Protein AF-0000000074057284 (afdb_homodimer)

Sequence (386 aa):
MKKILLLAGDFVEDYEVMVPFQMLQMVGYEVHAVCPGKKPGDTVKTAIHDFEGDQTYTEKRGHNFVINYDFDKVNTADYAGLVVPGGRAPEYLRLNPRLLEIVREFNAAEKPIAAVCHGPQILVSAGILKNCTCTAYPAVKPDVVDAGATWADTNETFTNAVVDGNLVTAPAWPAHPAWIAAFIKLLGGKISVMKKILLLAGDFVEDYEVMVPFQMLQMVGYEVHAVCPGKKPGDTVKTAIHDFEGDQTYTEKRGHNFVINYDFDKVNTADYAGLVVPGGRAPEYLRLNPRLLEIVREFNAAEKPIAAVCHGPQILVSAGILKNCTCTAYPAVKPDVVDAGATWADTNETFTNAVVDGNLVTAPAWPAHPAWIAAFIKLLGGKISV

Organism: NCBI:txid44742

Foldseek 3Di:
DAEEEEEDAAAFAPLQRVVLCVVCVVQPYHYAYEYPPDAFQDWHWYWHWDDDPDPGTDTDTDDTDTGHHYPVPDDLVRHQEYEFTDGPGLVVRLVDPVSLVSVVVCVVVQGAYFYEAHRCSSVLSSLRQADWEAEEAPVCVVSSVVSHHHYDDADPVQQDWDDTRRYIYGHDSNNVVVRSVVNCVSSVDDDDD/DAEEEEEDAAAFAPLQRVVLCVVCVVQPYHYAYEYPPDAFQDWHWYWHWDDDPDPGTDTDTDDTDTGHHYPVPDDLVRHQEYEFTDGPGLVVRLVDPVSLVSVVVCVVVLGAYFYEAHRCSSVLSSLRQADWEAEEAPVCVVSSVVSHHHYDDADPQQQDWDDTRRYIYGHDSNNVVVRSVVNCVSSVDDDDD

InterPro domains:
  IPR002818 DJ-1/PfpI [PF01965] (2-185)
  IPR006286 Deglycase PfpI-like [PS51276] (2-188)
  IPR006286 Deglycase PfpI-like [PTHR42733] (2-191)
  IPR006286 Deglycase PfpI-like [TIGR01382] (3-188)
  IPR029062 Class I glutamine amidotransferase-like [G3DSA:3.40.50.880] (1-193)
  IPR029062 Class I glutamine amidotransferase-like [SSF52317] (1-190)

Solvent-accessible surface area (backbone atoms only — not comparable to full-atom values): 19337 Å² total; per-residue (Å²): 124,57,28,33,39,30,57,48,40,60,28,19,22,40,62,46,48,50,34,57,54,37,44,43,40,36,56,56,36,46,71,40,32,24,26,89,96,42,45,58,74,37,66,31,47,17,20,32,71,38,79,82,81,58,100,54,63,49,79,41,74,43,46,75,43,72,25,69,29,47,39,92,69,69,55,74,87,69,38,61,31,39,38,32,33,14,46,58,15,24,75,59,52,49,71,37,66,67,58,34,48,52,54,43,51,39,54,75,69,58,31,39,35,36,28,25,18,40,12,47,53,31,41,42,69,42,64,71,35,55,80,34,52,38,40,35,24,73,89,44,43,67,57,44,44,72,46,46,22,44,82,46,83,75,54,97,74,30,41,50,50,34,77,40,92,43,36,33,17,14,28,37,66,70,4,45,27,48,34,50,40,52,46,38,45,74,73,68,34,49,73,47,107,125,57,28,33,40,32,57,50,40,59,28,20,22,40,63,46,48,51,35,57,54,38,45,43,39,37,55,56,37,47,69,39,34,25,25,87,98,42,44,59,76,38,66,31,48,17,19,32,71,39,78,82,82,59,98,53,64,50,78,42,73,42,44,73,45,72,25,67,28,47,40,91,70,70,54,75,87,70,39,60,32,40,38,32,33,14,45,58,16,22,76,59,51,50,71,37,68,66,58,34,48,52,54,42,51,38,54,74,69,58,31,40,34,37,27,26,19,40,13,46,54,30,42,43,68,42,63,72,37,55,80,35,53,37,40,34,24,72,90,46,43,65,58,44,44,72,48,45,22,43,80,47,82,76,54,97,75,31,40,49,51,34,75,40,92,42,37,32,16,14,29,38,67,70,4,45,26,48,34,51,41,52,46,40,47,74,70,67,34,49,72,48,104

Secondary structure (DSSP, 8-state):
--EEEEE--TTEEHHHHHHHHHHHHHHT-EEEEE-TT--TT-EEEEEEEE-SSSSS-EEEEEEEEE--S-GGG--GGG-SEEEE--BSHHHHHTT-HHHHHHHHHHHHTT--EEEETTTHHHHHHHT--TT-EE---GGGHHHHHHTTPEEPPP-TTS---EEETTEEEESSGGGHHHHHHHHHHHTT-EEE-/--EEEEE--TTEEHHHHHHHHHHHHHHT-EEEEE-TT--TT-EEEEEEEE-SSSSS-EEEEEEEEEP-S-GGG--GGG-SEEEE--BSHHHHHTT-HHHHHHHHHHHHTT--EEEETTTHHHHHHHT--TT-EE---GGGHHHHHHTTPEEPPP-TTS---EEETTEEEESSGGGHHHHHHHHHHHTT-EEE-

Radius of gyration: 20.41 Å; Cα contacts (8 Å, |Δi|>4): 986; chains: 2; bounding box: 40×58×42 Å

Structure (mmCIF, N/CA/C/O backbone):
data_AF-0000000074057284-model_v1
#
loop_
_entity.id
_entity.type
_entity.pdbx_description
1 polymer 'Glutamine amidotransferase'
#
loop_
_atom_site.group_PDB
_atom_site.id
_atom_site.type_symbol
_atom_site.label_atom_id
_atom_site.label_alt_id
_atom_site.label_comp_id
_atom_site.label_asym_id
_atom_site.label_entity_id
_atom_site.label_seq_id
_atom_site.pdbx_PDB_ins_code
_atom_site.Cartn_x
_atom_site.Cartn_y
_atom_site.Cartn_z
_atom_site.occupancy
_atom_site.B_iso_or_equiv
_atom_site.auth_seq_id
_atom_site.auth_comp_id
_atom_site.auth_asym_id
_atom_site.auth_atom_id
_atom_site.pdbx_PDB_model_num
ATOM 1 N N . MET A 1 1 ? 16.625 13.188 -8.484 1 82.38 1 MET A N 1
ATOM 2 C CA . MET A 1 1 ? 15.398 12.547 -8.008 1 82.38 1 MET A CA 1
ATOM 3 C C . MET A 1 1 ? 14.688 13.43 -6.988 1 82.38 1 MET A C 1
ATOM 5 O O . MET A 1 1 ? 15.312 13.969 -6.078 1 82.38 1 MET A O 1
ATOM 9 N N . LYS A 1 2 ? 13.43 13.641 -7.125 1 96.5 2 LYS A N 1
ATOM 10 C CA . LYS A 1 2 ? 12.672 14.477 -6.199 1 96.5 2 LYS A CA 1
ATOM 11 C C . LYS A 1 2 ? 12.383 13.734 -4.895 1 96.5 2 LYS A C 1
ATOM 13 O O . LYS A 1 2 ? 12.188 12.523 -4.898 1 96.5 2 LYS A O 1
ATOM 18 N N . LYS A 1 3 ? 12.453 14.531 -3.816 1 98.81 3 LYS A N 1
ATOM 19 C CA . LYS A 1 3 ? 12.258 13.953 -2.492 1 98.81 3 LYS A CA 1
ATOM 20 C C . LYS A 1 3 ? 10.898 14.336 -1.914 1 98.81 3 LYS A C 1
ATOM 22 O O . LYS A 1 3 ? 10.453 15.477 -2.066 1 98.81 3 LYS A O 1
ATOM 27 N N . ILE A 1 4 ? 10.289 13.367 -1.287 1 98.94 4 ILE A N 1
ATOM 28 C CA . ILE A 1 4 ? 9.031 13.57 -0.573 1 98.94 4 ILE A CA 1
ATOM 29 C C . ILE A 1 4 ? 9.242 13.336 0.921 1 98.94 4 ILE A C 1
ATOM 31 O O . ILE A 1 4 ? 9.922 12.383 1.313 1 98.94 4 ILE A O 1
ATOM 35 N N . LEU A 1 5 ? 8.758 14.18 1.725 1 99 5 LEU A N 1
ATOM 36 C CA . LEU A 1 5 ? 8.758 13.984 3.17 1 99 5 LEU A CA 1
ATOM 37 C C . LEU A 1 5 ? 7.449 13.352 3.635 1 99 5 LEU A C 1
ATOM 39 O O . LEU A 1 5 ? 6.371 13.742 3.186 1 99 5 LEU A O 1
ATOM 43 N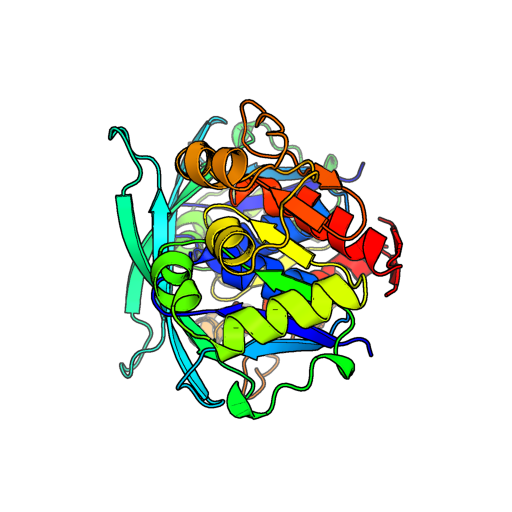 N . LEU A 1 6 ? 7.523 12.375 4.441 1 99 6 LEU A N 1
ATOM 44 C CA . LEU A 1 6 ? 6.371 11.703 5.031 1 99 6 LEU A CA 1
ATOM 45 C C . LEU A 1 6 ? 6.449 11.719 6.551 1 99 6 LEU A C 1
ATOM 47 O O . LEU A 1 6 ? 7.453 11.297 7.133 1 99 6 LEU A O 1
ATOM 51 N N . LEU A 1 7 ? 5.402 12.227 7.203 1 98.94 7 LEU A N 1
ATOM 52 C CA . LEU A 1 7 ? 5.348 12.281 8.656 1 98.94 7 LEU A CA 1
ATOM 53 C C . LEU A 1 7 ? 4.711 11.016 9.227 1 98.94 7 LEU A C 1
ATOM 55 O O . LEU A 1 7 ? 3.627 10.617 8.797 1 98.94 7 LEU A O 1
ATOM 59 N N . ALA A 1 8 ? 5.359 10.43 10.133 1 98.75 8 ALA A N 1
ATOM 60 C CA . ALA A 1 8 ? 4.852 9.227 10.789 1 98.75 8 ALA A CA 1
ATOM 61 C C . ALA A 1 8 ? 5.008 9.32 12.305 1 98.75 8 ALA A C 1
ATOM 63 O O . ALA A 1 8 ? 5.793 10.125 12.805 1 98.75 8 ALA A O 1
ATOM 64 N N . GLY A 1 9 ? 4.305 8.602 13 1 98.75 9 GLY A N 1
ATOM 65 C CA . GLY A 1 9 ? 4.359 8.43 14.445 1 98.75 9 GLY A CA 1
ATOM 66 C C . GLY A 1 9 ? 3.682 7.156 14.914 1 98.75 9 GLY A C 1
ATOM 67 O O . GLY A 1 9 ? 3.066 6.445 14.125 1 98.75 9 GLY A O 1
ATOM 68 N N . ASP A 1 10 ? 3.842 6.859 16.219 1 98.56 10 ASP A N 1
ATOM 69 C CA . ASP A 1 10 ? 3.234 5.648 16.766 1 98.56 10 ASP A CA 1
ATOM 70 C C . ASP A 1 10 ? 1.722 5.648 16.547 1 98.56 10 ASP A C 1
ATOM 72 O O . ASP A 1 10 ? 1.049 6.645 16.828 1 98.56 10 ASP A O 1
ATOM 76 N N . PHE A 1 11 ? 1.282 4.5 15.93 1 98.56 11 PHE A N 1
ATOM 77 C CA . PHE A 1 11 ? -0.111 4.184 15.633 1 98.56 11 PHE A CA 1
ATOM 78 C C . PHE A 1 11 ? -0.631 5.039 14.484 1 98.56 11 PHE A C 1
ATOM 80 O O . PHE A 1 11 ? -1.812 5.391 14.453 1 98.56 11 PHE A O 1
ATOM 87 N N . VAL A 1 12 ? 0.333 5.48 13.656 1 98.94 12 VAL A N 1
ATOM 88 C CA . VAL A 1 12 ? -0.093 5.824 12.305 1 98.94 12 VAL A CA 1
ATOM 89 C C . VAL A 1 12 ? -0.838 4.645 11.688 1 98.94 12 VAL A C 1
ATOM 91 O O . VAL A 1 12 ? -0.536 3.484 11.984 1 98.94 12 VAL A O 1
ATOM 94 N N . GLU A 1 13 ? -1.875 4.969 10.922 1 98.88 13 GLU A N 1
ATOM 95 C CA . GLU A 1 13 ? -2.643 3.879 10.32 1 98.88 13 GLU A CA 1
ATOM 96 C C . GLU A 1 13 ? -1.79 3.074 9.344 1 98.88 13 GLU A C 1
ATOM 98 O O . GLU A 1 13 ? -1.07 3.645 8.523 1 98.88 13 GLU A O 1
ATOM 103 N N . ASP A 1 14 ? -1.804 1.767 9.398 1 98.88 14 ASP A N 1
ATOM 104 C CA . ASP A 1 14 ? -0.915 0.809 8.75 1 98.88 14 ASP A CA 1
ATOM 105 C C . ASP A 1 14 ? -0.924 0.992 7.23 1 98.88 14 ASP A C 1
ATOM 107 O O . ASP A 1 14 ? 0.127 1.19 6.617 1 98.88 14 ASP A O 1
ATOM 111 N N . TYR A 1 15 ? -2.096 1.028 6.551 1 98.88 15 TYR A N 1
ATOM 112 C CA . TYR A 1 15 ? -2.215 1.244 5.113 1 98.88 15 TYR A CA 1
ATOM 113 C C . TYR A 1 15 ? -1.831 2.672 4.742 1 98.88 15 TYR A C 1
ATOM 115 O O . TYR A 1 15 ? -1.188 2.9 3.717 1 98.88 15 TYR A O 1
ATOM 123 N N . GLU A 1 16 ? -2.148 3.594 5.594 1 98.94 16 GLU A N 1
ATOM 124 C CA . GLU A 1 16 ? -2.051 5.004 5.227 1 98.94 16 GLU A CA 1
ATOM 125 C C . GLU A 1 16 ? -0.602 5.484 5.258 1 98.94 16 GLU A C 1
ATOM 127 O O . GLU A 1 16 ? -0.281 6.543 4.711 1 98.94 16 GLU A O 1
ATOM 132 N N . VAL A 1 17 ? 0.235 4.715 5.902 1 98.94 17 VAL A N 1
ATOM 133 C CA . VAL A 1 17 ? 1.647 5.082 5.863 1 98.94 17 VAL A CA 1
ATOM 134 C C . VAL A 1 17 ? 2.367 4.258 4.801 1 98.94 17 VAL A C 1
ATOM 136 O O . VAL A 1 17 ? 3.094 4.809 3.969 1 98.94 17 VAL A O 1
ATOM 139 N N . MET A 1 18 ? 2.125 2.988 4.688 1 98.94 18 MET A N 1
ATOM 140 C CA . MET A 1 18 ? 2.932 2.117 3.838 1 98.94 18 MET A CA 1
ATOM 141 C C . MET A 1 18 ? 2.521 2.248 2.375 1 98.94 18 MET A C 1
ATOM 143 O O . MET A 1 18 ? 3.375 2.285 1.486 1 98.94 18 MET A O 1
ATOM 147 N N . VAL A 1 19 ? 1.211 2.314 2.092 1 98.94 19 VAL A N 1
ATOM 148 C CA . VAL A 1 19 ? 0.743 2.324 0.71 1 98.94 19 VAL A CA 1
ATOM 149 C C . VAL A 1 19 ? 1.277 3.561 -0.008 1 98.94 19 VAL A C 1
ATOM 151 O O . VAL A 1 19 ? 1.971 3.445 -1.021 1 98.94 19 VAL A O 1
ATOM 154 N N . PRO A 1 20 ? 1.066 4.746 0.545 1 98.94 20 PRO A N 1
ATOM 155 C CA . PRO A 1 20 ? 1.623 5.91 -0.148 1 98.94 20 PRO A CA 1
ATOM 156 C C . PRO A 1 20 ? 3.15 5.918 -0.155 1 98.94 20 PRO A C 1
ATOM 158 O O . PRO A 1 20 ? 3.764 6.371 -1.125 1 98.94 20 PRO A O 1
ATOM 161 N N . PHE A 1 21 ? 3.781 5.469 0.937 1 98.94 21 PHE A N 1
ATOM 162 C CA . PHE A 1 21 ? 5.234 5.375 1.006 1 98.94 21 PHE A CA 1
ATOM 163 C C . PHE A 1 21 ? 5.781 4.574 -0.17 1 98.94 21 PHE A C 1
ATOM 165 O O . PHE A 1 21 ? 6.676 5.039 -0.882 1 98.94 21 PHE A O 1
ATOM 172 N N . GLN A 1 22 ? 5.156 3.475 -0.493 1 98.94 22 GLN A N 1
ATOM 173 C CA . GLN A 1 22 ? 5.699 2.592 -1.521 1 98.94 22 GLN A CA 1
ATOM 174 C C . GLN A 1 22 ? 5.16 2.957 -2.9 1 98.94 22 GLN A C 1
ATOM 176 O O . GLN A 1 22 ? 5.84 2.764 -3.91 1 98.94 22 GLN A O 1
ATOM 181 N N . MET A 1 23 ? 3.949 3.541 -2.979 1 98.88 23 MET A N 1
ATOM 182 C CA . MET A 1 23 ? 3.471 4.09 -4.242 1 98.88 23 MET A CA 1
ATOM 183 C C . MET A 1 23 ? 4.461 5.105 -4.805 1 98.88 23 MET A C 1
ATOM 185 O O . MET A 1 23 ? 4.816 5.047 -5.984 1 98.88 23 MET A O 1
ATOM 189 N N . LEU A 1 24 ? 4.844 5.988 -3.912 1 98.88 24 LEU A N 1
ATOM 190 C CA . LEU A 1 24 ? 5.715 7.082 -4.336 1 98.88 24 LEU A CA 1
ATOM 191 C C . LEU A 1 24 ? 7.098 6.559 -4.703 1 98.88 24 LEU A C 1
ATOM 193 O O . LEU A 1 24 ? 7.707 7.027 -5.668 1 98.88 24 LEU A O 1
ATOM 197 N N . GLN A 1 25 ? 7.609 5.566 -3.98 1 98.75 25 GLN A N 1
ATOM 198 C CA . GLN A 1 25 ? 8.883 4.941 -4.332 1 98.75 25 GLN A CA 1
ATOM 199 C C . GLN A 1 25 ? 8.789 4.227 -5.676 1 98.75 25 GLN A C 1
ATOM 201 O O . GLN A 1 25 ? 9.719 4.281 -6.48 1 98.75 25 GLN A O 1
ATOM 206 N N . MET A 1 26 ? 7.691 3.574 -5.895 1 98.56 26 MET A N 1
ATOM 207 C CA . MET A 1 26 ? 7.496 2.811 -7.125 1 98.56 26 MET A CA 1
ATOM 208 C C . MET A 1 26 ? 7.625 3.707 -8.352 1 98.56 26 MET A C 1
ATOM 210 O O . MET A 1 26 ? 8.188 3.299 -9.367 1 98.56 26 MET A O 1
ATOM 214 N N . VAL A 1 27 ? 7.105 4.965 -8.227 1 97.88 27 VAL A N 1
ATOM 215 C CA . VAL A 1 27 ? 7.09 5.832 -9.406 1 97.88 27 VAL A CA 1
ATOM 216 C C . VAL A 1 27 ? 8.406 6.598 -9.5 1 97.88 27 VAL A C 1
ATOM 218 O O . VAL A 1 27 ? 8.641 7.324 -10.469 1 97.88 27 VAL A O 1
ATOM 221 N N . GLY A 1 28 ? 9.242 6.57 -8.445 1 97.56 28 GLY A N 1
ATOM 222 C CA . GLY A 1 28 ? 10.594 7.078 -8.648 1 97.56 28 GLY A CA 1
ATOM 223 C C . GLY A 1 28 ? 10.984 8.156 -7.652 1 97.56 28 GLY A C 1
ATOM 224 O O . GLY A 1 28 ? 12.047 8.758 -7.77 1 97.56 28 GLY A O 1
ATOM 225 N N . TYR A 1 29 ? 10.18 8.453 -6.652 1 98.69 29 TYR A N 1
ATOM 226 C CA . TYR A 1 29 ? 10.531 9.43 -5.633 1 98.69 29 TYR A CA 1
ATOM 227 C C . TYR A 1 29 ? 11.359 8.797 -4.527 1 98.69 29 TYR A C 1
ATOM 229 O O . TYR A 1 29 ? 11.203 7.613 -4.223 1 98.69 29 TYR A O 1
ATOM 237 N N . GLU A 1 30 ? 12.312 9.562 -4.059 1 98.62 30 GLU A N 1
ATOM 238 C CA . GLU A 1 30 ? 12.875 9.234 -2.754 1 98.62 30 GLU A CA 1
ATOM 239 C C . GLU A 1 30 ? 11.969 9.711 -1.623 1 98.62 30 GLU A C 1
ATOM 241 O O . GLU A 1 30 ? 11.547 10.867 -1.606 1 98.62 30 GLU A O 1
ATOM 246 N N . VAL A 1 31 ? 11.625 8.812 -0.709 1 98.94 31 VAL A N 1
ATOM 247 C CA . VAL A 1 31 ? 10.695 9.18 0.355 1 98.94 31 VAL A CA 1
ATOM 248 C C . VAL A 1 31 ? 11.398 9.078 1.709 1 98.94 31 VAL A C 1
ATOM 250 O O . VAL A 1 31 ? 11.852 8 2.1 1 98.94 31 VAL A O 1
ATOM 253 N N . HIS A 1 32 ? 11.523 10.195 2.379 1 98.94 32 HIS A N 1
ATOM 254 C CA . HIS A 1 32 ? 12 10.234 3.756 1 98.94 32 HIS A CA 1
ATOM 255 C C . HIS A 1 32 ? 10.844 10.195 4.746 1 98.94 32 HIS A C 1
ATOM 257 O O . HIS A 1 32 ? 10.047 11.133 4.812 1 98.94 32 HIS A O 1
ATOM 263 N N . ALA A 1 33 ? 10.781 9.086 5.48 1 98.94 33 ALA A N 1
ATOM 264 C CA . ALA A 1 33 ? 9.828 8.969 6.578 1 98.94 33 ALA A CA 1
ATOM 265 C C . ALA A 1 33 ? 10.469 9.359 7.906 1 98.94 33 ALA A C 1
ATOM 267 O O . ALA A 1 33 ? 11.477 8.781 8.312 1 98.94 33 ALA A O 1
ATOM 268 N N . VAL A 1 34 ? 9.828 10.281 8.57 1 98.94 34 VAL A N 1
ATOM 269 C CA . VAL A 1 34 ? 10.422 10.797 9.789 1 98.94 34 VAL A CA 1
ATOM 270 C C . VAL A 1 34 ? 9.406 10.766 10.922 1 98.94 34 VAL A C 1
ATOM 272 O O . VAL A 1 34 ? 8.195 10.742 10.68 1 98.94 34 VAL A O 1
ATOM 275 N N . CYS A 1 35 ? 9.852 10.734 12.117 1 98.88 35 CYS A N 1
ATOM 276 C CA . CYS A 1 35 ? 9.102 10.773 13.367 1 98.88 35 CYS A CA 1
ATOM 277 C C . CYS A 1 35 ? 9.883 11.516 14.445 1 98.88 35 CYS A C 1
ATOM 279 O O . CYS A 1 35 ? 11.047 11.203 14.703 1 98.88 35 CYS A O 1
ATOM 281 N N . PRO A 1 36 ? 9.211 12.57 15.055 1 98.69 36 PRO A N 1
ATOM 282 C CA . PRO A 1 36 ? 9.93 13.227 16.156 1 98.69 36 PRO A CA 1
ATOM 283 C C . PRO A 1 36 ? 10.461 12.242 17.188 1 98.69 36 PRO A C 1
ATOM 285 O O . PRO A 1 36 ? 9.727 11.352 17.625 1 98.69 36 PRO A O 1
ATOM 288 N N . GLY A 1 37 ? 11.727 12.359 17.578 1 97.75 37 GLY A N 1
ATOM 289 C CA . GLY A 1 37 ? 12.32 11.555 18.641 1 97.75 37 GLY A CA 1
ATOM 290 C C . GLY A 1 37 ? 12.828 10.211 18.156 1 97.75 37 GLY A C 1
ATOM 291 O O . GLY A 1 37 ? 13.305 9.398 18.938 1 97.75 37 GLY A O 1
ATOM 292 N N . LYS A 1 38 ? 12.766 9.977 16.828 1 97.5 38 LYS A N 1
ATOM 293 C CA . LYS A 1 38 ? 13.242 8.711 16.281 1 97.5 38 LYS A CA 1
ATOM 294 C C . LYS A 1 38 ? 14.375 8.93 15.289 1 97.5 38 LYS A C 1
ATOM 296 O O . LYS A 1 38 ? 14.484 10.008 14.695 1 97.5 38 LYS A O 1
ATOM 301 N N . LYS A 1 39 ? 15.203 7.949 15.18 1 98.19 39 LYS A N 1
ATOM 302 C CA . LYS A 1 39 ? 16.344 7.938 14.281 1 98.19 39 LYS A CA 1
ATOM 303 C C . LYS A 1 39 ? 16.203 6.863 13.203 1 98.19 39 LYS A C 1
ATOM 305 O O . LYS A 1 39 ? 15.359 5.969 13.328 1 98.19 39 LYS A O 1
ATOM 310 N N . PRO A 1 40 ? 16.984 7.078 12.102 1 98.44 40 PRO A N 1
ATOM 311 C CA . PRO A 1 40 ? 16.922 6.012 11.094 1 98.44 40 PRO A CA 1
ATOM 312 C C . PRO A 1 40 ? 17.172 4.629 11.695 1 98.44 40 PRO A C 1
ATOM 314 O O . PRO A 1 40 ? 18.109 4.441 12.469 1 98.44 40 PRO A O 1
ATOM 317 N N . GLY A 1 41 ? 16.328 3.682 11.312 1 97.88 41 GLY A N 1
ATOM 318 C CA . GLY A 1 41 ? 16.422 2.336 11.852 1 97.88 41 GLY A CA 1
ATOM 319 C C . GLY A 1 41 ? 15.445 2.068 12.977 1 97.88 41 GLY A C 1
ATOM 320 O O . GLY A 1 41 ? 15.086 0.917 13.234 1 97.88 41 GLY A O 1
ATOM 321 N N . ASP A 1 42 ? 14.992 3.129 13.719 1 98.44 42 ASP A N 1
ATOM 322 C CA . ASP A 1 42 ? 13.922 2.982 14.703 1 98.44 42 ASP A CA 1
ATOM 323 C C . ASP A 1 42 ? 12.594 2.658 14.023 1 98.44 42 ASP A C 1
ATOM 325 O O . ASP A 1 42 ? 12.453 2.826 12.812 1 98.44 42 ASP A O 1
ATOM 329 N N . THR A 1 43 ? 11.633 2.146 14.797 1 98.44 43 THR A N 1
ATOM 330 C CA . THR A 1 43 ? 10.328 1.8 14.242 1 98.44 43 THR A CA 1
ATOM 331 C C . THR A 1 43 ? 9.211 2.521 14.984 1 98.44 43 THR A C 1
ATOM 333 O O . THR A 1 43 ? 9.383 2.936 16.141 1 98.44 43 THR A O 1
ATOM 336 N N . VAL A 1 44 ? 8.195 2.809 14.297 1 98.62 44 VAL A N 1
ATOM 337 C CA . VAL A 1 44 ? 6.93 3.148 14.945 1 98.62 44 VAL A CA 1
ATOM 338 C C . VAL A 1 44 ? 5.949 1.986 14.812 1 98.62 44 VAL A C 1
ATOM 340 O O . VAL A 1 44 ? 6.008 1.228 13.836 1 98.62 44 VAL A O 1
ATOM 343 N N . LYS A 1 45 ? 5.062 1.833 15.82 1 98.38 45 LYS A N 1
ATOM 344 C CA . LYS A 1 45 ? 3.963 0.875 15.742 1 98.38 45 LYS A CA 1
ATOM 345 C C . LYS A 1 45 ? 2.805 1.43 14.922 1 98.38 45 LYS A C 1
ATOM 347 O O . LYS A 1 45 ? 2.451 2.604 15.047 1 98.38 45 LYS A O 1
ATOM 352 N N . THR A 1 46 ? 2.234 0.58 14.016 1 98.81 46 THR A N 1
ATOM 353 C CA . THR A 1 46 ? 1.097 1.056 13.234 1 98.81 46 THR A CA 1
ATOM 354 C C . THR A 1 46 ? -0.21 0.485 13.773 1 98.81 46 THR A C 1
ATOM 356 O O . THR A 1 46 ? -0.197 -0.426 14.609 1 98.81 46 THR A O 1
ATOM 359 N N . ALA A 1 47 ? -1.294 1.097 13.352 1 98.69 47 ALA A N 1
ATOM 360 C CA . ALA A 1 47 ? -2.623 0.679 13.789 1 98.69 47 ALA A CA 1
ATOM 361 C C . ALA A 1 47 ? -3.432 0.111 12.625 1 98.69 47 ALA A C 1
ATOM 363 O O . ALA A 1 47 ? -3.373 0.632 11.508 1 98.69 47 ALA A O 1
ATOM 364 N N . ILE A 1 48 ? -4.133 -1.007 12.938 1 98.5 48 ILE A N 1
ATOM 365 C CA . ILE A 1 48 ? -5.16 -1.532 12.047 1 98.5 48 ILE A CA 1
ATOM 366 C C . ILE A 1 48 ? -6.52 -0.942 12.422 1 98.5 48 ILE A C 1
ATOM 368 O O . ILE A 1 48 ? -7.086 -1.289 13.461 1 98.5 48 ILE A O 1
ATOM 372 N N . HIS A 1 49 ? -7.008 -0.055 11.562 1 97.75 49 HIS A N 1
ATOM 373 C CA . HIS A 1 49 ? -8.359 0.458 11.75 1 97.75 49 HIS A CA 1
ATOM 374 C C . HIS A 1 49 ? -9.344 -0.229 10.812 1 97.75 49 HIS A C 1
ATOM 376 O O . HIS A 1 49 ? -9.133 -0.271 9.602 1 97.75 49 HIS A O 1
ATOM 382 N N . ASP A 1 50 ? -10.359 -0.777 11.383 1 96.5 50 ASP A N 1
ATOM 383 C CA . ASP A 1 50 ? -11.375 -1.472 10.594 1 96.5 50 ASP A CA 1
ATOM 384 C C . ASP A 1 50 ? -12.773 -1.199 11.148 1 96.5 50 ASP A C 1
ATOM 386 O O . ASP A 1 50 ? -12.922 -0.762 12.289 1 96.5 50 ASP A O 1
ATOM 390 N N . PHE A 1 51 ? -13.719 -1.374 10.281 1 93.81 51 PHE A N 1
ATOM 391 C CA . PHE A 1 51 ? -15.117 -1.171 10.633 1 93.81 51 PHE A CA 1
ATOM 392 C C . PHE A 1 51 ? -15.844 -2.506 10.766 1 93.81 51 PHE A C 1
ATOM 394 O O . PHE A 1 51 ? -16.188 -3.129 9.758 1 93.81 51 PHE A O 1
ATOM 401 N N . GLU A 1 52 ? -16.141 -2.918 11.93 1 94.25 52 GLU A N 1
ATOM 402 C CA . GLU A 1 52 ? -16.578 -4.281 12.211 1 94.25 52 GLU A CA 1
ATOM 403 C C . GLU A 1 52 ? -17.953 -4.285 12.898 1 94.25 52 GLU A C 1
ATOM 405 O O . GLU A 1 52 ? -18.266 -5.207 13.656 1 94.25 52 GLU A O 1
ATOM 410 N N . GLY A 1 53 ? -18.641 -3.195 12.711 1 93.56 53 GLY A N 1
ATOM 411 C CA . GLY A 1 53 ? -20.016 -3.172 13.18 1 93.56 53 GLY A CA 1
ATOM 412 C C . GLY A 1 53 ? -20.219 -2.281 14.391 1 93.56 53 GLY A C 1
ATOM 413 O O . GLY A 1 53 ? -21.359 -2.098 14.852 1 93.56 53 GLY A O 1
ATOM 414 N N . ASP A 1 54 ? -19.172 -1.734 14.961 1 95.44 54 ASP A N 1
ATOM 415 C CA . ASP A 1 54 ? -19.234 -0.807 16.078 1 95.44 54 ASP A CA 1
ATOM 416 C C . ASP A 1 54 ? -19.594 0.603 15.609 1 95.44 54 ASP A C 1
ATOM 418 O O . ASP A 1 54 ? -19.656 0.861 14.406 1 95.44 54 ASP A O 1
ATOM 422 N N . GLN A 1 55 ? -19.844 1.546 16.531 1 94.75 55 GLN A N 1
ATOM 423 C CA . GLN A 1 55 ? -20.156 2.93 16.188 1 94.75 55 GLN A CA 1
ATOM 424 C C . GLN A 1 55 ? -18.984 3.613 15.508 1 94.75 55 GLN A C 1
ATOM 426 O O . GLN A 1 55 ? -19.172 4.543 14.719 1 94.75 55 GLN A O 1
ATOM 431 N N . THR A 1 56 ? -17.875 3.1 15.781 1 94.19 56 THR A N 1
ATOM 432 C CA . THR A 1 56 ? -16.641 3.572 15.188 1 94.19 56 THR A CA 1
ATOM 433 C C . THR A 1 56 ? -15.742 2.398 14.781 1 94.19 56 THR A C 1
ATOM 435 O O . THR A 1 56 ? -16.234 1.282 14.586 1 94.19 56 THR A O 1
ATOM 438 N N . TYR A 1 57 ? -14.523 2.635 14.516 1 96.19 57 TYR A N 1
ATOM 439 C CA . TYR A 1 57 ? -13.625 1.6 14.023 1 96.19 57 TYR A CA 1
ATOM 440 C C . TYR A 1 57 ? -12.914 0.893 15.172 1 96.19 57 TYR A C 1
ATOM 442 O O . TYR A 1 57 ? -12.742 1.466 16.25 1 96.19 57 TYR A O 1
ATOM 450 N N . THR A 1 58 ? -12.562 -0.35 14.984 1 96.75 58 THR A N 1
ATOM 451 C CA . THR A 1 58 ? -11.648 -1.056 15.875 1 96.75 58 THR A CA 1
ATOM 452 C C . THR A 1 58 ? -10.203 -0.645 15.602 1 96.75 58 THR A C 1
ATOM 454 O O . THR A 1 58 ? -9.883 -0.159 14.516 1 96.75 58 THR A O 1
ATOM 457 N N . GLU A 1 59 ? -9.352 -0.757 16.609 1 97.12 59 GLU A N 1
ATOM 458 C CA . GLU A 1 59 ? -7.918 -0.507 16.469 1 97.12 59 GLU A CA 1
ATOM 459 C C . GLU A 1 59 ? -7.102 -1.691 16.984 1 97.12 59 GLU A C 1
ATOM 461 O O . GLU A 1 59 ? -7.273 -2.129 18.125 1 97.12 59 GLU A O 1
ATOM 466 N N . LYS A 1 60 ? -6.332 -2.307 16.109 1 97.44 60 LYS A N 1
ATOM 467 C CA . LYS A 1 60 ? -5.418 -3.396 16.453 1 97.44 60 LYS A CA 1
ATOM 468 C C . LYS A 1 60 ? -3.98 -3.041 16.094 1 97.44 60 LYS A C 1
ATOM 470 O O . LYS A 1 60 ? -3.738 -2.117 15.312 1 97.44 60 LYS A O 1
ATOM 475 N N . ARG A 1 61 ? -3 -3.719 16.719 1 98.06 61 ARG A N 1
ATOM 476 C CA . ARG A 1 61 ? -1.583 -3.537 16.422 1 98.06 61 ARG A CA 1
ATOM 477 C C . ARG A 1 61 ? -1.264 -3.992 14.992 1 98.06 61 ARG A C 1
ATOM 479 O O . ARG A 1 61 ? -1.601 -5.113 14.609 1 98.06 61 ARG A O 1
ATOM 486 N N . GLY A 1 62 ? -0.656 -3.088 14.164 1 98.44 62 GLY A N 1
ATOM 487 C CA . GLY A 1 62 ? -0.226 -3.432 12.82 1 98.44 62 GLY A CA 1
ATOM 488 C C . GLY A 1 62 ? 1.254 -3.754 12.727 1 98.44 62 GLY A C 1
ATOM 489 O O . GLY A 1 62 ? 1.819 -4.355 13.648 1 98.44 62 GLY A O 1
ATOM 490 N N . HIS A 1 63 ? 1.898 -3.486 11.609 1 98.75 63 HIS A N 1
ATOM 491 C CA . HIS A 1 63 ? 3.32 -3.709 11.375 1 98.75 63 HIS A CA 1
ATOM 492 C C . HIS A 1 63 ? 4.172 -2.705 12.148 1 98.75 63 HIS A C 1
ATOM 494 O O . HIS A 1 63 ? 3.688 -1.634 12.516 1 98.75 63 HIS A O 1
ATOM 500 N N . ASN A 1 64 ? 5.398 -3.121 12.406 1 98.44 64 ASN A N 1
ATOM 501 C CA . ASN A 1 64 ? 6.41 -2.096 12.656 1 98.44 64 ASN A CA 1
ATOM 502 C C . ASN A 1 64 ? 6.805 -1.382 11.367 1 98.44 64 ASN A C 1
ATOM 504 O O . ASN A 1 64 ? 7.07 -2.027 10.352 1 98.44 64 ASN A O 1
ATOM 508 N N . PHE A 1 65 ? 6.746 -0.115 11.375 1 98.69 65 PHE A N 1
ATOM 509 C CA . PHE A 1 65 ? 7.172 0.693 10.234 1 98.69 65 PHE A CA 1
ATOM 510 C C . PHE A 1 65 ? 8.516 1.352 10.516 1 98.69 65 PHE A C 1
ATOM 512 O O . PHE A 1 65 ? 8.672 2.068 11.508 1 98.69 65 PHE A O 1
ATOM 519 N N . VAL A 1 66 ? 9.469 1.173 9.672 1 98.44 66 VAL A N 1
ATOM 520 C CA . VAL A 1 66 ? 10.836 1.627 9.898 1 98.44 66 VAL A CA 1
ATOM 521 C C . VAL A 1 66 ? 10.977 3.088 9.477 1 98.44 66 VAL A C 1
ATOM 523 O O . VAL A 1 66 ? 10.578 3.461 8.367 1 98.44 66 VAL A O 1
ATOM 526 N N . ILE A 1 67 ? 11.477 3.898 10.398 1 98.75 67 ILE A N 1
ATOM 527 C CA . ILE A 1 67 ? 11.859 5.277 10.117 1 98.75 67 ILE A CA 1
ATOM 528 C C . ILE A 1 67 ? 13.195 5.309 9.391 1 98.75 67 ILE A C 1
ATOM 530 O O . ILE A 1 67 ? 14.164 4.68 9.836 1 98.75 67 ILE A O 1
ATOM 534 N N . ASN A 1 68 ? 13.25 6.098 8.234 1 98.75 68 ASN A N 1
ATOM 535 C CA . ASN A 1 68 ? 14.461 5.969 7.426 1 98.75 68 ASN A CA 1
ATOM 536 C C . ASN A 1 68 ? 15.203 7.297 7.328 1 98.75 68 ASN A C 1
ATOM 538 O O . ASN A 1 68 ? 16.156 7.418 6.559 1 98.75 68 ASN A O 1
ATOM 542 N N . TYR A 1 69 ? 14.75 8.312 7.996 1 98.81 69 TYR A N 1
ATOM 543 C CA . TYR A 1 69 ? 15.445 9.594 8.031 1 98.81 69 TYR A CA 1
ATOM 544 C C . TYR A 1 69 ? 15.281 10.266 9.391 1 98.81 69 TYR A C 1
ATOM 546 O O . TYR A 1 69 ? 14.344 9.961 10.133 1 98.81 69 TYR A O 1
ATOM 554 N N . ASP A 1 70 ? 16.203 11.148 9.727 1 98.69 70 ASP A N 1
ATOM 555 C CA . ASP A 1 70 ? 16.25 11.828 11.023 1 98.69 70 ASP A CA 1
ATOM 556 C C . ASP A 1 70 ? 15.375 13.07 11.023 1 98.69 70 ASP A C 1
ATOM 558 O O . ASP A 1 70 ? 15.617 14.016 10.266 1 98.69 70 ASP A O 1
ATOM 562 N N . PHE A 1 71 ? 14.445 13.062 11.898 1 98.81 71 PHE A N 1
ATOM 563 C CA . PHE A 1 71 ? 13.516 14.18 12.016 1 98.81 71 PHE A CA 1
ATOM 564 C C . PHE A 1 71 ? 14.266 15.492 12.25 1 98.81 71 PHE A C 1
ATOM 566 O O . PHE A 1 71 ? 13.93 16.516 11.664 1 98.81 71 PHE A O 1
ATOM 573 N N . ASP A 1 72 ? 15.227 15.445 13.031 1 98.38 72 ASP A N 1
ATOM 574 C CA . ASP A 1 72 ? 15.961 16.641 13.438 1 98.38 72 ASP A CA 1
ATOM 575 C C . ASP A 1 72 ? 16.781 17.203 12.281 1 98.38 72 ASP A C 1
ATOM 577 O O . ASP A 1 72 ? 17.266 18.344 12.359 1 98.38 72 ASP A O 1
ATOM 581 N N . LYS A 1 73 ? 16.891 16.484 11.219 1 98.5 73 LYS A N 1
ATOM 582 C CA . LYS A 1 73 ? 17.734 16.891 10.102 1 98.5 73 LYS A CA 1
ATOM 583 C C . LYS A 1 73 ? 16.875 17.391 8.93 1 98.5 73 LYS A C 1
ATOM 585 O O . LYS A 1 73 ? 17.406 17.688 7.859 1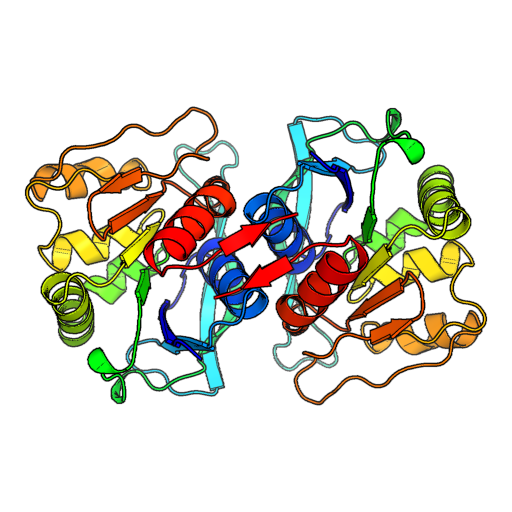 98.5 73 LYS A O 1
ATOM 590 N N . VAL A 1 74 ? 15.625 17.484 9.086 1 98.75 74 VAL A N 1
ATOM 591 C CA . VAL A 1 74 ? 14.727 17.859 7.996 1 98.75 74 VAL A CA 1
ATOM 592 C C . VAL A 1 74 ? 14.938 19.328 7.637 1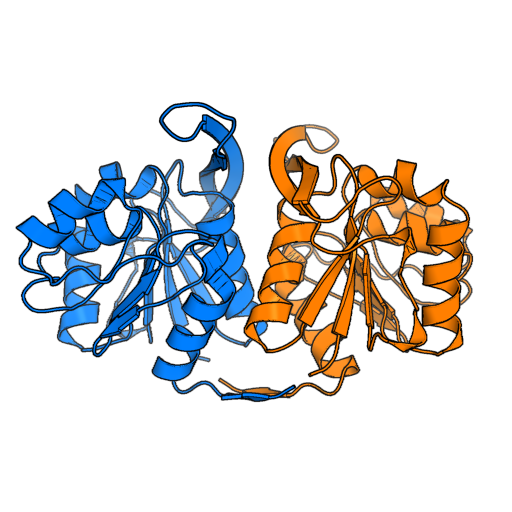 98.75 74 VAL A C 1
ATOM 594 O O . VAL A 1 74 ? 14.836 20.203 8.5 1 98.75 74 VAL A O 1
ATOM 597 N N . ASN A 1 75 ? 15.305 19.531 6.434 1 98.75 75 ASN A N 1
ATOM 598 C CA . ASN A 1 75 ? 15.227 20.812 5.758 1 98.75 75 ASN A CA 1
ATOM 599 C C . ASN A 1 75 ? 14.156 20.812 4.676 1 98.75 75 ASN A C 1
ATOM 601 O O . ASN A 1 75 ? 14.32 20.203 3.625 1 98.75 75 ASN A O 1
ATOM 605 N N . THR A 1 76 ? 13.094 21.609 4.875 1 98.75 76 THR A N 1
ATOM 606 C CA . THR A 1 76 ? 11.914 21.531 4.023 1 98.75 76 THR A CA 1
ATOM 607 C C . THR A 1 76 ? 12.25 21.922 2.588 1 98.75 76 THR A C 1
ATOM 609 O O . THR A 1 76 ? 11.594 21.484 1.645 1 98.75 76 THR A O 1
ATOM 612 N N . ALA A 1 77 ? 13.281 22.703 2.393 1 98.5 77 ALA A N 1
ATOM 613 C CA . ALA A 1 77 ? 13.688 23.141 1.06 1 98.5 77 ALA A CA 1
ATOM 614 C C . ALA A 1 77 ? 14.164 21.953 0.216 1 98.5 77 ALA A C 1
ATOM 616 O O . ALA A 1 77 ? 14.172 22.031 -1.015 1 98.5 77 ALA A O 1
ATOM 617 N N . ASP A 1 78 ? 14.516 20.875 0.831 1 98.62 78 ASP A N 1
ATOM 618 C CA . ASP A 1 78 ? 15.078 19.703 0.143 1 98.62 78 ASP A CA 1
ATOM 619 C C . ASP A 1 78 ? 13.969 18.828 -0.448 1 98.62 78 ASP A C 1
ATOM 621 O O . ASP A 1 78 ? 14.25 17.891 -1.188 1 98.62 78 ASP A O 1
ATOM 625 N N . TYR A 1 79 ? 12.734 19.188 -0.157 1 98.88 79 TYR A N 1
ATOM 626 C CA . TYR A 1 79 ? 11.641 18.281 -0.52 1 98.88 79 TYR A CA 1
ATOM 627 C C . TYR A 1 79 ? 10.68 18.969 -1.491 1 98.88 79 TYR A C 1
ATOM 629 O O . TYR A 1 79 ? 10.453 20.172 -1.404 1 98.88 79 TYR A O 1
ATOM 637 N N . ALA A 1 80 ? 10.07 18.125 -2.348 1 98.88 80 ALA A N 1
ATOM 638 C CA . ALA A 1 80 ? 9.117 18.609 -3.34 1 98.88 80 ALA A CA 1
ATOM 639 C C . ALA A 1 80 ? 7.691 18.578 -2.789 1 98.88 80 ALA A C 1
ATOM 641 O O . ALA A 1 80 ? 6.82 19.312 -3.275 1 98.88 80 ALA A O 1
ATOM 642 N N . GLY A 1 81 ? 7.453 17.75 -1.828 1 98.94 81 GLY A N 1
ATOM 643 C CA . GLY A 1 81 ? 6.109 17.609 -1.281 1 98.94 81 GLY A CA 1
ATOM 644 C C . GLY A 1 81 ? 6.09 16.938 0.081 1 98.94 81 GLY A C 1
ATOM 645 O O . GLY A 1 81 ? 7.117 16.453 0.556 1 98.94 81 GLY A O 1
ATOM 646 N N . LEU A 1 82 ? 4.906 16.953 0.7 1 99 82 LEU A N 1
ATOM 647 C CA . LEU A 1 82 ? 4.699 16.469 2.059 1 99 82 LEU A CA 1
ATOM 648 C C . LEU A 1 82 ? 3.498 15.531 2.121 1 99 82 LEU A C 1
ATOM 650 O O . LEU A 1 82 ? 2.439 15.836 1.562 1 99 82 LEU A O 1
ATOM 654 N N . VAL A 1 83 ? 3.688 14.375 2.748 1 99 83 VAL A N 1
ATOM 655 C CA . VAL A 1 83 ? 2.602 13.43 2.986 1 99 83 VAL A CA 1
ATOM 656 C C . VAL A 1 83 ? 2.311 13.336 4.48 1 99 83 VAL A C 1
ATOM 658 O O . VAL A 1 83 ? 3.223 13.133 5.285 1 99 83 VAL A O 1
ATOM 661 N N . VAL A 1 84 ? 1.055 13.461 4.836 1 99 84 VAL A N 1
ATOM 662 C CA . VAL A 1 84 ? 0.601 13.461 6.223 1 99 84 VAL A CA 1
ATOM 663 C C . VAL A 1 84 ? -0.481 12.406 6.414 1 99 84 VAL A C 1
ATOM 665 O O . VAL A 1 84 ? -1.674 12.695 6.301 1 99 84 VAL A O 1
ATOM 668 N N . PRO A 1 85 ? -0.111 11.203 6.789 1 98.94 85 PRO A N 1
ATOM 669 C CA . PRO A 1 85 ? -1.063 10.109 7 1 98.94 85 PRO A CA 1
ATOM 670 C C . PRO A 1 85 ? -1.892 10.289 8.273 1 98.94 85 PRO A C 1
ATOM 672 O O . PRO A 1 85 ? -1.587 11.156 9.094 1 98.94 85 PRO A O 1
ATOM 675 N N . GLY A 1 86 ? -2.92 9.477 8.359 1 98.81 86 GLY A N 1
ATOM 676 C CA . GLY A 1 86 ? -3.789 9.516 9.523 1 98.81 86 GLY A CA 1
ATOM 677 C C . GLY A 1 86 ? -3.449 8.453 10.555 1 98.81 86 GLY A C 1
ATOM 678 O O . GLY A 1 86 ? -2.275 8.133 10.758 1 98.81 86 GLY A O 1
ATOM 679 N N . GLY A 1 87 ? -4.453 7.914 11.125 1 98.56 87 GLY A N 1
ATOM 680 C CA . GLY A 1 87 ? -4.32 7.094 12.328 1 98.56 87 GLY A CA 1
ATOM 681 C C . GLY A 1 87 ? -4.434 7.895 13.609 1 98.56 87 GLY A C 1
ATOM 682 O O . GLY A 1 87 ? -5.098 8.93 13.641 1 98.56 87 GLY A O 1
ATOM 683 N N . ARG A 1 88 ? -3.961 7.297 14.656 1 98 88 ARG A N 1
ATOM 684 C CA . ARG A 1 88 ? -3.992 7.988 15.938 1 98 88 ARG A CA 1
ATOM 685 C C . ARG A 1 88 ? -2.834 8.969 16.062 1 98 88 ARG A C 1
ATOM 687 O O . ARG A 1 88 ? -2.906 9.93 16.828 1 98 88 ARG A O 1
ATOM 694 N N . ALA A 1 89 ? -1.844 8.805 15.258 1 98.62 89 ALA A N 1
ATOM 695 C CA . ALA A 1 89 ? -0.571 9.516 15.359 1 98.62 89 ALA A CA 1
ATOM 696 C C . ALA A 1 89 ? -0.779 11.023 15.289 1 98.62 89 ALA A C 1
ATOM 698 O O . ALA A 1 89 ? -0.178 11.773 16.062 1 98.62 89 ALA A O 1
ATOM 699 N N . PRO A 1 90 ? -1.664 11.516 14.43 1 98.75 90 PRO A N 1
ATOM 700 C CA . PRO A 1 90 ? -1.785 12.969 14.281 1 98.75 90 PRO A CA 1
ATOM 701 C C . PRO A 1 90 ? -2.203 13.656 15.578 1 98.75 90 PRO A C 1
ATOM 703 O O . PRO A 1 90 ? -1.781 14.789 15.852 1 98.75 90 PRO A O 1
ATOM 706 N N . GLU A 1 91 ? -3.012 12.961 16.375 1 97.69 91 GLU A N 1
ATOM 707 C CA . GLU A 1 91 ? -3.439 13.531 17.656 1 97.69 91 GLU A CA 1
ATOM 708 C C . GLU A 1 91 ? -2.24 13.891 18.531 1 97.69 91 GLU A C 1
ATOM 710 O O . GLU A 1 91 ? -2.25 14.914 19.219 1 97.69 91 GLU A O 1
ATOM 715 N N . TYR A 1 92 ? -1.286 13.078 18.453 1 98.19 92 TYR A N 1
ATOM 716 C CA . TYR A 1 92 ? -0.088 13.281 19.266 1 98.19 92 TYR A CA 1
ATOM 717 C C . TYR A 1 92 ? 0.903 14.195 18.547 1 98.19 92 TYR A C 1
ATOM 719 O O . TYR A 1 92 ? 1.455 15.109 19.156 1 98.19 92 TYR A O 1
ATOM 727 N N . LEU A 1 93 ? 1.108 13.992 17.297 1 98.75 93 LEU A N 1
ATOM 728 C CA . LEU A 1 93 ? 2.137 14.672 16.516 1 98.75 93 LEU A CA 1
ATOM 729 C C . LEU A 1 93 ? 1.842 16.156 16.406 1 98.75 93 LEU A C 1
ATOM 731 O O . LEU A 1 93 ? 2.764 16.984 16.344 1 98.75 93 LEU A O 1
ATOM 735 N N . ARG A 1 94 ? 0.579 16.5 16.5 1 98.62 94 ARG A N 1
ATOM 736 C CA . ARG A 1 94 ? 0.188 17.906 16.312 1 98.62 94 ARG A CA 1
ATOM 737 C C . ARG A 1 94 ? 0.593 18.75 17.516 1 98.62 94 ARG A C 1
ATOM 739 O O . ARG A 1 94 ? 0.49 19.969 17.484 1 98.62 94 ARG A O 1
ATOM 746 N N . LEU A 1 95 ? 1.096 18.094 18.547 1 98.5 95 LEU A N 1
ATOM 747 C CA . LEU A 1 95 ? 1.578 18.797 19.734 1 98.5 95 LEU A CA 1
ATOM 748 C C . LEU A 1 95 ? 3.037 19.203 19.562 1 98.5 95 LEU A C 1
ATOM 750 O O . LEU A 1 95 ? 3.576 19.953 20.375 1 98.5 95 LEU A O 1
ATOM 754 N N . ASN A 1 96 ? 3.725 18.734 18.531 1 98.81 96 ASN A N 1
ATOM 755 C CA . ASN A 1 96 ? 5.141 19 18.297 1 98.81 96 ASN A CA 1
ATO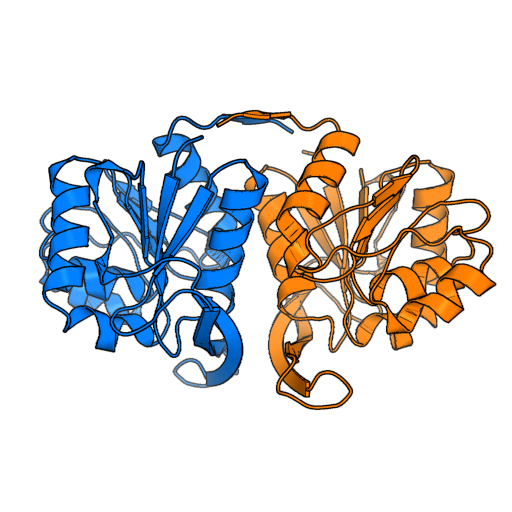M 756 C C . ASN A 1 96 ? 5.352 20.297 17.531 1 98.81 96 ASN A C 1
ATOM 758 O O . ASN A 1 96 ? 5.016 20.391 16.344 1 98.81 96 ASN A O 1
ATOM 762 N N . PRO A 1 97 ? 5.969 21.297 18.156 1 98.62 97 PRO A N 1
ATOM 763 C CA . PRO A 1 97 ? 6.074 22.609 17.5 1 98.62 97 PRO A CA 1
ATOM 764 C C . PRO A 1 97 ? 6.902 22.562 16.219 1 98.62 97 PRO A C 1
ATOM 766 O O . PRO A 1 97 ? 6.578 23.25 15.242 1 98.62 97 PRO A O 1
ATOM 769 N N . ARG A 1 98 ? 7.953 21.812 16.188 1 98.81 98 ARG A N 1
ATOM 770 C CA . ARG A 1 98 ? 8.789 21.734 14.992 1 98.81 98 ARG A CA 1
ATOM 771 C C . ARG A 1 98 ? 8.031 21.078 13.844 1 98.81 98 ARG A C 1
ATOM 773 O O . ARG A 1 98 ? 8.172 21.484 12.688 1 98.81 98 ARG A O 1
ATOM 780 N N . LEU A 1 99 ? 7.277 20.078 14.156 1 98.88 99 LEU A N 1
ATOM 781 C CA . LEU A 1 99 ? 6.473 19.422 13.133 1 98.88 99 LEU A CA 1
ATOM 782 C C . LEU A 1 99 ? 5.48 20.391 12.508 1 98.88 99 LEU A C 1
ATOM 784 O O . LEU A 1 99 ? 5.324 20.438 11.289 1 98.88 99 LEU A O 1
ATOM 788 N N . LEU A 1 100 ? 4.82 21.188 13.359 1 98.94 100 LEU A N 1
ATOM 789 C CA . LEU A 1 100 ? 3.879 22.172 12.852 1 98.94 100 LEU A CA 1
ATOM 790 C C . LEU A 1 100 ? 4.598 23.219 11.992 1 98.94 100 LEU A C 1
ATOM 792 O O . LEU A 1 100 ? 4.062 23.656 10.977 1 98.94 100 LEU A O 1
ATOM 796 N N . GLU A 1 101 ? 5.781 23.562 12.359 1 98.88 101 GLU A N 1
ATOM 797 C CA . GLU A 1 101 ? 6.586 24.5 11.57 1 98.88 101 GLU A CA 1
ATOM 798 C C . GLU A 1 101 ? 6.891 23.922 10.188 1 98.88 101 GLU A C 1
ATOM 800 O O . GLU A 1 101 ? 6.824 24.656 9.188 1 98.88 101 GLU A O 1
ATOM 805 N N . ILE A 1 102 ? 7.246 22.672 10.117 1 98.94 102 ILE A N 1
ATOM 806 C CA . ILE A 1 102 ? 7.52 22 8.852 1 98.94 102 ILE A CA 1
ATOM 807 C C . ILE A 1 102 ? 6.305 22.109 7.934 1 98.94 102 ILE A C 1
ATOM 809 O O . ILE A 1 102 ? 6.434 22.469 6.766 1 98.94 102 ILE A O 1
ATOM 813 N N . VAL A 1 103 ? 5.141 21.828 8.461 1 98.94 103 VAL A N 1
ATOM 814 C CA . VAL A 1 103 ? 3.91 21.875 7.68 1 98.94 103 VAL A CA 1
ATOM 815 C C . VAL A 1 103 ? 3.689 23.297 7.164 1 98.94 103 VAL A C 1
ATOM 817 O O . VAL A 1 103 ? 3.379 23.5 5.984 1 98.94 103 VAL A O 1
ATOM 820 N N . ARG A 1 104 ? 3.871 24.281 8.008 1 98.94 104 ARG A N 1
ATOM 821 C CA . ARG A 1 104 ? 3.691 25.688 7.629 1 98.94 104 ARG A CA 1
ATOM 822 C C . ARG A 1 104 ? 4.68 26.078 6.535 1 98.94 104 ARG A C 1
ATOM 824 O O . ARG A 1 104 ? 4.344 26.859 5.641 1 98.94 104 ARG A O 1
ATOM 831 N N . GLU A 1 105 ? 5.898 25.594 6.625 1 98.94 105 GLU A N 1
ATOM 832 C CA . GLU A 1 105 ? 6.918 25.906 5.625 1 98.94 105 GLU A CA 1
ATOM 833 C C . GLU A 1 105 ? 6.531 25.359 4.254 1 98.94 105 GLU A C 1
ATOM 835 O O . GLU A 1 105 ? 6.688 26.031 3.238 1 98.94 105 GLU A O 1
ATOM 840 N N . PHE A 1 106 ? 6.051 24.125 4.195 1 98.94 106 PHE A N 1
ATOM 841 C CA . PHE A 1 106 ? 5.586 23.562 2.932 1 98.94 106 PHE A CA 1
ATOM 842 C C . PHE A 1 106 ? 4.453 24.406 2.352 1 98.94 106 PHE A C 1
ATOM 844 O O . PHE A 1 106 ? 4.449 24.703 1.155 1 98.94 106 PHE A O 1
ATOM 851 N N . ASN A 1 107 ? 3.506 24.75 3.209 1 98.88 107 ASN A N 1
ATOM 852 C CA . ASN A 1 107 ? 2.354 25.531 2.752 1 98.88 107 ASN A CA 1
ATOM 853 C C . ASN A 1 107 ? 2.768 26.906 2.256 1 98.88 107 ASN A C 1
ATOM 855 O O . ASN A 1 107 ? 2.285 27.375 1.218 1 98.88 107 ASN A O 1
ATOM 859 N N . ALA A 1 108 ? 3.633 27.547 2.971 1 98.69 108 ALA A N 1
ATOM 860 C CA . ALA A 1 108 ? 4.098 28.891 2.605 1 98.69 108 ALA A CA 1
ATOM 861 C C . ALA A 1 108 ? 4.805 28.875 1.253 1 98.69 108 ALA A C 1
ATOM 863 O O . ALA A 1 108 ? 4.719 29.828 0.487 1 98.69 108 ALA A O 1
ATOM 864 N N . ALA A 1 109 ? 5.48 27.844 0.999 1 98.75 109 ALA A N 1
ATOM 865 C CA . ALA A 1 109 ? 6.211 27.703 -0.26 1 98.75 109 ALA A CA 1
ATOM 866 C C . ALA A 1 109 ? 5.297 27.172 -1.365 1 98.75 109 ALA A C 1
ATOM 868 O O . ALA A 1 109 ? 5.742 26.953 -2.492 1 98.75 109 ALA A O 1
ATOM 869 N N . GLU A 1 110 ? 4.051 26.875 -1.034 1 98.56 110 GLU A N 1
ATOM 870 C CA . GLU A 1 110 ? 3.031 26.375 -1.952 1 98.56 110 GLU A CA 1
ATOM 871 C C . GLU A 1 110 ? 3.42 25.016 -2.531 1 98.56 110 GLU A C 1
ATOM 873 O O . GLU A 1 110 ? 3.125 24.734 -3.691 1 98.56 110 GLU A O 1
ATOM 878 N N . LYS A 1 111 ? 4.168 24.297 -1.76 1 98.81 111 LYS A N 1
ATOM 879 C CA . LYS A 1 111 ? 4.512 22.938 -2.158 1 98.81 111 LYS A CA 1
ATOM 880 C C . LYS A 1 111 ? 3.359 21.969 -1.874 1 98.81 111 LYS A C 1
ATOM 882 O O . LYS A 1 111 ? 2.656 22.125 -0.871 1 98.81 111 LYS A O 1
ATOM 887 N N . PRO A 1 112 ? 3.154 20.953 -2.707 1 98.94 112 PRO A N 1
ATOM 888 C CA . PRO A 1 112 ? 2.057 20 -2.514 1 98.94 112 PRO A CA 1
ATOM 889 C C . PRO A 1 112 ? 2.084 19.344 -1.136 1 98.94 112 PRO A C 1
ATOM 891 O O . PRO A 1 112 ? 3.148 18.938 -0.661 1 98.94 112 PRO A O 1
ATOM 894 N N . ILE A 1 113 ? 0.945 19.297 -0.499 1 98.94 113 ILE A N 1
ATOM 895 C CA . ILE A 1 113 ? 0.72 18.609 0.771 1 98.94 113 ILE A CA 1
ATOM 896 C C . ILE A 1 113 ? -0.427 17.609 0.625 1 98.94 113 ILE A C 1
ATOM 898 O O . ILE A 1 113 ? -1.547 18 0.272 1 98.94 113 ILE A O 1
ATOM 902 N N . ALA A 1 114 ? -0.17 16.406 0.838 1 99 114 ALA A N 1
ATOM 903 C CA . ALA A 1 114 ? -1.172 15.344 0.798 1 99 114 ALA A CA 1
ATOM 904 C C . ALA A 1 114 ? -1.503 14.844 2.203 1 99 114 ALA A C 1
ATOM 906 O O . ALA A 1 114 ? -0.644 14.289 2.893 1 99 114 ALA A O 1
ATOM 907 N N . ALA A 1 115 ? -2.725 14.984 2.648 1 98.94 115 ALA A N 1
ATOM 908 C CA . ALA A 1 115 ? -3.16 14.555 3.975 1 98.94 115 ALA A CA 1
ATOM 909 C C . ALA A 1 115 ? -4.391 13.656 3.885 1 98.94 115 ALA A C 1
ATOM 911 O O . ALA A 1 115 ? -5.297 13.914 3.088 1 98.94 115 ALA A O 1
ATOM 912 N N . VAL A 1 116 ? -4.477 12.641 4.723 1 98.94 116 VAL A N 1
ATOM 913 C CA . VAL A 1 116 ? -5.562 11.672 4.613 1 98.94 116 VAL A CA 1
ATOM 914 C C . VAL A 1 116 ? -6.09 11.328 6 1 98.94 116 VAL A C 1
ATOM 916 O O . VAL A 1 116 ? -5.34 11.344 6.98 1 98.94 116 VAL A O 1
ATOM 919 N N . CYS A 1 117 ? -7.461 10.977 6.082 1 98.81 117 CYS A N 1
ATOM 920 C CA . CYS A 1 117 ? -8.07 10.453 7.301 1 98.81 117 CYS A CA 1
ATOM 921 C C . CYS A 1 117 ? -7.918 11.438 8.453 1 98.81 117 CYS A C 1
ATOM 923 O O . CYS A 1 117 ? -8.43 12.562 8.391 1 98.81 117 CYS A O 1
ATOM 925 N N . HIS A 1 118 ? -7.16 11.117 9.5 1 98.88 118 HIS A N 1
ATOM 926 C CA . HIS A 1 118 ? -6.953 11.992 10.648 1 98.88 118 HIS A CA 1
ATOM 927 C C . HIS A 1 118 ? -5.758 12.914 10.43 1 98.88 118 HIS A C 1
ATOM 929 O O . HIS A 1 118 ? -5.5 13.805 11.234 1 98.88 118 HIS A O 1
ATOM 935 N N . GLY A 1 119 ? -5.066 12.781 9.305 1 98.88 119 GLY A N 1
ATOM 936 C CA . GLY A 1 119 ? -3.922 13.617 8.977 1 98.88 119 GLY A CA 1
ATOM 937 C C . GLY A 1 119 ? -4.23 15.102 9.023 1 98.88 119 GLY A C 1
ATOM 938 O O . GLY A 1 119 ? -3.457 15.883 9.578 1 98.88 119 GLY A O 1
ATOM 939 N N . PRO A 1 120 ? -5.348 15.523 8.586 1 98.88 120 PRO A N 1
ATOM 940 C CA . PRO A 1 120 ? -5.711 16.938 8.547 1 98.88 120 PRO A CA 1
ATOM 941 C C . PRO A 1 120 ? -5.777 17.562 9.938 1 98.88 120 PRO A C 1
ATOM 943 O O . PRO A 1 120 ? -5.789 18.797 10.07 1 98.88 120 PRO A O 1
ATOM 946 N N . GLN A 1 121 ? -5.773 16.75 10.984 1 98.88 121 GLN A N 1
ATOM 947 C CA . GLN A 1 121 ? -5.684 17.328 12.32 1 98.88 121 GLN A CA 1
ATOM 948 C C . GLN A 1 121 ? -4.391 18.109 12.492 1 98.88 121 GLN A C 1
ATOM 950 O O . GLN A 1 121 ? -4.367 19.141 13.188 1 98.88 121 GLN A O 1
ATOM 955 N N . ILE A 1 122 ? -3.355 17.641 11.875 1 98.94 122 ILE A N 1
ATOM 956 C CA . ILE A 1 122 ? -2.072 18.344 11.922 1 98.94 122 ILE A CA 1
ATOM 957 C C . ILE A 1 122 ? -2.168 19.656 11.141 1 98.94 122 ILE A C 1
ATOM 959 O O . ILE A 1 122 ? -1.635 20.672 11.578 1 98.94 122 ILE A O 1
ATOM 963 N N . LEU A 1 123 ? -2.873 19.656 10.039 1 98.94 123 LEU A N 1
ATOM 964 C CA . LEU A 1 123 ? -3.045 20.859 9.242 1 98.94 123 LEU A CA 1
ATOM 965 C C . LEU A 1 123 ? -3.877 21.891 9.992 1 98.94 123 LEU A C 1
ATOM 967 O O . LEU A 1 123 ? -3.623 23.094 9.891 1 98.94 123 LEU A O 1
ATOM 971 N N . VAL A 1 124 ? -4.875 21.422 10.75 1 98.88 124 VAL A N 1
ATOM 972 C CA . VAL A 1 124 ? -5.68 22.281 11.609 1 98.88 124 VAL A CA 1
ATOM 973 C C . VAL A 1 124 ? -4.773 23 12.617 1 98.88 124 VAL A C 1
ATOM 975 O O . VAL A 1 124 ? -4.793 24.219 12.711 1 98.88 124 VAL A O 1
ATOM 978 N N . SER A 1 125 ? -3.955 22.25 13.273 1 98.88 125 SER A N 1
ATOM 979 C CA . SER A 1 125 ? -3.096 22.797 14.32 1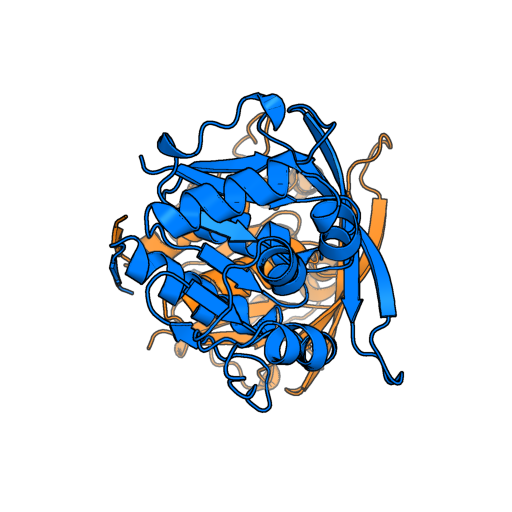 98.88 125 SER A CA 1
ATOM 980 C C . SER A 1 125 ? -2.01 23.688 13.734 1 98.88 125 SER A C 1
ATOM 982 O O . SER A 1 125 ? -1.549 24.625 14.391 1 98.88 125 SER A O 1
ATOM 984 N N . ALA A 1 126 ? -1.635 23.391 12.484 1 98.88 126 ALA A N 1
ATOM 985 C CA . ALA A 1 126 ? -0.653 24.219 11.797 1 98.88 126 ALA A CA 1
ATOM 986 C C . ALA A 1 126 ? -1.277 25.531 11.328 1 98.88 126 ALA A C 1
ATOM 988 O O . ALA A 1 126 ? -0.565 26.469 10.969 1 98.88 126 ALA A O 1
ATOM 989 N N . GLY A 1 127 ? -2.623 25.578 11.25 1 98.81 127 GLY A N 1
ATOM 990 C CA . GLY A 1 127 ? -3.328 26.812 10.914 1 98.81 127 GLY A CA 1
ATOM 991 C C . GLY A 1 127 ? -3.314 27.109 9.43 1 98.81 127 GLY A C 1
ATOM 992 O O . GLY A 1 127 ? -3.268 28.281 9.031 1 98.81 127 GLY A O 1
ATOM 993 N N . ILE A 1 128 ? -3.398 26.062 8.602 1 98.69 128 ILE A N 1
ATOM 994 C CA . ILE A 1 128 ? -3.205 26.359 7.184 1 98.69 128 ILE A CA 1
ATOM 995 C C . ILE A 1 128 ? -4.477 26.016 6.41 1 98.69 128 ILE A C 1
ATOM 997 O O . ILE A 1 128 ? -4.469 25.984 5.176 1 98.69 128 ILE A O 1
ATOM 1001 N N . LEU A 1 129 ? -5.633 25.766 7.109 1 98.62 129 LEU A N 1
ATOM 1002 C CA . LEU A 1 129 ? -6.812 25.266 6.414 1 98.62 129 LEU A CA 1
ATOM 1003 C C . LEU A 1 129 ? -7.809 26.391 6.16 1 98.62 129 LEU A C 1
ATOM 1005 O O . LEU A 1 129 ? -8.82 26.188 5.477 1 98.62 129 LEU A O 1
ATOM 1009 N N . LYS A 1 130 ? -7.531 27.562 6.699 1 98.06 130 LYS A N 1
ATOM 1010 C CA . LYS A 1 130 ? -8.477 28.656 6.531 1 98.06 130 LYS A CA 1
ATOM 1011 C C . LYS A 1 130 ? -8.742 28.938 5.055 1 98.06 130 LYS A C 1
ATOM 1013 O O . LYS A 1 130 ? -7.805 29.062 4.262 1 98.06 130 LYS A O 1
ATOM 1018 N N . ASN A 1 131 ? -9.992 28.984 4.645 1 97.88 131 ASN A N 1
ATOM 1019 C CA . ASN A 1 131 ? -10.484 29.328 3.312 1 97.88 131 ASN A CA 1
ATOM 1020 C C . ASN A 1 131 ? -10.094 28.266 2.285 1 97.88 131 ASN A C 1
ATOM 1022 O O . ASN A 1 131 ? -10.086 28.531 1.082 1 97.88 131 ASN A O 1
ATOM 1026 N N . CYS A 1 132 ? -9.672 27.125 2.67 1 98.25 132 CYS A N 1
ATOM 1027 C CA . CYS A 1 132 ? -9.422 26.016 1.764 1 98.25 132 CYS A CA 1
ATOM 1028 C C . CYS A 1 132 ? -10.617 25.062 1.729 1 98.25 132 CYS A C 1
ATOM 1030 O O . CYS A 1 132 ? -11.453 25.078 2.639 1 98.25 132 CYS A O 1
ATOM 1032 N N . THR A 1 133 ? -10.742 24.375 0.699 1 98.81 133 THR A N 1
ATOM 1033 C CA . THR A 1 133 ? -11.672 23.25 0.617 1 98.81 133 THR A CA 1
ATOM 1034 C C . THR A 1 133 ? -10.945 21.922 0.809 1 98.81 133 THR A C 1
ATOM 1036 O O . THR A 1 133 ? -9.945 21.656 0.136 1 98.81 133 THR A O 1
ATOM 1039 N N . CYS A 1 134 ? -11.375 21.188 1.803 1 98.31 134 CYS A N 1
ATOM 1040 C CA . CYS A 1 134 ? -10.719 19.906 2.004 1 98.31 134 CYS A CA 1
ATOM 1041 C C . CYS A 1 134 ? -11.664 18.891 2.637 1 98.31 134 CYS A C 1
ATOM 1043 O O . CYS A 1 134 ? -12.812 19.219 2.941 1 98.31 134 CYS A O 1
ATOM 1045 N N . THR A 1 135 ? -11.281 17.641 2.635 1 98.75 135 THR A N 1
ATOM 1046 C CA . THR A 1 135 ? -11.969 16.562 3.314 1 98.75 135 THR A CA 1
ATOM 1047 C C . THR A 1 135 ? -11.023 15.82 4.262 1 98.75 135 THR A C 1
ATOM 1049 O O . THR A 1 135 ? -9.859 16.188 4.391 1 98.75 135 THR A O 1
ATOM 1052 N N . ALA A 1 136 ? -11.461 14.961 5.082 1 98.75 136 ALA A N 1
ATOM 1053 C CA . ALA A 1 136 ? -10.812 14.125 6.086 1 98.75 136 ALA A CA 1
ATOM 1054 C C . ALA A 1 136 ? -11.719 12.984 6.52 1 98.75 136 ALA A C 1
ATOM 1056 O O . ALA A 1 136 ? -12.797 12.789 5.949 1 98.75 136 ALA A O 1
ATOM 1057 N N . TYR A 1 137 ? -11.219 12.156 7.371 1 98.56 137 TYR A N 1
ATOM 1058 C CA . TYR A 1 137 ? -12.164 11.25 8.023 1 98.56 137 TYR A CA 1
ATOM 1059 C C . TYR A 1 137 ? -13.305 12.031 8.664 1 98.56 137 TYR A C 1
ATOM 1061 O O . TYR A 1 137 ? -13.086 13.047 9.32 1 98.56 137 TYR A O 1
ATOM 1069 N N . PRO A 1 138 ? -14.523 11.602 8.531 1 97.94 138 PRO A N 1
ATOM 1070 C CA . PRO A 1 138 ? -15.688 12.383 8.938 1 97.94 138 PRO A CA 1
ATOM 1071 C C . PRO A 1 138 ? -15.617 12.844 10.398 1 97.94 138 PRO A C 1
ATOM 1073 O O . PRO A 1 138 ? -16.078 13.938 10.727 1 97.94 138 PRO A O 1
ATOM 1076 N N . ALA A 1 139 ? -15.086 12.086 11.258 1 97.62 139 ALA A N 1
ATOM 1077 C CA . ALA A 1 139 ? -14.992 12.438 12.672 1 97.62 139 ALA A CA 1
ATOM 1078 C C . ALA A 1 139 ? -14.117 13.664 12.875 1 97.62 139 ALA A C 1
ATOM 1080 O O . ALA A 1 139 ? -14.141 14.289 13.938 1 97.62 139 ALA A O 1
ATOM 1081 N N . VAL A 1 140 ? -13.328 14.008 11.875 1 98.44 140 VAL A N 1
ATOM 1082 C CA . VAL A 1 140 ? -12.422 15.148 11.945 1 98.44 140 VAL A CA 1
ATOM 1083 C C . VAL A 1 140 ? -13.125 16.391 11.414 1 98.44 140 VAL A C 1
ATOM 1085 O O . VAL A 1 140 ? -12.602 17.516 11.531 1 98.44 140 VAL A O 1
ATOM 1088 N N . LYS A 1 141 ? -14.305 16.312 10.891 1 98.62 141 LYS A N 1
ATOM 1089 C CA . LYS A 1 141 ? -15.031 17.406 10.234 1 98.62 141 LYS A CA 1
ATOM 1090 C C . LYS A 1 141 ? -15.188 18.609 11.156 1 98.62 141 LYS A C 1
ATOM 1092 O O . LYS A 1 141 ? -14.938 19.734 10.758 1 98.62 141 LYS A O 1
ATOM 1097 N N . PRO A 1 142 ? -15.57 18.391 12.383 1 98.56 142 PRO A N 1
ATOM 1098 C CA . PRO A 1 142 ? -15.734 19.562 13.234 1 98.56 142 PRO A CA 1
ATOM 1099 C C . PRO A 1 142 ? -14.453 20.391 13.352 1 98.56 142 PRO A C 1
ATOM 1101 O O . PRO A 1 142 ? -14.5 21.625 13.32 1 98.56 142 PRO A O 1
ATOM 1104 N N . ASP A 1 143 ? -13.297 19.734 13.43 1 98.25 143 ASP A N 1
ATOM 1105 C CA . ASP A 1 143 ? -12.023 20.422 13.523 1 98.25 143 ASP A CA 1
ATOM 1106 C C . ASP A 1 143 ? -11.734 21.219 12.25 1 98.25 143 ASP A C 1
ATOM 1108 O O . ASP A 1 143 ? -11.289 22.359 12.312 1 98.25 143 ASP A O 1
ATOM 1112 N N . VAL A 1 144 ? -11.984 20.609 11.125 1 98.44 144 VAL A N 1
ATOM 1113 C CA . VAL A 1 144 ? -11.688 21.188 9.82 1 98.44 144 VAL A CA 1
ATOM 1114 C C . VAL A 1 144 ? -12.562 22.422 9.594 1 98.44 144 VAL A C 1
ATOM 1116 O O . VAL A 1 144 ? -12.07 23.484 9.203 1 98.44 144 VAL A O 1
ATOM 1119 N N . VAL A 1 145 ? -13.828 22.297 9.883 1 98.69 145 VAL A N 1
ATOM 1120 C CA . VAL A 1 145 ? -14.781 23.375 9.695 1 98.69 145 VAL A CA 1
ATOM 1121 C C . VAL A 1 145 ? -14.469 24.516 10.672 1 98.69 145 VAL A C 1
ATOM 1123 O O . VAL A 1 145 ? -14.445 25.688 10.281 1 98.69 145 VAL A O 1
ATOM 1126 N N . ASP A 1 146 ? -14.148 24.188 11.875 1 98.5 146 ASP A N 1
ATOM 1127 C CA . ASP A 1 146 ? -13.836 25.188 12.883 1 98.5 146 ASP A CA 1
ATOM 1128 C C . ASP A 1 146 ? -12.57 25.969 12.516 1 98.5 146 ASP A C 1
ATOM 1130 O O . ASP A 1 146 ? -12.406 27.125 12.891 1 98.5 146 ASP A O 1
ATOM 1134 N N . ALA A 1 147 ? -11.695 25.328 11.789 1 98.5 147 ALA A N 1
ATOM 1135 C CA . ALA A 1 147 ? -10.438 25.953 11.359 1 98.5 147 ALA A CA 1
ATOM 1136 C C . ALA A 1 147 ? -10.68 26.906 10.203 1 98.5 147 ALA A C 1
ATOM 1138 O O . ALA A 1 147 ? -9.758 27.609 9.766 1 98.5 147 ALA A O 1
ATOM 1139 N N . GLY A 1 148 ? -11.945 27 9.68 1 98.56 148 GLY A N 1
ATOM 1140 C CA . GLY A 1 148 ? -12.289 27.953 8.641 1 98.56 148 GLY A CA 1
ATOM 1141 C C . GLY A 1 148 ? -12.281 27.359 7.246 1 98.56 148 GLY A C 1
ATOM 1142 O O . GLY A 1 148 ? -12.359 28.078 6.254 1 98.56 148 GLY A O 1
ATOM 1143 N N . ALA A 1 149 ? -12.125 26.047 7.137 1 98.75 149 ALA A N 1
ATOM 1144 C CA . ALA A 1 149 ? -12.156 25.391 5.836 1 98.75 149 ALA A CA 1
ATOM 1145 C C . ALA A 1 149 ? -13.586 25.094 5.391 1 98.75 149 ALA A C 1
ATOM 1147 O O . ALA A 1 149 ? -14.492 25.031 6.223 1 98.75 149 ALA A O 1
ATOM 1148 N N . THR A 1 150 ? -13.758 25.047 4.078 1 98.81 150 THR A N 1
ATOM 1149 C CA . THR A 1 150 ? -14.977 24.469 3.508 1 98.81 150 THR A CA 1
ATOM 1150 C C . THR A 1 150 ? -14.867 22.953 3.422 1 98.81 150 THR A C 1
ATOM 1152 O O . THR A 1 150 ? -13.906 22.422 2.861 1 98.81 150 THR A O 1
ATOM 1155 N N . TRP A 1 151 ? -15.883 22.328 3.965 1 98.75 151 TRP A N 1
ATOM 1156 C CA . TRP A 1 151 ? -15.898 20.859 3.975 1 98.75 151 TRP A CA 1
ATOM 1157 C C . TRP A 1 151 ? -16.344 20.312 2.621 1 98.75 151 TRP A C 1
ATOM 1159 O O . TRP A 1 151 ? -17.375 20.719 2.084 1 98.75 151 TRP A O 1
ATOM 1169 N N . ALA A 1 152 ? -15.539 19.438 2.033 1 98.75 152 ALA A N 1
ATOM 1170 C CA . ALA A 1 152 ? -15.945 18.656 0.865 1 98.75 152 ALA A CA 1
ATOM 1171 C C . ALA A 1 152 ? -16.438 17.281 1.272 1 98.75 152 ALA A C 1
ATOM 1173 O O . ALA A 1 152 ? -15.711 16.531 1.932 1 98.75 152 ALA A O 1
ATOM 1174 N N . ASP A 1 153 ? -17.562 16.859 0.867 1 98 153 ASP A N 1
ATOM 1175 C CA . ASP A 1 153 ? -18.188 15.609 1.306 1 98 153 ASP A CA 1
ATOM 1176 C C . ASP A 1 153 ? -17.438 14.398 0.772 1 98 153 ASP A C 1
ATOM 1178 O O . ASP A 1 153 ? -16.859 14.445 -0.311 1 98 153 ASP A O 1
ATOM 1182 N N . THR A 1 154 ? -17.5 13.367 1.583 1 97.81 154 THR A N 1
ATOM 1183 C CA . THR A 1 154 ? -17 12.07 1.132 1 97.81 154 THR A CA 1
ATOM 1184 C C . THR A 1 154 ? -18.031 11.383 0.228 1 97.81 154 THR A C 1
ATOM 1186 O O . THR A 1 154 ? -19.234 11.625 0.354 1 97.81 154 THR A O 1
ATOM 1189 N N . ASN A 1 155 ? -17.562 10.609 -0.737 1 97.69 155 ASN A N 1
ATOM 1190 C CA . ASN A 1 155 ? -18.516 9.75 -1.438 1 97.69 155 ASN A CA 1
ATOM 1191 C C . ASN A 1 155 ? -18.828 8.484 -0.638 1 97.69 155 ASN A C 1
ATOM 1193 O O . ASN A 1 155 ? -18.281 8.289 0.451 1 97.69 155 ASN A O 1
ATOM 1197 N N . GLU A 1 156 ? -19.656 7.609 -1.164 1 95.88 156 GLU A N 1
ATOM 1198 C CA . GLU A 1 156 ? -20.172 6.453 -0.446 1 95.88 156 GLU A CA 1
ATOM 1199 C C . GLU A 1 156 ? -19.078 5.434 -0.166 1 95.88 156 GLU A C 1
ATOM 1201 O O . GLU A 1 156 ? -19.125 4.719 0.837 1 95.88 156 GLU A O 1
ATOM 1206 N N . THR A 1 157 ? -18.078 5.395 -0.974 1 96.31 157 THR A N 1
ATOM 1207 C CA . THR A 1 157 ? -17.062 4.355 -0.87 1 96.31 157 THR A CA 1
ATOM 1208 C C . THR A 1 157 ? -15.781 4.91 -0.245 1 96.31 157 THR A C 1
ATOM 1210 O O . THR A 1 157 ? -14.781 4.199 -0.128 1 96.31 157 THR A O 1
ATOM 1213 N N . PHE A 1 158 ? -15.758 6.238 0.082 1 97.81 158 PHE A N 1
ATOM 1214 C CA . PHE A 1 158 ? -14.594 6.898 0.67 1 97.81 158 PHE A CA 1
ATOM 1215 C C . PHE A 1 158 ? -13.398 6.812 -0.262 1 97.81 158 PHE A C 1
ATOM 1217 O O . PHE A 1 158 ? -12.266 6.633 0.192 1 97.81 158 PHE A O 1
ATOM 1224 N N . THR A 1 159 ? -13.656 6.914 -1.58 1 98.38 159 THR A N 1
ATOM 1225 C CA . THR A 1 159 ? -12.586 6.734 -2.559 1 98.38 159 THR A CA 1
ATOM 1226 C C . THR A 1 159 ? -12.203 8.07 -3.191 1 98.38 159 THR A C 1
ATOM 1228 O O . THR A 1 159 ? -11.273 8.141 -3.998 1 98.38 159 THR A O 1
ATOM 1231 N N . ASN A 1 160 ? -12.867 9.125 -2.826 1 98.12 160 ASN A N 1
ATOM 1232 C CA . ASN A 1 160 ? -12.625 10.398 -3.508 1 98.12 160 ASN A CA 1
ATOM 1233 C C . ASN A 1 160 ? -11.461 11.156 -2.877 1 98.12 160 ASN A C 1
ATOM 1235 O O . ASN A 1 160 ? -11.164 10.977 -1.694 1 98.12 160 ASN A O 1
ATOM 1239 N N . ALA A 1 161 ? -10.828 11.953 -3.654 1 98.69 161 ALA A N 1
ATOM 1240 C CA . ALA A 1 161 ? -9.812 12.914 -3.236 1 98.69 161 ALA A CA 1
ATOM 1241 C C . ALA A 1 161 ? -10.242 14.344 -3.574 1 98.69 161 ALA A C 1
ATOM 1243 O O . ALA A 1 161 ? -10.961 14.57 -4.555 1 98.69 161 ALA A O 1
ATOM 1244 N N . VAL A 1 162 ? -9.852 15.273 -2.785 1 98.88 162 VAL A N 1
ATOM 1245 C CA . VAL A 1 162 ? -10.164 16.688 -2.973 1 98.88 162 VAL A CA 1
ATOM 1246 C C . VAL A 1 162 ? -8.875 17.484 -3.16 1 98.88 162 VAL A C 1
ATOM 1248 O O . VAL A 1 162 ? -7.957 17.391 -2.342 1 98.88 162 VAL A O 1
ATOM 1251 N N . VAL A 1 163 ? -8.828 18.25 -4.258 1 98.88 163 VAL A N 1
ATOM 1252 C CA . VAL A 1 163 ? -7.672 19.094 -4.527 1 98.88 163 VAL A CA 1
ATOM 1253 C C . VAL A 1 163 ? -8.078 20.562 -4.422 1 98.88 163 VAL A C 1
ATOM 1255 O O . VAL A 1 163 ? -9.062 20.984 -5.027 1 98.88 163 VAL A O 1
ATOM 1258 N N . ASP A 1 164 ? -7.375 21.266 -3.613 1 98.88 164 ASP A N 1
ATOM 1259 C CA . ASP A 1 164 ? -7.504 22.719 -3.516 1 98.88 164 ASP A CA 1
ATOM 1260 C C . ASP A 1 164 ? -6.133 23.391 -3.453 1 98.88 164 ASP A C 1
ATOM 1262 O O . ASP A 1 164 ? -5.484 23.391 -2.406 1 98.88 164 ASP A O 1
ATOM 1266 N N . GLY A 1 165 ? -5.715 24.078 -4.617 1 98.31 165 GLY A N 1
ATOM 1267 C CA . GLY A 1 165 ? -4.359 24.609 -4.668 1 98.31 165 GLY A CA 1
ATOM 1268 C C . GLY A 1 165 ? -3.299 23.531 -4.52 1 98.31 165 GLY A C 1
ATOM 1269 O O . GLY A 1 165 ? -3.275 22.562 -5.285 1 98.31 165 GLY A O 1
ATOM 1270 N N . ASN A 1 166 ? -2.424 23.734 -3.475 1 98.69 166 ASN A N 1
ATOM 1271 C CA . ASN A 1 166 ? -1.35 22.766 -3.258 1 98.69 166 ASN A CA 1
ATOM 1272 C C . ASN A 1 166 ? -1.772 21.656 -2.297 1 98.69 166 ASN A C 1
ATOM 1274 O O . ASN A 1 166 ? -0.976 20.781 -1.968 1 98.69 166 ASN A O 1
ATOM 1278 N N . LEU A 1 167 ? -3.012 21.625 -1.882 1 98.81 167 LEU A N 1
ATOM 1279 C CA . LEU A 1 167 ? -3.49 20.688 -0.884 1 98.81 167 LEU A CA 1
ATOM 1280 C C . LEU A 1 167 ? -4.289 19.562 -1.539 1 98.81 167 LEU A C 1
ATOM 1282 O O . LEU A 1 167 ? -5.176 19.812 -2.354 1 98.81 167 LEU A O 1
ATOM 1286 N N . VAL A 1 168 ? -3.965 18.359 -1.29 1 98.94 168 VAL A N 1
ATOM 1287 C CA . VAL A 1 168 ? -4.723 17.172 -1.672 1 98.94 168 VAL A CA 1
ATOM 1288 C C . VAL A 1 168 ? -5.16 16.406 -0.421 1 98.94 168 VAL A C 1
ATOM 1290 O O . VAL A 1 168 ? -4.324 15.977 0.374 1 98.94 168 VAL A O 1
ATOM 1293 N N . THR A 1 169 ? -6.43 16.234 -0.179 1 98.94 169 THR A N 1
ATOM 1294 C CA . THR A 1 169 ? -6.934 15.555 1.012 1 98.94 169 THR A CA 1
ATOM 1295 C C . THR A 1 169 ? -7.863 14.406 0.629 1 98.94 169 THR A C 1
ATOM 1297 O O . THR A 1 169 ? -8.438 14.406 -0.459 1 98.94 169 THR A O 1
ATOM 1300 N N . ALA A 1 170 ? -7.984 13.398 1.409 1 98.94 170 ALA A N 1
ATOM 1301 C CA . ALA A 1 170 ? -8.844 12.234 1.21 1 98.94 170 ALA A CA 1
ATOM 1302 C C . ALA A 1 170 ? -9.375 11.711 2.541 1 98.94 170 ALA A C 1
ATOM 1304 O O . ALA A 1 170 ? -8.773 11.938 3.592 1 98.94 170 ALA A O 1
ATOM 1305 N N . PRO A 1 171 ? -10.445 10.992 2.529 1 98.81 171 PRO A N 1
ATOM 1306 C CA . PRO A 1 171 ? -11.133 10.648 3.779 1 98.81 171 PRO A CA 1
ATOM 1307 C C . PRO A 1 171 ? -10.5 9.453 4.492 1 98.81 171 PRO A C 1
ATOM 1309 O O . PRO A 1 171 ? -10.523 9.383 5.723 1 98.81 171 PRO A O 1
ATOM 1312 N N . ALA A 1 172 ? -10.055 8.461 3.701 1 98.25 172 ALA A N 1
ATOM 1313 C CA . ALA A 1 172 ? -9.531 7.223 4.27 1 98.25 172 ALA A CA 1
ATOM 1314 C C . ALA A 1 172 ? -8.766 6.418 3.221 1 98.25 172 ALA A C 1
ATOM 1316 O O . ALA A 1 172 ? -8.586 6.879 2.092 1 98.25 172 ALA A O 1
ATOM 1317 N N . TRP A 1 173 ? -8.281 5.285 3.633 1 98.38 173 TRP A N 1
ATOM 1318 C CA . TRP A 1 173 ? -7.305 4.539 2.842 1 98.38 173 TRP A CA 1
ATOM 1319 C C . TRP A 1 173 ? -7.926 4.047 1.54 1 98.38 173 TRP A C 1
ATOM 1321 O O . TRP A 1 173 ? -7.227 3.873 0.539 1 98.38 173 TRP A O 1
ATOM 1331 N N . PRO A 1 174 ? -9.266 3.828 1.41 1 98.44 174 PRO A N 1
ATOM 1332 C CA . PRO A 1 174 ? -9.766 3.441 0.09 1 98.44 174 PRO A CA 1
ATOM 1333 C C . PRO A 1 174 ? -9.484 4.492 -0.981 1 98.44 174 PRO A C 1
ATOM 1335 O O . PRO A 1 174 ? -9.508 4.184 -2.176 1 98.44 174 PRO A O 1
ATOM 1338 N N . ALA A 1 175 ? -9.125 5.652 -0.59 1 98.81 175 ALA A N 1
ATOM 1339 C CA . ALA A 1 175 ? -8.938 6.762 -1.524 1 98.81 175 ALA A CA 1
ATOM 1340 C C . ALA A 1 175 ? -7.492 6.844 -1.992 1 98.81 175 ALA A C 1
ATOM 1342 O O . ALA A 1 175 ? -7.148 7.684 -2.828 1 98.81 175 ALA A O 1
ATOM 1343 N N . HIS A 1 176 ? -6.629 5.996 -1.522 1 98.94 176 HIS A N 1
ATOM 1344 C CA . HIS A 1 176 ? -5.199 6.113 -1.791 1 98.94 176 HIS A CA 1
ATOM 1345 C C . HIS A 1 176 ? -4.934 6.277 -3.283 1 98.94 176 HIS A C 1
ATOM 1347 O O . HIS A 1 176 ? -4.133 7.129 -3.684 1 98.94 176 HIS A O 1
ATOM 1353 N N . PRO A 1 177 ? -5.609 5.449 -4.133 1 98.88 177 PRO A N 1
ATOM 1354 C CA . PRO A 1 177 ? -5.297 5.582 -5.559 1 98.88 177 PRO A CA 1
ATOM 1355 C C . PRO A 1 177 ? -5.582 6.98 -6.098 1 98.88 177 PRO A C 1
ATOM 1357 O O . PRO A 1 177 ? -4.711 7.602 -6.711 1 98.88 177 PRO A O 1
ATOM 1360 N N . ALA A 1 178 ? -6.73 7.527 -5.82 1 98.81 178 ALA A N 1
ATOM 1361 C CA . ALA A 1 178 ? -7.082 8.867 -6.289 1 98.81 178 ALA A CA 1
ATOM 1362 C C . ALA A 1 178 ? -6.23 9.93 -5.598 1 98.81 178 ALA A C 1
ATOM 1364 O O . ALA A 1 178 ? -5.797 10.891 -6.23 1 98.81 178 ALA A O 1
ATOM 1365 N N . TRP A 1 179 ? -6.027 9.75 -4.332 1 98.88 179 TRP A N 1
ATOM 1366 C CA . TRP A 1 179 ? -5.293 10.672 -3.473 1 98.88 179 TRP A CA 1
ATOM 1367 C C . TRP A 1 179 ? -3.855 10.844 -3.959 1 98.88 179 TRP A C 1
ATOM 1369 O O . TRP A 1 179 ? -3.41 11.961 -4.227 1 98.88 179 TRP A O 1
ATOM 1379 N N . ILE A 1 180 ? -3.145 9.742 -4.184 1 98.88 180 ILE A N 1
ATOM 1380 C CA . ILE A 1 180 ? -1.731 9.797 -4.543 1 98.88 180 ILE A CA 1
ATOM 1381 C C . ILE A 1 180 ? -1.589 10.117 -6.031 1 98.88 180 ILE A C 1
ATOM 1383 O O . ILE A 1 180 ? -0.656 10.82 -6.434 1 98.88 180 ILE A O 1
ATOM 1387 N N . ALA A 1 181 ? -2.553 9.688 -6.871 1 98.69 181 ALA A N 1
ATOM 1388 C CA . ALA A 1 181 ? -2.525 10.109 -8.266 1 98.69 181 ALA A CA 1
ATOM 1389 C C . ALA A 1 181 ? -2.602 11.633 -8.383 1 98.69 181 ALA A C 1
ATOM 1391 O O . ALA A 1 181 ? -1.85 12.242 -9.148 1 98.69 181 ALA A O 1
ATOM 1392 N N . ALA A 1 182 ? -3.471 12.258 -7.656 1 98.81 182 ALA A N 1
ATOM 1393 C CA . ALA A 1 182 ? -3.613 13.711 -7.668 1 98.81 182 ALA A CA 1
ATOM 1394 C C . ALA A 1 182 ? -2.352 14.391 -7.145 1 98.81 182 ALA A C 1
ATOM 1396 O O . ALA A 1 182 ? -1.925 15.414 -7.676 1 98.81 182 ALA A O 1
ATOM 1397 N N . PHE A 1 183 ? -1.809 13.836 -6.09 1 98.88 183 PHE A N 1
ATOM 1398 C CA . PHE A 1 183 ? -0.581 14.367 -5.508 1 98.88 183 PHE A CA 1
ATOM 1399 C C . PHE A 1 183 ? 0.555 14.336 -6.523 1 98.88 183 PHE A C 1
ATOM 1401 O O . PHE A 1 183 ? 1.266 15.328 -6.691 1 98.88 183 PHE A O 1
ATOM 1408 N N . ILE A 1 184 ? 0.709 13.18 -7.227 1 98.75 184 ILE A N 1
ATOM 1409 C CA . ILE A 1 184 ? 1.75 13.016 -8.234 1 98.75 184 ILE A CA 1
ATOM 1410 C C . ILE A 1 184 ? 1.539 14.023 -9.367 1 98.75 184 ILE A C 1
ATOM 1412 O O . ILE A 1 184 ? 2.5 14.609 -9.867 1 98.75 184 ILE A O 1
ATOM 1416 N N . LYS A 1 185 ? 0.318 14.242 -9.719 1 98.31 185 LYS A N 1
ATOM 1417 C CA . LYS A 1 185 ? 0.004 15.234 -10.742 1 98.31 185 LYS A CA 1
ATOM 1418 C C . LYS A 1 185 ? 0.464 16.625 -10.312 1 98.31 185 LYS A C 1
ATOM 1420 O O . LYS A 1 185 ? 1.062 17.359 -11.109 1 98.31 185 LYS A O 1
ATOM 1425 N N . LEU A 1 186 ? 0.211 17 -9.07 1 98.5 186 LEU A N 1
ATOM 1426 C CA . LEU A 1 186 ? 0.639 18.297 -8.547 1 98.5 186 LEU A CA 1
ATOM 1427 C C . LEU A 1 186 ? 2.16 18.406 -8.555 1 98.5 186 LEU A C 1
ATOM 1429 O O . LEU A 1 186 ? 2.703 19.516 -8.703 1 98.5 186 LEU A O 1
ATOM 1433 N N . LEU A 1 187 ? 2.795 17.281 -8.438 1 98.56 187 LEU A N 1
ATOM 1434 C CA . LEU A 1 187 ? 4.254 17.234 -8.406 1 98.56 187 LEU A CA 1
ATOM 1435 C C . LEU A 1 187 ? 4.828 17.281 -9.82 1 98.56 187 LEU A C 1
ATOM 1437 O O . LEU A 1 187 ? 6.047 17.312 -10 1 98.56 187 LEU A O 1
ATOM 1441 N N . GLY A 1 188 ? 3.973 17.188 -10.82 1 97.62 188 GLY A N 1
ATOM 1442 C CA . GLY A 1 188 ? 4.391 17.266 -12.211 1 97.62 188 GLY A CA 1
ATOM 1443 C C . GLY A 1 188 ? 4.637 15.906 -12.844 1 97.62 188 GLY A C 1
ATOM 1444 O O . GLY A 1 188 ? 5.223 15.82 -13.922 1 97.62 188 GLY A O 1
ATOM 1445 N N . GLY A 1 189 ? 4.219 14.867 -12.07 1 96.81 189 GLY A N 1
ATOM 1446 C CA . GLY A 1 189 ? 4.406 13.523 -12.602 1 96.81 189 GLY A CA 1
ATOM 1447 C C . GLY A 1 189 ? 3.414 13.164 -13.688 1 96.81 189 GLY A C 1
ATOM 1448 O O . GLY A 1 189 ? 2.326 13.742 -13.758 1 96.81 189 GLY A O 1
ATOM 1449 N N . LYS A 1 190 ? 3.883 12.234 -14.617 1 96 190 LYS A N 1
ATOM 1450 C CA . LYS A 1 190 ? 3.045 11.703 -15.688 1 96 190 LYS A CA 1
ATOM 1451 C C . LYS A 1 190 ? 3.043 10.172 -15.672 1 96 190 LYS A C 1
ATOM 1453 O O . LYS A 1 190 ? 4.098 9.547 -15.531 1 96 190 LYS A O 1
ATOM 1458 N N . ILE A 1 191 ? 1.854 9.594 -15.664 1 94.94 191 ILE A N 1
ATOM 1459 C CA . ILE A 1 191 ? 1.674 8.148 -15.648 1 94.94 191 ILE A CA 1
ATOM 1460 C C . ILE A 1 191 ? 0.771 7.727 -16.812 1 94.94 191 ILE A C 1
ATOM 1462 O O . ILE A 1 191 ? -0.298 8.305 -17.016 1 94.94 191 ILE A O 1
ATOM 1466 N N . SER A 1 192 ? 1.255 6.73 -17.578 1 93.94 192 SER A N 1
ATOM 1467 C CA . SER A 1 192 ? 0.455 6.188 -18.672 1 93.94 192 SER A CA 1
ATOM 1468 C C . SER A 1 192 ? 0.534 4.668 -18.719 1 93.94 192 SER A C 1
ATOM 1470 O O . SER A 1 192 ? 1.626 4.094 -18.672 1 93.94 192 SER A O 1
ATOM 1472 N N . VAL A 1 193 ? -0.71 3.994 -18.781 1 93.75 193 VAL A N 1
ATOM 1473 C CA . VAL A 1 193 ? -0.71 2.537 -18.859 1 93.75 193 VAL A CA 1
ATOM 1474 C C . VAL A 1 193 ? -1.704 2.076 -19.922 1 93.75 193 VAL A C 1
ATOM 1476 O O . VAL A 1 193 ? -2.635 2.809 -20.266 1 93.75 193 VAL A O 1
ATOM 1479 N N . MET B 1 1 ? -9.398 0.221 -20.656 1 83.25 1 MET B N 1
ATOM 1480 C CA . MET B 1 1 ? -8.586 0.077 -19.453 1 83.25 1 MET B CA 1
ATOM 1481 C C . MET B 1 1 ? -8.156 -1.373 -19.25 1 83.25 1 MET B C 1
ATOM 1483 O O . MET B 1 1 ? -8.977 -2.287 -19.375 1 83.25 1 MET B O 1
ATOM 1487 N N . LYS B 1 2 ? -6.926 -1.646 -19.016 1 96.75 2 LYS B N 1
ATOM 1488 C CA . LYS B 1 2 ? -6.434 -3.006 -18.828 1 96.75 2 LYS B CA 1
ATOM 1489 C C . LYS B 1 2 ? -6.781 -3.523 -17.422 1 96.75 2 LYS B C 1
ATOM 1491 O O . LYS B 1 2 ? -6.812 -2.756 -16.469 1 96.75 2 LYS B O 1
ATOM 1496 N N . LYS B 1 3 ? -7.105 -4.828 -17.438 1 98.81 3 LYS B N 1
ATOM 1497 C CA . LYS B 1 3 ? -7.516 -5.449 -16.172 1 98.81 3 LYS B CA 1
ATOM 1498 C C . LYS B 1 3 ? -6.418 -6.363 -15.633 1 98.81 3 LYS B C 1
ATOM 1500 O O . LYS B 1 3 ? -5.762 -7.074 -16.391 1 98.81 3 LYS B O 1
ATOM 1505 N N . ILE B 1 4 ? -6.25 -6.293 -14.344 1 98.94 4 ILE B N 1
ATOM 1506 C CA . ILE B 1 4 ? -5.328 -7.168 -13.625 1 98.94 4 ILE B CA 1
ATOM 1507 C C . ILE B 1 4 ? -6.109 -8.07 -12.672 1 98.94 4 ILE B C 1
ATOM 1509 O O . ILE B 1 4 ? -7.039 -7.617 -12 1 98.94 4 ILE B O 1
ATOM 1513 N N . LEU B 1 5 ? -5.816 -9.297 -12.664 1 99 5 LEU B N 1
ATOM 1514 C CA . LEU B 1 5 ? -6.379 -10.227 -11.695 1 99 5 LEU B CA 1
ATOM 1515 C C . LEU B 1 5 ? -5.461 -10.383 -10.484 1 99 5 LEU B C 1
ATOM 1517 O O . LEU B 1 5 ? -4.242 -10.492 -10.633 1 99 5 LEU B O 1
ATOM 1521 N N . LEU B 1 6 ? -5.992 -10.312 -9.336 1 99 6 LEU B N 1
ATOM 1522 C CA . LEU B 1 6 ? -5.266 -10.508 -8.086 1 99 6 LEU B CA 1
ATOM 1523 C C . LEU B 1 6 ? -5.895 -11.625 -7.254 1 99 6 LEU B C 1
ATOM 1525 O O . LEU B 1 6 ? -7.094 -11.602 -6.984 1 99 6 LEU B O 1
ATOM 1529 N N . LEU B 1 7 ? -5.086 -12.609 -6.867 1 98.94 7 LEU B N 1
ATOM 1530 C CA . LEU B 1 7 ? -5.559 -13.727 -6.059 1 98.94 7 LEU B CA 1
ATOM 1531 C C . LEU B 1 7 ? -5.402 -13.422 -4.57 1 98.94 7 LEU B C 1
ATOM 1533 O O . LEU B 1 7 ? -4.324 -13.023 -4.125 1 98.94 7 LEU B O 1
ATOM 1537 N N . ALA B 1 8 ? -6.438 -13.594 -3.871 1 98.75 8 ALA B N 1
ATOM 1538 C CA . ALA B 1 8 ? -6.418 -13.375 -2.428 1 98.75 8 ALA B CA 1
ATOM 1539 C C . ALA B 1 8 ? -7.098 -14.523 -1.688 1 98.75 8 ALA B C 1
ATOM 1541 O O . ALA B 1 8 ? -7.852 -15.297 -2.285 1 98.75 8 ALA B O 1
ATOM 1542 N N . GLY B 1 9 ? -6.832 -14.695 -0.499 1 98.81 9 GLY B N 1
ATOM 1543 C CA . GLY B 1 9 ? -7.438 -15.633 0.431 1 98.81 9 GLY B CA 1
ATOM 1544 C C . GLY B 1 9 ? -7.207 -15.266 1.885 1 98.81 9 GLY B C 1
ATOM 1545 O O . GLY B 1 9 ? -6.473 -14.32 2.184 1 98.81 9 GLY B O 1
ATOM 1546 N N . ASP B 1 10 ? -7.887 -15.992 2.781 1 98.62 10 ASP B N 1
ATOM 1547 C CA . ASP B 1 10 ? -7.738 -15.711 4.203 1 98.62 10 ASP B CA 1
ATOM 1548 C C . ASP B 1 10 ? -6.277 -15.812 4.637 1 98.62 10 ASP B C 1
ATOM 1550 O O . ASP B 1 10 ? -5.594 -16.781 4.301 1 98.62 10 ASP B O 1
ATOM 1554 N N . PHE B 1 11 ? -5.844 -14.68 5.289 1 98.62 11 PHE B N 1
ATOM 1555 C CA . PHE B 1 11 ? -4.516 -14.5 5.867 1 98.62 11 PHE B CA 1
ATOM 1556 C C . PHE B 1 11 ? -3.473 -14.297 4.777 1 98.62 11 PHE B C 1
ATOM 1558 O O . PHE B 1 11 ? -2.318 -14.703 4.93 1 98.62 11 PHE B O 1
ATOM 1565 N N . VAL B 1 12 ? -3.971 -13.812 3.621 1 98.94 12 VAL B N 1
ATOM 1566 C CA . VAL B 1 12 ? -3.027 -13.109 2.754 1 98.94 12 VAL B CA 1
ATOM 1567 C C . VAL B 1 12 ? -2.322 -12.008 3.541 1 98.94 12 VAL B C 1
ATOM 1569 O O . VAL B 1 12 ? -2.908 -11.414 4.449 1 98.94 12 VAL B O 1
ATOM 1572 N N . GLU B 1 13 ? -1.039 -11.836 3.254 1 98.94 13 GLU B N 1
ATOM 1573 C CA . GLU B 1 13 ? -0.305 -10.812 3.992 1 98.94 13 GLU B CA 1
ATOM 1574 C C . GLU B 1 13 ? -0.868 -9.422 3.717 1 98.94 13 GLU B C 1
ATOM 1576 O O . GLU B 1 13 ? -1.128 -9.07 2.564 1 98.94 13 GLU B O 1
ATOM 1581 N N . ASP B 1 14 ? -1.096 -8.602 4.715 1 98.88 14 ASP B N 1
ATOM 1582 C CA . ASP B 1 14 ? -1.837 -7.348 4.719 1 98.88 14 ASP B CA 1
ATOM 1583 C C . ASP B 1 14 ? -1.24 -6.352 3.725 1 98.88 14 ASP B C 1
ATOM 1585 O O . ASP B 1 14 ? -1.943 -5.848 2.846 1 98.88 14 ASP B O 1
ATOM 1589 N N . TYR B 1 15 ? 0.094 -6.074 3.742 1 98.94 15 TYR B N 1
ATOM 1590 C CA . TYR B 1 15 ? 0.768 -5.184 2.805 1 98.94 15 TYR B CA 1
ATOM 1591 C C . TYR B 1 15 ? 0.79 -5.781 1.403 1 98.94 15 TYR B C 1
ATOM 1593 O O . TYR B 1 15 ? 0.607 -5.066 0.414 1 98.94 15 TYR B O 1
ATOM 1601 N N . GLU B 1 16 ? 0.925 -7.062 1.329 1 98.94 16 GLU B N 1
ATOM 1602 C CA . GLU B 1 16 ? 1.214 -7.699 0.047 1 98.94 16 GLU B CA 1
ATOM 1603 C C . GLU B 1 16 ? -0.04 -7.793 -0.818 1 98.94 16 GLU B C 1
ATOM 1605 O O . GLU B 1 16 ? 0.048 -8.023 -2.025 1 98.94 16 GLU B O 1
ATOM 1610 N N . VAL B 1 17 ? -1.177 -7.617 -0.195 1 98.94 17 VAL B N 1
ATOM 1611 C CA . VAL B 1 17 ? -2.391 -7.59 -1.005 1 98.94 17 VAL B CA 1
ATOM 1612 C C . VAL B 1 17 ? -2.801 -6.145 -1.271 1 98.94 17 VAL B C 1
ATOM 1614 O O . VAL B 1 17 ? -3.08 -5.773 -2.414 1 98.94 17 VAL B O 1
ATOM 1617 N N . MET B 1 18 ? -2.746 -5.262 -0.314 1 98.94 18 MET B N 1
ATOM 1618 C CA . MET B 1 18 ? -3.324 -3.93 -0.454 1 98.94 18 MET B CA 1
ATOM 1619 C C . MET B 1 18 ? -2.393 -3.012 -1.238 1 98.94 18 MET B C 1
ATOM 1621 O O . MET B 1 18 ? -2.842 -2.238 -2.084 1 98.94 18 MET B O 1
ATOM 1625 N N . VAL B 1 19 ? -1.079 -3.072 -0.969 1 98.94 19 VAL B N 1
ATOM 1626 C CA . VAL B 1 19 ? -0.143 -2.146 -1.598 1 98.94 19 VAL B CA 1
ATOM 1627 C C . VAL B 1 19 ? -0.162 -2.34 -3.111 1 98.94 19 VAL B C 1
ATOM 1629 O O . VAL B 1 19 ? -0.451 -1.402 -3.859 1 98.94 19 VAL B O 1
ATOM 1632 N N . PRO B 1 20 ? 0.033 -3.562 -3.584 1 98.94 20 PRO B N 1
ATOM 1633 C CA . PRO B 1 20 ? -0.027 -3.723 -5.039 1 98.94 20 PRO B CA 1
ATOM 1634 C C . PRO B 1 20 ? -1.42 -3.457 -5.605 1 98.94 20 PRO B C 1
ATOM 1636 O O . PRO B 1 20 ? -1.551 -2.934 -6.715 1 98.94 20 PRO B O 1
ATOM 1639 N N . PHE B 1 21 ? -2.473 -3.852 -4.895 1 98.94 21 PHE B N 1
ATOM 1640 C CA . PHE B 1 21 ? -3.844 -3.594 -5.312 1 98.94 21 PHE B CA 1
ATOM 1641 C C . PHE B 1 21 ? -4.051 -2.109 -5.598 1 98.94 21 PHE B C 1
ATOM 1643 O O . PHE B 1 21 ? -4.527 -1.739 -6.672 1 98.94 21 PHE B O 1
ATOM 1650 N N . GLN B 1 22 ? -3.557 -1.262 -4.746 1 98.94 22 GLN B N 1
ATOM 1651 C CA . GLN B 1 22 ? -3.828 0.166 -4.879 1 98.94 22 GLN B CA 1
ATOM 1652 C C . GLN B 1 22 ? -2.768 0.848 -5.738 1 98.94 22 GLN B C 1
ATOM 1654 O O . GLN B 1 22 ? -3.055 1.833 -6.422 1 98.94 22 GLN B O 1
ATOM 1659 N N . MET B 1 23 ? -1.53 0.317 -5.777 1 98.88 23 MET B N 1
ATOM 1660 C CA . MET B 1 23 ? -0.534 0.807 -6.723 1 98.88 23 MET B CA 1
ATOM 1661 C C . MET B 1 23 ? -1.058 0.722 -8.156 1 98.88 23 MET B C 1
ATOM 1663 O O . MET B 1 23 ? -0.961 1.688 -8.914 1 98.88 23 MET B O 1
ATOM 1667 N N . LEU B 1 24 ? -1.578 -0.449 -8.43 1 98.88 24 LEU B N 1
ATOM 1668 C CA . LEU B 1 24 ? -2.029 -0.704 -9.797 1 98.88 24 LEU B CA 1
ATOM 1669 C C . LEU B 1 24 ? -3.252 0.144 -10.133 1 98.88 24 LEU B C 1
ATOM 1671 O O . LEU B 1 24 ? -3.377 0.645 -11.25 1 98.88 24 LEU B O 1
ATOM 1675 N N . GLN B 1 25 ? -4.156 0.347 -9.172 1 98.75 25 GLN B N 1
ATOM 1676 C CA . GLN B 1 25 ? -5.297 1.233 -9.383 1 98.75 25 GLN B CA 1
ATOM 1677 C C . GLN B 1 25 ? -4.844 2.676 -9.594 1 98.75 25 GLN B C 1
ATOM 1679 O O . GLN B 1 25 ? -5.391 3.389 -10.438 1 98.75 25 GLN B O 1
ATOM 1684 N N . MET B 1 26 ? -3.867 3.078 -8.828 1 98.56 26 MET B N 1
ATOM 1685 C CA . MET B 1 26 ? -3.369 4.449 -8.891 1 98.56 26 MET B CA 1
ATOM 1686 C C . MET B 1 26 ? -2.885 4.781 -10.297 1 98.56 26 MET B C 1
ATOM 1688 O O . MET B 1 26 ? -3.094 5.895 -10.789 1 98.56 26 MET B O 1
ATOM 1692 N N . VAL B 1 27 ? -2.24 3.789 -10.969 1 97.94 27 VAL B N 1
ATOM 1693 C CA . VAL B 1 27 ? -1.646 4.082 -12.273 1 97.94 27 VAL B CA 1
ATOM 1694 C C . VAL B 1 27 ? -2.686 3.877 -13.367 1 97.94 27 VAL B C 1
ATOM 1696 O O . VAL B 1 27 ? -2.422 4.156 -14.539 1 97.94 27 VAL B O 1
ATOM 1699 N N . GLY B 1 28 ? -3.84 3.26 -13.062 1 97.56 28 GLY B N 1
ATOM 1700 C CA . GLY B 1 28 ? -4.914 3.307 -14.039 1 97.56 28 GLY B CA 1
ATOM 1701 C C . GLY B 1 28 ? -5.445 1.935 -14.406 1 97.56 28 GLY B C 1
ATOM 1702 O O . GLY B 1 28 ? -6.27 1.807 -15.312 1 97.56 28 GLY B O 1
ATOM 1703 N N . TYR B 1 29 ? -5.031 0.864 -13.758 1 98.69 29 TYR B N 1
ATOM 1704 C CA . TYR B 1 29 ? -5.555 -0.469 -14.031 1 98.69 29 TYR B CA 1
ATOM 1705 C C . TYR B 1 29 ? -6.832 -0.723 -13.234 1 98.69 29 TYR B C 1
ATOM 1707 O O . TYR B 1 29 ? -7 -0.197 -12.133 1 98.69 29 TYR B O 1
ATOM 1715 N N . GLU B 1 30 ? -7.734 -1.407 -13.875 1 98.69 30 GLU B N 1
ATOM 1716 C CA . GLU B 1 30 ? -8.789 -2.053 -13.102 1 98.69 30 GLU B CA 1
ATOM 1717 C C . GLU B 1 30 ? -8.289 -3.354 -12.477 1 98.69 30 GLU B C 1
ATOM 1719 O O . GLU B 1 30 ? -7.715 -4.199 -13.156 1 98.69 30 GLU B O 1
ATOM 1724 N N . VAL B 1 31 ? -8.461 -3.5 -11.156 1 98.94 31 VAL B N 1
ATOM 1725 C CA . VAL B 1 31 ? -7.941 -4.684 -10.484 1 98.94 31 VAL B CA 1
ATOM 1726 C C . VAL B 1 31 ? -9.094 -5.488 -9.891 1 98.94 31 VAL B C 1
ATOM 1728 O O . VAL B 1 31 ? -9.836 -4.992 -9.039 1 98.94 31 VAL B O 1
ATOM 1731 N N . HIS B 1 32 ? -9.266 -6.688 -10.367 1 98.94 32 HIS B N 1
ATOM 1732 C CA . HIS B 1 32 ? -10.203 -7.641 -9.789 1 98.94 32 HIS B CA 1
ATOM 1733 C C . HIS B 1 32 ? -9.516 -8.539 -8.773 1 98.94 32 HIS B C 1
ATOM 1735 O O . HIS B 1 32 ? -8.648 -9.344 -9.125 1 98.94 32 HIS B O 1
ATOM 1741 N N . ALA B 1 33 ? -9.914 -8.367 -7.523 1 98.94 33 ALA B N 1
ATOM 1742 C CA . ALA B 1 33 ? -9.461 -9.258 -6.457 1 98.94 33 ALA B CA 1
ATOM 1743 C C . ALA B 1 33 ? -10.469 -10.383 -6.223 1 98.94 33 ALA B C 1
ATOM 1745 O O . ALA B 1 33 ? -11.641 -10.133 -5.941 1 98.94 33 ALA B O 1
ATOM 1746 N N . VAL B 1 34 ? -9.961 -11.578 -6.281 1 98.94 34 VAL B N 1
ATOM 1747 C CA . VAL B 1 34 ? -10.867 -12.719 -6.188 1 98.94 34 VAL B CA 1
ATOM 1748 C C . VAL B 1 34 ? -10.352 -13.703 -5.141 1 98.94 34 VAL B C 1
ATOM 1750 O O . VAL B 1 34 ? -9.156 -13.711 -4.824 1 98.94 34 VAL B O 1
ATOM 1753 N N . CYS B 1 35 ? -11.203 -14.484 -4.598 1 98.88 35 CYS B N 1
ATOM 1754 C CA . CYS B 1 35 ? -10.977 -15.562 -3.641 1 98.88 35 CYS B CA 1
ATOM 1755 C C . CYS B 1 35 ? -11.953 -16.703 -3.863 1 98.88 35 CYS B C 1
ATOM 1757 O O . CYS B 1 35 ? -13.164 -16.484 -3.91 1 98.88 35 CYS B O 1
ATOM 1759 N N . PRO B 1 36 ? -11.383 -17.953 -4.047 1 98.75 36 PRO B N 1
ATOM 1760 C CA . PRO B 1 36 ? -12.32 -19.078 -4.18 1 98.75 36 PRO B CA 1
ATOM 1761 C C . PRO B 1 36 ? -13.367 -19.109 -3.061 1 98.75 36 PRO B C 1
ATOM 1763 O O . PRO B 1 36 ? -13.016 -18.969 -1.885 1 98.75 36 PRO B O 1
ATOM 1766 N N . GLY B 1 37 ? -14.648 -19.25 -3.391 1 97.81 37 GLY B N 1
ATOM 1767 C CA . GLY B 1 37 ? -15.719 -19.406 -2.418 1 97.81 37 GLY B CA 1
ATOM 1768 C C . GLY B 1 37 ? -16.234 -18.078 -1.9 1 97.81 37 GLY B C 1
ATOM 1769 O O . GLY B 1 37 ? -17.109 -18.047 -1.03 1 97.81 37 GLY B O 1
ATOM 1770 N N . LYS B 1 38 ? -15.734 -16.969 -2.445 1 97.56 38 LYS B N 1
ATOM 1771 C CA . LYS B 1 38 ? -16.188 -15.648 -1.998 1 97.56 38 LYS B CA 1
ATOM 1772 C C . LYS B 1 38 ? -16.828 -14.867 -3.145 1 97.56 38 LYS B C 1
ATOM 1774 O O . LYS B 1 38 ? -16.531 -15.117 -4.312 1 97.56 38 LYS B O 1
ATOM 1779 N N . LYS B 1 39 ? -17.688 -14 -2.783 1 98.25 39 LYS B N 1
ATOM 1780 C CA . LYS B 1 39 ? -18.422 -13.133 -3.709 1 98.25 39 LYS B CA 1
ATOM 1781 C C . LYS B 1 39 ? -18.078 -11.664 -3.469 1 98.25 39 LYS B C 1
ATOM 1783 O O . LYS B 1 39 ? -17.516 -11.312 -2.43 1 98.25 39 LYS B O 1
ATOM 1788 N N . PRO B 1 40 ? -18.359 -10.859 -4.539 1 98.5 40 PRO B N 1
ATOM 1789 C CA . PRO B 1 40 ? -18.125 -9.43 -4.305 1 98.5 40 PRO B CA 1
ATOM 1790 C C . PRO B 1 40 ? -18.812 -8.93 -3.031 1 98.5 40 PRO B C 1
ATOM 1792 O O . PRO B 1 40 ? -19.984 -9.211 -2.797 1 98.5 40 PRO B O 1
ATOM 1795 N N . GLY B 1 41 ? -18.062 -8.156 -2.248 1 97.94 41 GLY B N 1
ATOM 1796 C CA . GLY B 1 41 ? -18.578 -7.66 -0.987 1 97.94 41 GLY B CA 1
ATOM 1797 C C . GLY B 1 41 ? -18.141 -8.484 0.209 1 97.94 41 GLY B C 1
ATOM 1798 O O . GLY B 1 41 ? -18.094 -7.984 1.334 1 97.94 41 GLY B O 1
ATOM 1799 N N . ASP B 1 42 ? -17.812 -9.812 0.018 1 98.44 42 ASP B N 1
ATOM 1800 C CA . ASP B 1 42 ? -17.219 -10.625 1.076 1 98.44 42 ASP B CA 1
ATOM 1801 C C . ASP B 1 42 ? -15.805 -10.141 1.416 1 98.44 42 ASP B C 1
ATOM 1803 O O . ASP B 1 42 ? -15.203 -9.383 0.655 1 98.44 42 ASP B O 1
ATOM 1807 N N . THR B 1 43 ? -15.297 -10.539 2.588 1 98.5 43 THR B N 1
ATOM 1808 C CA . THR B 1 43 ? -13.961 -10.125 3.006 1 98.5 43 THR B CA 1
ATOM 1809 C C . THR B 1 43 ? -13.086 -11.336 3.305 1 98.5 43 THR B C 1
ATOM 1811 O O . THR B 1 43 ? -13.602 -12.422 3.58 1 98.5 43 THR B O 1
ATOM 1814 N N . VAL B 1 44 ? -11.852 -11.195 3.08 1 98.62 44 VAL B N 1
ATOM 1815 C CA . VAL B 1 44 ? -10.883 -12.109 3.66 1 98.62 44 VAL B CA 1
ATOM 1816 C C . VAL B 1 44 ? -10.133 -11.422 4.797 1 98.62 44 VAL B C 1
ATOM 1818 O O . VAL B 1 44 ? -9.953 -10.195 4.781 1 98.62 44 VAL B O 1
ATOM 1821 N N . LYS B 1 45 ? -9.719 -12.211 5.809 1 98.44 45 LYS B N 1
ATOM 1822 C CA . LYS B 1 45 ? -8.844 -11.711 6.871 1 98.44 45 LYS B CA 1
ATOM 1823 C C . LYS B 1 45 ? -7.391 -11.664 6.414 1 98.44 45 LYS B C 1
ATOM 1825 O O . LYS B 1 45 ? -6.914 -12.578 5.742 1 98.44 45 LYS B O 1
ATOM 1830 N N . THR B 1 46 ? -6.68 -10.547 6.742 1 98.81 46 THR B N 1
ATOM 1831 C CA . THR B 1 46 ? -5.273 -10.477 6.363 1 98.81 46 THR B CA 1
ATOM 1832 C C . THR B 1 46 ? -4.375 -10.727 7.574 1 98.81 46 THR B C 1
ATOM 1834 O O . THR B 1 46 ? -4.848 -10.742 8.711 1 98.81 46 THR B O 1
ATOM 1837 N N . ALA B 1 47 ? -3.125 -10.992 7.281 1 98.69 47 ALA B N 1
ATOM 1838 C CA . ALA B 1 47 ? -2.141 -11.266 8.328 1 98.69 47 ALA B CA 1
ATOM 1839 C C . ALA B 1 47 ? -1.071 -10.18 8.375 1 98.69 47 ALA B C 1
ATOM 1841 O O . ALA B 1 47 ? -0.63 -9.688 7.328 1 98.69 47 ALA B O 1
ATOM 1842 N N . ILE B 1 48 ? -0.721 -9.805 9.617 1 98.5 48 ILE B N 1
ATOM 1843 C CA . ILE B 1 48 ? 0.457 -8.984 9.875 1 98.5 48 ILE B CA 1
ATOM 1844 C C . ILE B 1 48 ? 1.662 -9.883 10.148 1 98.5 48 ILE B C 1
ATOM 1846 O O . ILE B 1 48 ? 1.737 -10.523 11.203 1 98.5 48 ILE B O 1
ATOM 1850 N N . HIS B 1 49 ? 2.58 -9.891 9.195 1 97.75 49 HIS B N 1
ATOM 1851 C CA . HIS B 1 49 ? 3.836 -10.602 9.422 1 97.75 49 HIS B CA 1
ATOM 1852 C C . HIS B 1 49 ? 4.965 -9.633 9.758 1 97.75 49 HIS B C 1
ATOM 1854 O O . HIS B 1 49 ? 5.215 -8.688 9.008 1 97.75 49 HIS B O 1
ATOM 1860 N N . ASP B 1 50 ? 5.586 -9.852 10.852 1 96.5 50 ASP B N 1
ATOM 1861 C CA . ASP B 1 50 ? 6.691 -9.008 11.289 1 96.5 50 ASP B CA 1
ATOM 1862 C C . ASP B 1 50 ? 7.812 -9.836 11.898 1 96.5 50 ASP B C 1
ATOM 1864 O O . ASP B 1 50 ? 7.598 -10.984 12.297 1 96.5 50 ASP B O 1
ATOM 1868 N N . PHE B 1 51 ? 8.977 -9.25 11.859 1 93.75 51 PHE B N 1
ATOM 1869 C CA . PHE B 1 51 ? 10.156 -9.891 12.422 1 93.75 51 PHE B CA 1
ATOM 1870 C C . PHE B 1 51 ? 10.562 -9.234 13.734 1 93.75 51 PHE B C 1
ATOM 1872 O O . PHE B 1 51 ? 11.148 -8.148 13.742 1 93.75 51 PHE B O 1
ATOM 1879 N N . GLU B 1 52 ? 10.328 -9.867 14.82 1 94.12 52 GLU B N 1
ATOM 1880 C CA . GLU B 1 52 ? 10.406 -9.258 16.141 1 94.12 52 GLU B CA 1
ATOM 1881 C C . GLU B 1 52 ? 11.422 -9.977 17.016 1 94.12 52 GLU B C 1
ATOM 1883 O O . GLU B 1 52 ? 11.305 -9.969 18.25 1 94.12 52 GLU B O 1
ATOM 1888 N N . GLY B 1 53 ? 12.297 -10.68 16.375 1 93.56 53 GLY B N 1
ATOM 1889 C CA . GLY B 1 53 ? 13.398 -11.273 17.109 1 93.56 53 GLY B CA 1
ATOM 1890 C C . GLY B 1 53 ? 13.297 -12.781 17.234 1 93.56 53 GLY B C 1
ATOM 1891 O O . GLY B 1 53 ? 14.195 -13.43 17.766 1 93.56 53 GLY B O 1
ATOM 1892 N N . ASP B 1 54 ? 12.219 -13.391 16.766 1 95.44 54 ASP B N 1
ATOM 1893 C CA . ASP B 1 54 ? 12.031 -14.836 16.766 1 95.44 54 ASP B CA 1
ATOM 1894 C C . ASP B 1 54 ? 12.75 -15.477 15.57 1 95.44 54 ASP B C 1
ATOM 1896 O O . ASP B 1 54 ? 13.289 -14.773 14.719 1 95.44 54 ASP B O 1
ATOM 1900 N N . GLN B 1 55 ? 12.805 -16.812 15.5 1 94.69 55 GLN B N 1
ATOM 1901 C CA . GLN B 1 55 ? 13.438 -17.516 14.398 1 94.69 55 GLN B CA 1
ATOM 1902 C C . GLN B 1 55 ? 12.719 -17.25 13.078 1 94.69 55 GLN B C 1
ATOM 1904 O O . GLN B 1 55 ? 13.328 -17.312 12.008 1 94.69 55 GLN B O 1
ATOM 1909 N N . THR B 1 56 ? 11.516 -16.938 13.227 1 94.06 56 THR B N 1
ATOM 1910 C CA . THR B 1 56 ? 10.664 -16.594 12.094 1 94.06 56 THR B CA 1
ATOM 1911 C C . THR B 1 56 ? 9.805 -15.375 12.414 1 94.06 56 THR B C 1
ATOM 1913 O O . THR B 1 56 ? 10.148 -14.578 13.289 1 94.06 56 THR B O 1
ATOM 1916 N N . TYR B 1 57 ? 8.812 -15.141 11.656 1 96.19 57 TYR B N 1
ATOM 1917 C CA . TYR B 1 57 ? 8 -13.938 11.812 1 96.19 57 TYR B CA 1
ATOM 1918 C C . TYR B 1 57 ? 6.812 -14.195 12.727 1 96.19 57 TYR B C 1
ATOM 1920 O O . TYR B 1 57 ? 6.355 -15.336 12.859 1 96.19 57 TYR B O 1
ATOM 1928 N N . THR B 1 58 ? 6.344 -13.188 13.406 1 96.81 58 THR B N 1
ATOM 1929 C CA . THR B 1 58 ? 5.059 -13.219 14.094 1 96.81 58 THR B CA 1
ATOM 1930 C C . THR B 1 58 ? 3.912 -13.039 13.102 1 96.81 58 THR B C 1
ATOM 1932 O O . THR B 1 58 ? 4.102 -12.492 12.016 1 96.81 58 THR B O 1
ATOM 1935 N N . GLU B 1 59 ? 2.746 -13.57 13.43 1 97.25 59 GLU B N 1
ATOM 1936 C CA . GLU B 1 59 ? 1.528 -13.383 12.648 1 97.25 59 GLU B CA 1
ATOM 1937 C C . GLU B 1 59 ? 0.396 -12.836 13.508 1 97.25 59 GLU B C 1
ATOM 1939 O O . GLU B 1 59 ? 0.065 -13.414 14.547 1 97.25 59 GLU B O 1
ATOM 1944 N N . LYS B 1 60 ? -0.105 -11.664 13.188 1 97.44 60 LYS B N 1
ATOM 1945 C CA . LYS B 1 60 ? -1.245 -11.039 13.859 1 97.44 60 LYS B CA 1
ATOM 1946 C C . LYS B 1 60 ? -2.369 -10.75 12.867 1 97.44 60 LYS B C 1
ATOM 1948 O O . LYS B 1 60 ? -2.15 -10.742 11.656 1 97.44 60 LYS B O 1
ATOM 1953 N N . ARG B 1 61 ? -3.604 -10.602 13.359 1 98.06 61 ARG B N 1
ATOM 1954 C CA . ARG B 1 61 ? -4.758 -10.25 12.539 1 98.06 61 ARG B CA 1
ATOM 1955 C C . ARG B 1 61 ? -4.605 -8.852 11.945 1 98.06 61 ARG B C 1
ATOM 1957 O O . ARG B 1 61 ? -4.332 -7.895 12.664 1 98.06 61 ARG B O 1
ATOM 1964 N N . GLY B 1 62 ? -4.723 -8.734 10.586 1 98.38 62 GLY B N 1
ATOM 1965 C CA . GLY B 1 62 ? -4.684 -7.441 9.914 1 98.38 62 GLY B CA 1
ATOM 1966 C C . GLY B 1 62 ? -6.062 -6.914 9.555 1 98.38 62 GLY B C 1
ATOM 1967 O O . GLY B 1 62 ? -7.016 -7.098 10.312 1 98.38 62 GLY B O 1
ATOM 1968 N N . HIS B 1 63 ? -6.195 -6.152 8.477 1 98.75 63 HIS B N 1
ATOM 1969 C CA . HIS B 1 63 ? -7.449 -5.594 7.988 1 98.75 63 HIS B CA 1
ATOM 1970 C C . HIS B 1 63 ? -8.336 -6.68 7.383 1 98.75 63 HIS B C 1
ATOM 1972 O O . HIS B 1 63 ? -7.84 -7.738 6.984 1 98.75 63 HIS B O 1
ATOM 1978 N N . ASN B 1 64 ? -9.633 -6.402 7.391 1 98.44 64 ASN B N 1
ATOM 1979 C CA . ASN B 1 64 ? -10.461 -7.086 6.406 1 98.44 64 ASN B CA 1
ATOM 1980 C C . ASN B 1 64 ? -10.234 -6.539 5 1 98.44 64 ASN B C 1
ATOM 1982 O O . ASN B 1 64 ? -10.234 -5.324 4.797 1 98.44 64 ASN B O 1
ATOM 1986 N N . PHE B 1 65 ? -9.953 -7.383 4.094 1 98.69 65 PHE B N 1
ATOM 1987 C CA . PHE B 1 65 ? -9.789 -7 2.697 1 98.69 65 PHE B CA 1
ATOM 1988 C C . PHE B 1 65 ? -11.016 -7.402 1.881 1 98.69 65 PHE B C 1
ATOM 1990 O O . PHE B 1 65 ? -11.398 -8.578 1.862 1 98.69 65 PHE B O 1
ATOM 1997 N N . VAL B 1 66 ? -11.609 -6.484 1.18 1 98.44 66 VAL B N 1
ATOM 1998 C CA . VAL B 1 66 ? -12.867 -6.711 0.476 1 98.44 66 VAL B CA 1
ATOM 1999 C C . VAL B 1 66 ? -12.586 -7.328 -0.894 1 98.44 66 VAL B C 1
ATOM 2001 O O . VAL B 1 66 ? -11.758 -6.82 -1.652 1 98.44 66 VAL B O 1
ATOM 2004 N N . ILE B 1 67 ? -13.242 -8.461 -1.143 1 98.75 67 ILE B N 1
ATOM 2005 C CA . ILE B 1 67 ? -13.25 -9.086 -2.457 1 98.75 67 ILE B CA 1
ATOM 2006 C C . ILE B 1 67 ? -14.211 -8.336 -3.385 1 98.75 67 ILE B C 1
ATOM 2008 O O . ILE B 1 67 ? -15.359 -8.094 -3.027 1 98.75 67 ILE B O 1
ATOM 2012 N N . ASN B 1 68 ? -13.695 -8.008 -4.645 1 98.75 68 ASN B N 1
ATOM 2013 C CA . ASN B 1 68 ? -14.523 -7.121 -5.457 1 98.75 68 ASN B CA 1
ATOM 2014 C C . ASN B 1 68 ? -14.945 -7.789 -6.766 1 98.75 68 ASN B C 1
ATOM 2016 O O . ASN B 1 68 ? -15.516 -7.141 -7.645 1 98.75 68 ASN B O 1
ATOM 2020 N N . TYR B 1 69 ? -14.602 -9.023 -6.965 1 98.81 69 TYR B N 1
ATOM 2021 C CA . TYR B 1 69 ? -15.031 -9.773 -8.141 1 98.81 69 TYR B CA 1
ATOM 2022 C C . TYR B 1 69 ? -15.266 -11.242 -7.797 1 98.81 69 TYR B C 1
ATOM 2024 O O . TYR B 1 69 ? -14.734 -11.742 -6.801 1 98.81 69 TYR B O 1
ATOM 2032 N N . ASP B 1 70 ? -16.078 -11.906 -8.594 1 98.75 70 ASP B N 1
ATOM 2033 C CA . ASP B 1 70 ? -16.484 -13.289 -8.375 1 98.75 70 ASP B CA 1
ATOM 2034 C C . ASP B 1 70 ? -15.477 -14.266 -8.969 1 98.75 70 ASP B C 1
ATOM 2036 O O . ASP B 1 70 ? -15.266 -14.289 -10.18 1 98.75 70 ASP B O 1
ATOM 2040 N N . PHE B 1 71 ? -14.93 -15.062 -8.117 1 98.81 71 PHE B N 1
ATOM 2041 C CA . PHE B 1 71 ? -13.938 -16.031 -8.539 1 98.81 71 PHE B CA 1
ATOM 2042 C C . PHE B 1 71 ? -14.484 -16.938 -9.641 1 98.81 71 PHE B C 1
ATOM 2044 O O . PHE B 1 71 ? -13.789 -17.234 -10.609 1 98.81 71 PHE B O 1
ATOM 2051 N N . ASP B 1 72 ? -15.664 -17.312 -9.516 1 98.38 72 ASP B N 1
ATOM 2052 C CA . ASP B 1 72 ? -16.281 -18.266 -10.43 1 98.38 72 ASP B CA 1
ATOM 2053 C C . ASP B 1 72 ? -16.5 -17.656 -11.805 1 98.38 72 ASP B C 1
ATOM 2055 O O . ASP B 1 72 ? -16.781 -18.359 -12.773 1 98.38 72 ASP B O 1
ATOM 2059 N N . LYS B 1 73 ? -16.344 -16.391 -11.914 1 98.5 73 LYS B N 1
ATOM 2060 C CA . LYS B 1 73 ? -16.625 -15.688 -13.164 1 98.5 73 LYS B CA 1
ATOM 2061 C C . LYS B 1 73 ? -15.336 -15.297 -13.875 1 98.5 73 LYS B C 1
ATOM 2063 O O . LYS B 1 73 ? -15.367 -14.625 -14.914 1 98.5 73 LYS B O 1
ATOM 2068 N N . VAL B 1 74 ? -14.234 -15.695 -13.406 1 98.75 74 VAL B N 1
ATOM 2069 C CA . VAL B 1 74 ? -12.953 -15.297 -13.969 1 98.75 74 VAL B CA 1
ATOM 2070 C C . VAL B 1 74 ? -12.758 -15.961 -15.328 1 98.75 74 VAL B C 1
ATOM 2072 O O . VAL B 1 74 ? -12.844 -17.188 -15.445 1 98.75 74 VAL B O 1
ATOM 2075 N N . ASN B 1 75 ? -12.617 -15.133 -16.297 1 98.75 75 ASN B N 1
ATOM 2076 C CA . ASN B 1 75 ? -12.078 -15.5 -17.609 1 98.75 75 ASN B CA 1
ATOM 2077 C C . ASN B 1 75 ? -10.695 -14.898 -17.828 1 98.75 75 ASN B C 1
ATOM 2079 O O . ASN B 1 75 ? -10.57 -13.688 -18.031 1 98.75 75 ASN B O 1
ATOM 2083 N N . THR B 1 76 ? -9.656 -15.75 -17.922 1 98.75 76 THR B N 1
ATOM 2084 C CA . THR B 1 76 ? -8.281 -15.273 -17.906 1 98.75 76 THR B CA 1
ATOM 2085 C C . THR B 1 76 ? -7.996 -14.422 -19.141 1 98.75 76 THR B C 1
ATOM 2087 O O . THR B 1 76 ? -7.121 -13.555 -19.109 1 98.75 76 THR B O 1
ATOM 2090 N N . ALA B 1 77 ? -8.734 -14.602 -20.203 1 98.5 77 ALA B N 1
ATOM 2091 C CA . ALA B 1 77 ? -8.547 -13.844 -21.438 1 98.5 77 ALA B CA 1
ATOM 2092 C C . ALA B 1 77 ? -8.867 -12.367 -21.219 1 98.5 77 ALA B C 1
ATOM 2094 O O . ALA B 1 77 ? -8.414 -11.508 -21.984 1 98.5 77 ALA B O 1
ATOM 2095 N N . ASP B 1 78 ? -9.609 -12.039 -20.203 1 98.62 78 ASP B N 1
ATOM 2096 C CA . ASP B 1 78 ? -10.062 -10.672 -19.953 1 98.62 78 ASP B CA 1
ATOM 2097 C C . ASP B 1 78 ? -8.984 -9.859 -19.25 1 98.62 78 ASP B C 1
ATOM 2099 O O . ASP B 1 78 ? -9.125 -8.641 -19.078 1 98.62 78 ASP B O 1
ATOM 2103 N N . TYR B 1 79 ? -7.906 -10.516 -18.875 1 98.88 79 TYR B N 1
ATOM 2104 C CA . TYR B 1 79 ? -6.926 -9.852 -18.031 1 98.88 79 TYR B CA 1
ATOM 2105 C C . TYR B 1 79 ? -5.574 -9.75 -18.719 1 98.88 79 TYR B C 1
ATOM 2107 O O . TYR B 1 79 ? -5.191 -10.648 -19.469 1 98.88 79 TYR B O 1
ATOM 2115 N N . ALA B 1 80 ? -4.848 -8.664 -18.359 1 98.88 80 ALA B N 1
ATOM 2116 C CA . ALA B 1 80 ? -3.527 -8.414 -18.938 1 98.88 80 ALA B CA 1
ATOM 2117 C C . ALA B 1 80 ? -2.434 -9.055 -18.078 1 98.88 80 ALA B C 1
ATOM 2119 O O . ALA B 1 80 ? -1.333 -9.32 -18.562 1 98.88 80 ALA B O 1
ATOM 2120 N N . GLY B 1 81 ? -2.705 -9.258 -16.828 1 98.94 81 GLY B N 1
ATOM 2121 C CA . GLY B 1 81 ? -1.705 -9.797 -15.93 1 98.94 81 GLY B CA 1
ATOM 2122 C C . GLY B 1 81 ? -2.299 -10.367 -14.656 1 98.94 81 GLY B C 1
ATOM 2123 O O . GLY B 1 81 ? -3.498 -10.219 -14.398 1 98.94 81 GLY B O 1
ATOM 2124 N N . LEU B 1 82 ? -1.444 -11.023 -13.883 1 99 82 LEU B N 1
ATOM 2125 C CA . LEU B 1 82 ? -1.835 -11.742 -12.672 1 99 82 LEU B CA 1
ATOM 2126 C C . LEU B 1 82 ? -0.919 -11.375 -11.508 1 99 82 LEU B C 1
ATOM 2128 O O . LEU B 1 82 ? 0.304 -11.344 -11.656 1 99 82 LEU B O 1
ATOM 2132 N N . VAL B 1 83 ? -1.521 -11.047 -10.367 1 99 83 VAL B N 1
ATOM 2133 C CA . VAL B 1 83 ? -0.775 -10.789 -9.141 1 99 83 VAL B CA 1
ATOM 2134 C C . VAL B 1 83 ? -1.074 -11.875 -8.109 1 99 83 VAL B C 1
ATOM 2136 O O . VAL B 1 83 ? -2.238 -12.18 -7.836 1 99 83 VAL B O 1
ATOM 2139 N N . VAL B 1 84 ? -0.033 -12.43 -7.535 1 99 84 VAL B N 1
ATOM 2140 C CA . VAL B 1 84 ? -0.126 -13.523 -6.578 1 99 84 VAL B CA 1
ATOM 2141 C C . VA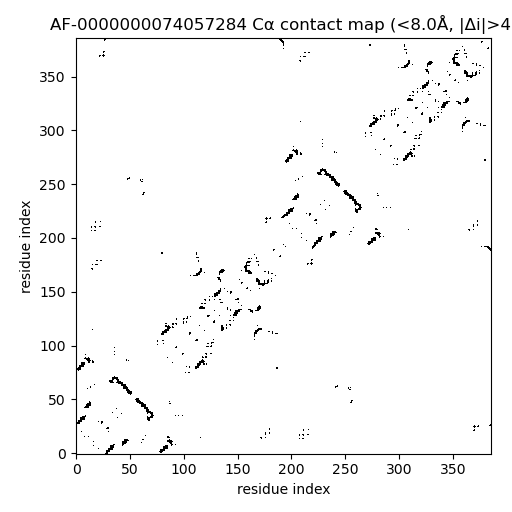L B 1 84 ? 0.611 -13.156 -5.293 1 99 84 VAL B C 1
ATOM 2143 O O . VAL B 1 84 ? 1.794 -13.461 -5.137 1 99 84 VAL B O 1
ATOM 2146 N N . PRO B 1 85 ? -0.07 -12.578 -4.34 1 98.94 85 PRO B N 1
ATOM 2147 C CA . PRO B 1 85 ? 0.537 -12.18 -3.066 1 98.94 85 PRO B CA 1
ATOM 2148 C C . PRO B 1 85 ? 0.861 -13.375 -2.172 1 98.94 85 PRO B C 1
ATOM 2150 O O . PRO B 1 85 ? 0.437 -14.5 -2.457 1 98.94 85 PRO B O 1
ATOM 2153 N N . GLY B 1 86 ? 1.633 -13.086 -1.143 1 98.81 86 GLY B N 1
ATOM 2154 C CA . GLY B 1 86 ? 2.006 -14.117 -0.188 1 98.81 86 GLY B CA 1
ATOM 2155 C C . GLY B 1 86 ? 1.136 -14.125 1.055 1 98.81 86 GLY B C 1
ATOM 2156 O O . GLY B 1 86 ? -0.067 -13.867 0.978 1 98.81 86 GLY B O 1
ATOM 2157 N N . GLY B 1 87 ? 1.759 -14.359 2.15 1 98.56 87 GLY B N 1
ATOM 2158 C CA . GLY B 1 87 ? 1.058 -14.688 3.383 1 98.56 87 GLY B CA 1
ATOM 2159 C C . GLY B 1 87 ? 0.827 -16.172 3.566 1 98.56 87 GLY B C 1
ATOM 2160 O O . GLY B 1 87 ? 1.592 -17 3.051 1 98.56 87 GLY B O 1
ATOM 2161 N N . ARG B 1 88 ? -0.084 -16.469 4.43 1 98.06 88 ARG B N 1
ATOM 2162 C CA . ARG B 1 88 ? -0.408 -17.875 4.664 1 98.06 88 ARG B CA 1
ATOM 2163 C C . ARG B 1 88 ? -1.345 -18.406 3.586 1 98.06 88 ARG B C 1
ATOM 2165 O O . ARG B 1 88 ? -1.404 -19.609 3.35 1 98.06 88 ARG B O 1
ATOM 2172 N N . ALA B 1 89 ? -1.994 -17.531 2.898 1 98.62 89 ALA B N 1
ATOM 2173 C CA . ALA B 1 89 ? -3.076 -17.859 1.972 1 98.62 89 ALA B CA 1
ATOM 2174 C C . ALA B 1 89 ? -2.605 -18.828 0.897 1 98.62 89 ALA B C 1
ATOM 2176 O O . ALA B 1 89 ? -3.311 -19.797 0.567 1 98.62 89 ALA B O 1
ATOM 2177 N N . PRO B 1 90 ? -1.395 -18.672 0.371 1 98.75 90 PRO B N 1
ATOM 2178 C CA . PRO B 1 90 ? -0.985 -19.547 -0.738 1 98.75 90 PRO B CA 1
ATOM 2179 C C . PRO B 1 90 ? -0.958 -21.016 -0.355 1 98.75 90 PRO B C 1
ATOM 2181 O O . PRO B 1 90 ? -1.255 -21.891 -1.186 1 98.75 90 PRO B O 1
ATOM 2184 N N . GLU B 1 91 ? -0.625 -21.297 0.904 1 97.75 91 GLU B N 1
ATOM 2185 C CA . GLU B 1 91 ? -0.603 -22.688 1.366 1 97.75 91 GLU B CA 1
ATOM 2186 C C . GLU B 1 91 ? -1.959 -23.359 1.168 1 97.75 91 GLU B C 1
ATOM 2188 O O . GLU B 1 91 ? -2.029 -24.531 0.804 1 97.75 91 GLU B O 1
ATOM 2193 N N . TYR B 1 92 ? -2.941 -22.609 1.384 1 98.19 92 TYR B N 1
ATOM 2194 C CA . TYR B 1 92 ? -4.301 -23.125 1.264 1 98.19 92 TYR B CA 1
ATOM 2195 C C . TYR B 1 92 ? -4.793 -23.031 -0.175 1 98.19 92 TYR B C 1
ATOM 2197 O O . TYR B 1 92 ? -5.367 -23.984 -0.706 1 98.19 92 TYR B O 1
ATOM 2205 N N . LEU B 1 93 ? -4.562 -21.938 -0.826 1 98.75 93 LEU B N 1
ATOM 2206 C CA . LEU B 1 93 ? -5.102 -21.641 -2.146 1 98.75 93 LEU B CA 1
ATOM 2207 C C . LEU B 1 93 ? -4.543 -22.594 -3.195 1 98.75 93 LEU B C 1
ATOM 2209 O O . LEU B 1 93 ? -5.223 -22.922 -4.168 1 98.75 93 LEU B O 1
ATOM 2213 N N . ARG B 1 94 ? -3.354 -23.094 -2.949 1 98.62 94 ARG B N 1
ATOM 2214 C CA . ARG B 1 94 ? -2.695 -23.938 -3.938 1 98.62 94 ARG B CA 1
ATOM 2215 C C . ARG B 1 94 ? -3.363 -25.297 -4.016 1 98.62 94 ARG B C 1
ATOM 2217 O O . ARG B 1 94 ? -3.043 -26.109 -4.895 1 98.62 94 ARG B O 1
ATOM 2224 N N . LEU B 1 95 ? -4.312 -25.547 -3.131 1 98.5 95 LEU B N 1
ATOM 2225 C CA . LEU B 1 95 ? -5.066 -26.797 -3.154 1 98.5 95 LEU B CA 1
ATOM 2226 C C . LEU B 1 95 ? -6.266 -26.688 -4.09 1 98.5 95 LEU B C 1
ATOM 2228 O O . LEU B 1 95 ? -6.93 -27.688 -4.371 1 98.5 95 LEU B O 1
ATOM 2232 N N . ASN B 1 96 ? -6.602 -25.5 -4.578 1 98.81 96 ASN B N 1
ATOM 2233 C CA . ASN B 1 96 ? -7.77 -25.266 -5.422 1 98.81 96 ASN B CA 1
ATOM 2234 C C . ASN B 1 96 ? -7.449 -25.516 -6.895 1 98.81 96 ASN B C 1
ATOM 2236 O O . ASN B 1 96 ? -6.691 -24.766 -7.504 1 98.81 96 ASN B O 1
ATOM 2240 N N . PRO B 1 97 ? -8.078 -26.531 -7.504 1 98.62 97 PRO B N 1
ATOM 2241 C CA . PRO B 1 97 ? -7.711 -26.891 -8.875 1 98.62 97 PRO B CA 1
ATOM 2242 C C . PRO B 1 97 ? -8 -25.766 -9.875 1 98.62 97 PRO B C 1
ATOM 2244 O O . PRO B 1 97 ? -7.234 -25.562 -10.82 1 98.62 97 PRO B O 1
ATOM 2247 N N . ARG B 1 98 ? -9.086 -25.078 -9.727 1 98.81 98 ARG B N 1
ATOM 2248 C CA . ARG B 1 98 ? -9.422 -24 -10.656 1 98.81 98 ARG B CA 1
ATOM 2249 C C . ARG B 1 98 ? -8.422 -22.859 -10.555 1 98.81 98 ARG B C 1
ATOM 2251 O O . ARG B 1 98 ? -8.055 -22.25 -11.562 1 98.81 98 ARG B O 1
ATOM 2258 N N . LEU B 1 99 ? -8.016 -22.562 -9.359 1 98.88 99 LEU B N 1
ATOM 2259 C CA . LEU B 1 99 ? -7.02 -21.516 -9.164 1 98.88 99 LEU B CA 1
ATOM 2260 C C . LEU B 1 99 ? -5.719 -21.875 -9.875 1 98.88 99 LEU B C 1
ATOM 2262 O O . LEU B 1 99 ? -5.121 -21.031 -10.547 1 98.88 99 LEU B O 1
ATOM 2266 N N . LEU B 1 100 ? -5.293 -23.125 -9.727 1 98.94 100 LEU B N 1
ATOM 2267 C CA . LEU B 1 100 ? -4.074 -23.562 -10.406 1 98.94 100 LEU B CA 1
ATOM 2268 C C . LEU B 1 100 ? -4.238 -23.484 -11.922 1 98.94 100 LEU B C 1
ATOM 2270 O O . LEU B 1 100 ? -3.303 -23.125 -12.633 1 98.94 100 LEU B O 1
ATOM 2274 N N . GLU B 1 101 ? -5.391 -23.781 -12.406 1 98.88 101 GLU B N 1
ATOM 2275 C CA . GLU B 1 101 ? -5.68 -23.672 -13.828 1 98.88 101 GLU B CA 1
ATOM 2276 C C . GLU B 1 101 ? -5.547 -22.234 -14.32 1 98.88 101 GLU B C 1
ATOM 2278 O O . GLU B 1 101 ? -4.996 -21.984 -15.391 1 98.88 101 GLU B O 1
ATOM 2283 N N . ILE B 1 102 ? -6.059 -21.297 -13.555 1 98.94 102 ILE B N 1
ATOM 2284 C CA . ILE B 1 102 ? -5.965 -19.875 -13.883 1 98.94 102 ILE B CA 1
ATOM 2285 C C . ILE B 1 102 ? -4.5 -19.484 -14.039 1 98.94 102 ILE B C 1
ATOM 2287 O O . ILE B 1 102 ? -4.125 -18.844 -15.031 1 98.94 102 ILE B O 1
ATOM 2291 N N . VAL B 1 103 ? -3.664 -19.891 -13.109 1 98.94 103 VAL B N 1
ATOM 2292 C CA . VAL B 1 103 ? -2.244 -19.562 -13.148 1 98.94 103 VAL B CA 1
ATOM 2293 C C . VAL B 1 103 ? -1.61 -20.156 -14.406 1 98.94 103 VAL B C 1
ATOM 2295 O O . VAL B 1 103 ? -0.862 -19.469 -15.109 1 98.94 103 VAL B O 1
ATOM 2298 N N . ARG B 1 104 ? -1.927 -21.391 -14.719 1 98.94 104 ARG B N 1
ATOM 2299 C CA . ARG B 1 104 ? -1.386 -22.047 -15.898 1 98.94 104 ARG B CA 1
ATOM 2300 C C . ARG B 1 104 ? -1.821 -21.344 -17.172 1 98.94 104 ARG B C 1
ATOM 2302 O O . ARG B 1 104 ? -1.051 -21.25 -18.125 1 98.94 104 ARG B O 1
ATOM 2309 N N . GLU B 1 105 ? -3.049 -20.891 -17.219 1 98.94 105 GLU B N 1
ATOM 2310 C CA . GLU B 1 105 ? -3.562 -20.172 -18.375 1 98.94 105 GLU B CA 1
ATOM 2311 C C . GLU B 1 105 ? -2.797 -18.875 -18.609 1 98.94 105 GLU B C 1
ATOM 2313 O O . GLU B 1 105 ? -2.449 -18.547 -19.75 1 98.94 105 GLU B O 1
ATOM 2318 N N . PHE B 1 106 ? -2.545 -18.109 -17.562 1 98.94 106 PHE B N 1
ATOM 2319 C CA . PHE B 1 106 ? -1.751 -16.891 -17.703 1 98.94 106 PHE B CA 1
ATOM 2320 C C . PHE B 1 106 ? -0.36 -17.203 -18.234 1 98.94 106 PHE B C 1
ATOM 2322 O O . PHE B 1 106 ? 0.137 -16.531 -19.141 1 98.94 106 PHE B O 1
ATOM 2329 N N . ASN B 1 107 ? 0.249 -18.234 -17.656 1 98.88 107 ASN B N 1
ATOM 2330 C CA . ASN B 1 107 ? 1.602 -18.594 -18.062 1 98.88 107 ASN B CA 1
ATOM 2331 C C . ASN B 1 107 ? 1.645 -19.062 -19.516 1 98.88 107 ASN B C 1
ATOM 2333 O O . ASN B 1 107 ? 2.543 -18.688 -20.266 1 98.88 107 ASN B O 1
ATOM 2337 N N . ALA B 1 108 ? 0.7 -19.859 -19.906 1 98.69 108 ALA B N 1
ATOM 2338 C CA . ALA B 1 108 ? 0.638 -20.391 -21.266 1 98.69 108 ALA B CA 1
ATOM 2339 C C . ALA B 1 108 ? 0.482 -19.25 -22.281 1 98.69 108 ALA B C 1
ATOM 2341 O O . ALA B 1 108 ? 1.009 -19.344 -23.391 1 98.69 108 ALA B O 1
ATOM 2342 N N . ALA B 1 109 ? -0.217 -18.297 -21.922 1 98.75 109 ALA B N 1
ATOM 2343 C CA . ALA B 1 109 ? -0.447 -17.156 -22.797 1 98.75 109 ALA B CA 1
ATOM 2344 C C . ALA B 1 109 ? 0.705 -16.156 -22.703 1 98.75 109 ALA B C 1
ATOM 2346 O O . ALA B 1 109 ? 0.67 -15.102 -23.344 1 98.75 109 ALA B O 1
ATOM 2347 N N . GLU B 1 110 ? 1.675 -16.406 -21.844 1 98.56 110 GLU B N 1
ATOM 2348 C CA . GLU B 1 110 ? 2.861 -15.586 -21.625 1 98.56 110 GLU B CA 1
ATOM 2349 C C . GLU B 1 110 ? 2.486 -14.195 -21.109 1 98.56 110 GLU B C 1
ATOM 2351 O O . GLU B 1 110 ? 3.127 -13.203 -21.453 1 98.56 110 GLU B O 1
ATOM 2356 N N . LYS B 1 111 ? 1.39 -14.164 -20.406 1 98.81 111 LYS B N 1
ATOM 2357 C CA . LYS B 1 111 ? 0.993 -12.922 -19.766 1 98.81 111 LYS B CA 1
ATOM 2358 C C . LYS B 1 111 ? 1.777 -12.695 -18.469 1 98.81 111 LYS B C 1
ATOM 2360 O O . LYS B 1 111 ? 2.078 -13.648 -17.75 1 98.81 111 LYS B O 1
ATOM 2365 N N . PRO B 1 112 ? 2.094 -11.445 -18.125 1 98.94 112 PRO B N 1
ATOM 2366 C CA . PRO B 1 112 ? 2.863 -11.156 -16.906 1 98.94 112 PRO B CA 1
ATOM 2367 C C . PRO B 1 112 ? 2.221 -11.727 -15.648 1 98.94 112 PRO B C 1
ATOM 2369 O O . PRO B 1 112 ? 1.004 -11.633 -15.469 1 98.94 112 PRO B O 1
ATOM 2372 N N . ILE B 1 113 ? 3.016 -12.367 -14.836 1 98.94 113 ILE B N 1
ATOM 2373 C CA . ILE B 1 113 ? 2.639 -12.891 -13.531 1 98.94 113 ILE B CA 1
ATOM 2374 C C . ILE B 1 113 ? 3.57 -12.328 -12.461 1 98.94 113 ILE B C 1
ATOM 2376 O O . ILE B 1 113 ? 4.789 -12.516 -12.523 1 98.94 113 ILE B O 1
ATOM 2380 N N . ALA B 1 114 ? 3.053 -11.641 -11.531 1 99 114 ALA B N 1
ATOM 2381 C CA . ALA B 1 114 ? 3.803 -11.086 -10.406 1 99 114 ALA B CA 1
ATOM 2382 C C . ALA B 1 114 ? 3.508 -11.852 -9.125 1 99 114 ALA B C 1
ATOM 2384 O O . ALA B 1 114 ? 2.373 -11.859 -8.641 1 99 114 ALA B O 1
ATOM 2385 N N . ALA B 1 115 ? 4.488 -12.477 -8.523 1 98.94 115 ALA B N 1
ATOM 2386 C CA . ALA B 1 115 ? 4.324 -13.242 -7.289 1 98.94 115 ALA B CA 1
ATOM 2387 C C . ALA B 1 115 ? 5.332 -12.797 -6.23 1 98.94 115 ALA B C 1
ATOM 2389 O O . ALA B 1 115 ? 6.492 -12.531 -6.543 1 98.94 115 ALA B O 1
ATOM 2390 N N . VAL B 1 116 ? 4.926 -12.758 -4.98 1 98.94 116 VAL B N 1
ATOM 2391 C CA . VAL B 1 116 ? 5.793 -12.234 -3.934 1 98.94 116 VAL B CA 1
ATOM 2392 C C . VAL B 1 116 ? 5.707 -13.117 -2.691 1 98.94 116 VAL B C 1
ATOM 2394 O O . VAL B 1 116 ? 4.664 -13.719 -2.422 1 98.94 116 VAL B O 1
ATOM 2397 N N . CYS B 1 117 ? 6.867 -13.188 -1.882 1 98.81 117 CYS B N 1
ATOM 2398 C CA . CYS B 1 117 ? 6.891 -13.844 -0.58 1 98.81 117 CYS B CA 1
ATOM 2399 C C . CYS B 1 117 ? 6.492 -15.305 -0.702 1 98.81 117 CYS B C 1
ATOM 2401 O O . CYS B 1 117 ? 7.172 -16.094 -1.372 1 98.81 117 CYS B O 1
ATOM 2403 N N . HIS B 1 118 ? 5.367 -15.734 -0.144 1 98.88 118 HIS B N 1
ATOM 2404 C CA . HIS B 1 118 ? 4.914 -17.109 -0.213 1 98.88 118 HIS B CA 1
ATOM 2405 C C . HIS B 1 118 ? 4.059 -17.344 -1.454 1 98.88 118 HIS B C 1
ATOM 2407 O O . HIS B 1 118 ? 3.678 -18.484 -1.743 1 98.88 118 HIS B O 1
ATOM 2413 N N . GLY B 1 119 ? 3.814 -16.312 -2.242 1 98.88 119 GLY B N 1
ATOM 2414 C CA . GLY B 1 119 ? 3.027 -16.422 -3.459 1 98.88 119 GLY B CA 1
ATOM 2415 C C . GLY B 1 119 ? 3.545 -17.484 -4.41 1 98.88 119 GLY B C 1
ATOM 2416 O O . GLY B 1 119 ? 2.766 -18.281 -4.949 1 98.88 119 GLY B O 1
ATOM 2417 N N . PRO B 1 120 ? 4.797 -17.641 -4.57 1 98.88 120 PRO B N 1
ATOM 2418 C CA . PRO B 1 120 ? 5.383 -18.609 -5.5 1 98.88 120 PRO B CA 1
ATOM 2419 C C . PRO B 1 120 ? 5.039 -20.047 -5.141 1 98.88 120 PRO B C 1
ATOM 2421 O O . PRO B 1 120 ? 5.207 -20.953 -5.965 1 98.88 120 PRO B O 1
ATOM 2424 N N . GLN B 1 121 ? 4.523 -20.281 -3.941 1 98.88 121 GLN B N 1
ATOM 2425 C CA . GLN B 1 121 ? 4.047 -21.625 -3.635 1 98.88 121 GLN B CA 1
ATOM 2426 C C . GLN B 1 121 ? 2.939 -22.047 -4.598 1 98.88 121 GLN B C 1
ATOM 2428 O O . GLN B 1 121 ? 2.838 -23.219 -4.953 1 98.88 121 GLN B O 1
ATOM 2433 N N . ILE B 1 122 ? 2.139 -21.109 -4.98 1 98.94 122 ILE B N 1
ATOM 2434 C CA . ILE B 1 122 ? 1.068 -21.375 -5.934 1 98.94 122 ILE B CA 1
ATOM 2435 C C . ILE B 1 122 ? 1.664 -21.688 -7.305 1 98.94 122 ILE B C 1
ATOM 2437 O O . ILE B 1 122 ? 1.192 -22.578 -8.008 1 98.94 122 ILE B O 1
ATOM 2441 N N . LEU B 1 123 ? 2.711 -20.984 -7.684 1 98.94 123 LEU B N 1
ATOM 2442 C CA . LEU B 1 123 ? 3.367 -21.219 -8.961 1 98.94 123 LEU B CA 1
ATOM 2443 C C . LEU B 1 123 ? 4.027 -22.594 -8.992 1 98.94 123 LEU B C 1
ATOM 2445 O O . LEU B 1 123 ? 4.039 -23.266 -10.031 1 98.94 123 LEU B O 1
ATOM 2449 N N . VAL B 1 124 ? 4.586 -23.016 -7.852 1 98.88 124 VAL B N 1
ATOM 2450 C CA . VAL B 1 124 ? 5.148 -24.359 -7.699 1 98.88 124 VAL B CA 1
ATOM 2451 C C . VAL B 1 124 ? 4.078 -25.406 -7.984 1 98.88 124 VAL B C 1
ATOM 2453 O O . VAL B 1 124 ? 4.27 -26.281 -8.828 1 98.88 124 VAL B O 1
ATOM 2456 N N . SER B 1 125 ? 2.961 -25.266 -7.352 1 98.88 125 SER B N 1
ATOM 2457 C CA . SER B 1 125 ? 1.885 -26.25 -7.469 1 98.88 125 SER B CA 1
ATOM 2458 C C . SER B 1 125 ? 1.259 -26.203 -8.859 1 98.88 125 SER B C 1
ATOM 2460 O O . SER B 1 125 ? 0.764 -27.234 -9.352 1 98.88 125 SER B O 1
ATOM 2462 N N . ALA B 1 126 ? 1.31 -25.016 -9.484 1 98.88 126 ALA B N 1
ATOM 2463 C CA . ALA B 1 126 ? 0.808 -24.891 -10.852 1 98.88 126 ALA B CA 1
ATOM 2464 C C . ALA B 1 126 ? 1.775 -25.516 -11.852 1 98.88 126 ALA B C 1
ATOM 2466 O O . ALA B 1 126 ? 1.417 -25.75 -13.008 1 98.88 126 ALA B O 1
ATOM 2467 N N . GLY B 1 127 ? 3.041 -25.719 -11.438 1 98.81 127 GLY B N 1
ATOM 2468 C CA . GLY B 1 127 ? 4.02 -26.406 -12.273 1 98.81 127 GLY B CA 1
ATOM 2469 C C . GLY B 1 127 ? 4.602 -25.516 -13.359 1 98.81 127 GLY B C 1
ATOM 2470 O O . GLY B 1 127 ? 4.898 -25.969 -14.461 1 98.81 127 GLY B O 1
ATOM 2471 N N . ILE B 1 128 ? 4.805 -24.234 -13.031 1 98.69 128 ILE B N 1
ATOM 2472 C CA . ILE B 1 128 ? 5.191 -23.344 -14.125 1 98.69 128 ILE B CA 1
ATOM 2473 C C . ILE B 1 128 ? 6.582 -22.781 -13.852 1 98.69 128 ILE B C 1
ATOM 2475 O O . ILE B 1 128 ? 7.02 -21.844 -14.539 1 98.69 128 ILE B O 1
ATOM 2479 N N . LEU B 1 129 ? 7.352 -23.328 -12.859 1 98.62 129 LEU B N 1
ATOM 2480 C CA . LEU B 1 129 ? 8.602 -22.688 -12.461 1 98.62 129 LEU B CA 1
ATOM 2481 C C . LEU B 1 129 ? 9.797 -23.406 -13.078 1 98.62 129 LEU B C 1
ATOM 2483 O O . LEU B 1 129 ? 10.938 -22.953 -12.953 1 98.62 129 LEU B O 1
ATOM 2487 N N . LYS B 1 130 ? 9.539 -24.516 -13.734 1 98 130 LYS B N 1
ATOM 2488 C CA . LYS B 1 130 ? 10.656 -25.281 -14.289 1 98 130 LYS B CA 1
ATOM 2489 C C . LYS B 1 130 ? 11.492 -24.422 -15.234 1 98 130 LYS B C 1
ATOM 2491 O O . LYS B 1 130 ? 10.945 -23.75 -16.125 1 98 130 LYS B O 1
ATOM 2496 N N . ASN B 1 131 ? 12.789 -24.375 -15.039 1 97.75 131 ASN B N 1
ATOM 2497 C CA . ASN B 1 131 ? 13.789 -23.703 -15.859 1 97.75 131 ASN B CA 1
ATOM 2498 C C . ASN B 1 131 ? 13.633 -22.188 -15.812 1 97.75 131 ASN B C 1
ATOM 2500 O O . ASN B 1 131 ? 14.117 -21.469 -16.703 1 97.75 131 ASN B O 1
ATOM 2504 N N . CYS B 1 132 ? 12.906 -21.641 -14.914 1 98.19 132 CYS B N 1
ATOM 2505 C CA . CYS B 1 132 ? 12.82 -20.203 -14.703 1 98.19 132 CYS B CA 1
ATOM 2506 C C . CYS B 1 132 ? 13.766 -19.766 -13.586 1 98.19 132 CYS B C 1
ATOM 2508 O O . CYS B 1 132 ? 14.172 -20.578 -12.758 1 98.19 132 CYS B O 1
ATOM 2510 N N . THR B 1 133 ? 14.148 -18.578 -13.625 1 98.81 133 THR B N 1
ATOM 2511 C CA . THR B 1 133 ? 14.836 -17.938 -12.5 1 98.81 133 THR B CA 1
ATOM 2512 C C . THR B 1 133 ? 13.875 -17.094 -11.688 1 98.81 133 THR B C 1
ATOM 2514 O O . THR B 1 133 ? 13.172 -16.234 -12.234 1 98.81 133 THR B O 1
ATOM 2517 N N . CYS B 1 134 ? 13.766 -17.406 -10.414 1 98.31 134 CYS B N 1
ATOM 2518 C CA . CYS B 1 134 ? 12.867 -16.594 -9.602 1 98.31 134 CYS B CA 1
ATOM 2519 C C . CYS B 1 134 ? 13.328 -16.578 -8.148 1 98.31 134 CYS B C 1
ATOM 2521 O O . CYS B 1 134 ? 14.32 -17.203 -7.793 1 98.31 134 CYS B O 1
ATOM 2523 N N . THR B 1 135 ? 12.766 -15.688 -7.375 1 98.75 135 THR B N 1
ATOM 2524 C CA . THR B 1 135 ? 12.961 -15.594 -5.93 1 98.75 135 THR B CA 1
ATOM 2525 C C . THR B 1 135 ? 11.625 -15.641 -5.199 1 98.75 135 THR B C 1
ATOM 2527 O O . THR B 1 135 ? 10.57 -15.781 -5.824 1 98.75 135 THR B O 1
ATOM 2530 N N . ALA B 1 136 ? 11.578 -15.758 -3.934 1 98.75 136 ALA B N 1
ATOM 2531 C CA . ALA B 1 136 ? 10.477 -15.836 -2.98 1 98.75 136 ALA B CA 1
ATOM 2532 C C . ALA B 1 136 ? 10.953 -15.555 -1.561 1 98.75 136 ALA B C 1
ATOM 2534 O O . ALA B 1 136 ? 12.109 -15.188 -1.351 1 98.75 136 ALA B O 1
ATOM 2535 N N . TYR B 1 137 ? 10.039 -15.547 -0.656 1 98.56 137 TYR B N 1
ATOM 2536 C CA . TYR B 1 137 ? 10.508 -15.586 0.724 1 98.56 137 TYR B CA 1
ATOM 2537 C C . TYR B 1 137 ? 11.453 -16.766 0.939 1 98.56 137 TYR B C 1
ATOM 2539 O O . TYR B 1 137 ? 11.188 -17.875 0.484 1 98.56 137 TYR B O 1
ATOM 2547 N N . PRO B 1 138 ? 12.539 -16.594 1.634 1 97.94 138 PRO B N 1
ATOM 2548 C CA . PRO B 1 138 ? 13.594 -17.609 1.719 1 97.94 138 PRO B CA 1
ATOM 2549 C C . PRO B 1 138 ? 13.078 -18.969 2.182 1 97.94 138 PRO B C 1
ATOM 2551 O O . PRO B 1 138 ? 13.555 -20 1.726 1 97.94 138 PRO B O 1
ATOM 2554 N N . ALA B 1 139 ? 12.141 -19.016 3.045 1 97.62 139 ALA B N 1
ATOM 2555 C CA . ALA B 1 139 ? 11.602 -20.281 3.561 1 97.62 139 ALA B CA 1
ATOM 2556 C C . ALA B 1 139 ? 10.93 -21.078 2.449 1 97.62 139 ALA B C 1
ATOM 2558 O O . ALA B 1 139 ? 10.68 -22.281 2.605 1 97.62 139 ALA B O 1
ATOM 2559 N N . VAL B 1 140 ? 10.633 -20.422 1.337 1 98.44 140 VAL B N 1
ATOM 2560 C CA . VAL B 1 140 ? 9.977 -21.078 0.209 1 98.44 140 VAL B CA 1
ATOM 2561 C C . VAL B 1 140 ? 11.023 -21.625 -0.757 1 98.44 140 VAL B C 1
ATOM 2563 O O . VAL B 1 140 ? 10.688 -22.344 -1.703 1 98.44 140 VAL B O 1
ATOM 2566 N N . LYS B 1 141 ? 12.281 -21.391 -0.57 1 98.62 141 LYS B N 1
ATOM 2567 C CA . LYS B 1 141 ? 13.367 -21.75 -1.479 1 98.62 141 LYS B CA 1
ATOM 2568 C C . LYS B 1 141 ? 13.375 -23.234 -1.773 1 98.62 141 LYS B C 1
ATOM 2570 O O . LYS B 1 141 ? 13.492 -23.656 -2.932 1 98.62 141 LYS B O 1
ATOM 2575 N N . PRO B 1 142 ? 13.242 -24.062 -0.774 1 98.56 142 PRO B N 1
ATOM 2576 C CA . PRO B 1 142 ? 13.281 -25.484 -1.098 1 98.56 142 PRO B CA 1
ATOM 2577 C C . PRO B 1 142 ? 12.203 -25.891 -2.105 1 98.56 142 PRO B C 1
ATOM 2579 O O . PRO B 1 142 ? 12.469 -26.688 -3.012 1 98.56 142 PRO B O 1
ATOM 2582 N N . ASP B 1 143 ? 11.016 -25.312 -1.984 1 98.31 143 ASP B N 1
ATOM 2583 C CA . ASP B 1 143 ? 9.93 -25.625 -2.91 1 98.31 143 ASP B CA 1
ATOM 2584 C C . ASP B 1 143 ? 10.266 -25.172 -4.324 1 98.31 143 ASP B C 1
ATOM 2586 O O . ASP B 1 143 ? 10.031 -25.891 -5.293 1 98.31 143 ASP B O 1
ATOM 2590 N N . VAL B 1 144 ? 10.797 -23.984 -4.43 1 98.44 144 VAL B N 1
ATOM 2591 C CA . VAL B 1 144 ? 11.102 -23.359 -5.707 1 98.44 144 VAL B CA 1
ATOM 2592 C C . VAL B 1 144 ? 12.195 -24.141 -6.426 1 98.44 144 VAL B C 1
ATOM 2594 O O . VAL B 1 144 ? 12.062 -24.469 -7.605 1 98.44 144 VAL B O 1
ATOM 2597 N N . VAL B 1 145 ? 13.227 -24.484 -5.715 1 98.69 145 VAL B N 1
ATOM 2598 C CA . VAL B 1 145 ? 14.352 -25.234 -6.273 1 98.69 145 VAL B CA 1
ATOM 2599 C C . VAL B 1 145 ? 13.906 -26.641 -6.664 1 98.69 145 VAL B C 1
ATOM 2601 O O . VAL B 1 145 ? 14.219 -27.109 -7.754 1 98.69 145 VAL B O 1
ATOM 2604 N N . ASP B 1 146 ? 13.125 -27.25 -5.844 1 98.5 146 ASP B N 1
ATOM 2605 C CA . ASP B 1 146 ? 12.641 -28.594 -6.121 1 98.5 146 ASP B CA 1
ATOM 2606 C C . ASP B 1 146 ? 11.742 -28.609 -7.355 1 98.5 146 ASP B C 1
ATOM 2608 O O . ASP B 1 146 ? 11.656 -29.625 -8.055 1 98.5 146 ASP B O 1
ATOM 2612 N N . ALA B 1 147 ? 11.102 -27.516 -7.625 1 98.5 147 ALA B N 1
ATOM 2613 C CA . ALA B 1 147 ? 10.219 -27.391 -8.781 1 98.5 147 ALA B CA 1
ATOM 2614 C C . ALA B 1 147 ? 11.023 -27.219 -10.07 1 98.5 147 ALA B C 1
ATOM 2616 O O . ALA B 1 147 ? 10.453 -27.188 -11.164 1 98.5 147 ALA B O 1
ATOM 2617 N N . GLY B 1 148 ? 12.383 -27.094 -9.969 1 98.56 148 GLY B N 1
ATOM 2618 C CA . GLY B 1 148 ? 13.242 -27.031 -11.141 1 98.56 148 GLY B CA 1
ATOM 2619 C C . GLY B 1 148 ? 13.641 -25.609 -11.5 1 98.56 148 GLY B C 1
ATOM 2620 O O . GLY B 1 148 ? 14.211 -25.375 -12.57 1 98.56 148 GLY B O 1
ATOM 2621 N N . ALA B 1 149 ? 13.312 -24.641 -10.664 1 98.75 149 ALA B N 1
ATOM 2622 C CA . ALA B 1 149 ? 13.703 -23.25 -10.914 1 98.75 149 ALA B CA 1
ATOM 2623 C C . ALA B 1 149 ? 15.125 -22.984 -10.438 1 98.75 149 ALA B C 1
ATOM 2625 O O . ALA B 1 149 ? 15.641 -23.703 -9.57 1 98.75 149 ALA B O 1
ATOM 2626 N N . THR B 1 150 ? 15.758 -22.016 -11.094 1 98.81 150 THR B N 1
ATOM 2627 C CA . THR B 1 150 ? 16.984 -21.438 -10.555 1 98.81 150 THR B CA 1
ATOM 2628 C C . THR B 1 150 ? 16.656 -20.359 -9.523 1 98.81 150 THR B C 1
ATOM 2630 O O . THR B 1 150 ? 15.898 -19.438 -9.805 1 98.81 150 THR B O 1
ATOM 2633 N N . TRP B 1 151 ? 17.281 -2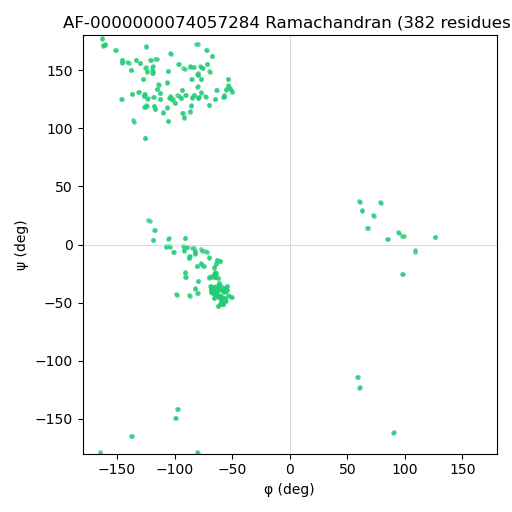0.516 -8.383 1 98.75 151 TRP B N 1
ATOM 2634 C CA . TRP B 1 151 ? 17.047 -19.578 -7.301 1 98.75 151 TRP B CA 1
ATOM 2635 C C . TRP B 1 151 ? 17.844 -18.297 -7.508 1 98.75 151 TRP B C 1
ATOM 2637 O O . TRP B 1 151 ? 19.062 -18.344 -7.75 1 98.75 151 TRP B O 1
ATOM 2647 N N . ALA B 1 152 ? 17.188 -17.156 -7.477 1 98.75 152 ALA B N 1
ATOM 2648 C CA . ALA B 1 152 ? 17.859 -15.852 -7.418 1 98.75 152 ALA B CA 1
ATOM 2649 C C . ALA B 1 152 ? 17.922 -15.328 -5.984 1 98.75 152 ALA B C 1
ATOM 2651 O O . ALA B 1 152 ? 16.891 -15.203 -5.32 1 98.75 152 ALA B O 1
ATOM 2652 N N . ASP B 1 153 ? 19.031 -14.945 -5.496 1 98.06 153 ASP B N 1
ATOM 2653 C CA . ASP B 1 153 ? 19.234 -14.57 -4.102 1 98.06 153 ASP B CA 1
ATOM 2654 C C . ASP B 1 153 ? 18.531 -13.25 -3.783 1 98.06 153 ASP B C 1
ATOM 2656 O O . ASP B 1 153 ? 18.391 -12.391 -4.652 1 98.06 153 ASP B O 1
ATOM 2660 N N . THR B 1 154 ? 18.125 -13.188 -2.533 1 97.81 154 THR B N 1
ATOM 2661 C CA . THR B 1 154 ? 17.609 -11.922 -2.016 1 97.81 154 THR B CA 1
ATOM 2662 C C . THR B 1 154 ? 18.75 -10.992 -1.639 1 97.81 154 THR B C 1
ATOM 2664 O O . THR B 1 154 ? 19.844 -11.445 -1.278 1 97.81 154 THR B O 1
ATOM 2667 N N . ASN B 1 155 ? 18.562 -9.688 -1.796 1 97.75 155 ASN B N 1
ATOM 2668 C CA . ASN B 1 155 ? 19.531 -8.773 -1.212 1 97.75 155 ASN B CA 1
ATOM 2669 C C . ASN B 1 155 ? 19.297 -8.586 0.284 1 97.75 155 ASN B C 1
ATOM 2671 O O . ASN B 1 155 ? 18.359 -9.156 0.847 1 97.75 155 ASN B O 1
ATOM 2675 N N . GLU B 1 156 ? 20.094 -7.777 0.944 1 95.88 156 GLU B N 1
ATOM 2676 C CA . GLU B 1 156 ? 20.109 -7.637 2.396 1 95.88 156 GLU B CA 1
ATOM 2677 C C . GLU B 1 156 ? 18.828 -6.977 2.896 1 95.88 156 GLU B C 1
ATOM 2679 O O . GLU B 1 156 ? 18.375 -7.254 4.008 1 95.88 156 GLU B O 1
ATOM 2684 N N . THR B 1 157 ? 18.203 -6.172 2.1 1 96.38 157 THR B N 1
ATOM 2685 C CA . THR B 1 157 ? 17.062 -5.387 2.541 1 96.38 157 THR B CA 1
ATOM 2686 C C . THR B 1 157 ? 15.758 -5.988 2.02 1 96.38 157 THR B C 1
ATOM 2688 O O . THR B 1 157 ? 14.68 -5.438 2.244 1 96.38 157 THR B O 1
ATOM 2691 N N . PHE B 1 158 ? 15.844 -7.102 1.213 1 97.88 158 PHE B N 1
ATOM 2692 C CA . PHE B 1 158 ? 14.68 -7.766 0.633 1 97.88 158 PHE B CA 1
ATOM 2693 C C . PHE B 1 158 ? 13.906 -6.812 -0.272 1 97.88 158 PHE B C 1
ATOM 2695 O O . PHE B 1 158 ? 12.68 -6.824 -0.288 1 97.88 158 PHE B O 1
ATOM 2702 N N . THR B 1 159 ? 14.648 -5.957 -1 1 98.38 159 THR B N 1
ATOM 2703 C CA . THR B 1 159 ? 14 -4.938 -1.819 1 98.38 159 THR B CA 1
ATOM 2704 C C . THR B 1 159 ? 14.117 -5.281 -3.301 1 98.38 159 THR B C 1
ATOM 2706 O O . THR B 1 159 ? 13.578 -4.57 -4.152 1 98.38 159 THR B O 1
ATOM 2709 N N . ASN B 1 160 ? 14.766 -6.359 -3.625 1 98.12 160 ASN B N 1
ATOM 2710 C CA . ASN B 1 160 ? 15.008 -6.648 -5.031 1 98.12 160 ASN B CA 1
ATOM 2711 C C . ASN B 1 160 ? 13.844 -7.406 -5.66 1 98.12 160 ASN B C 1
ATOM 2713 O O . ASN B 1 160 ? 13.102 -8.102 -4.965 1 98.12 160 ASN B O 1
ATOM 2717 N N . ALA B 1 161 ? 13.688 -7.254 -6.93 1 98.69 161 ALA B N 1
ATOM 2718 C CA . ALA B 1 161 ? 12.773 -8.016 -7.777 1 98.69 161 ALA B CA 1
ATOM 2719 C C . ALA B 1 161 ? 13.531 -8.773 -8.859 1 98.69 161 ALA B C 1
ATOM 2721 O O . ALA B 1 161 ? 14.578 -8.328 -9.32 1 98.69 161 ALA B O 1
ATOM 2722 N N . VAL B 1 162 ? 13.039 -9.891 -9.234 1 98.88 162 VAL B N 1
ATOM 2723 C CA . VAL B 1 162 ? 13.641 -10.734 -10.266 1 98.88 162 VAL B CA 1
ATOM 2724 C C . VAL B 1 162 ? 12.664 -10.898 -11.43 1 98.88 162 VAL B C 1
ATOM 2726 O O . VAL B 1 162 ? 11.508 -11.289 -11.234 1 98.88 162 VAL B O 1
ATOM 2729 N N . VAL B 1 163 ? 13.141 -10.594 -12.641 1 98.88 163 VAL B N 1
ATOM 2730 C CA . VAL B 1 163 ? 12.336 -10.75 -13.844 1 98.88 163 VAL B CA 1
ATOM 2731 C C . VAL B 1 163 ? 12.922 -11.867 -14.711 1 98.88 163 VAL B C 1
ATOM 2733 O O . VAL B 1 163 ? 14.117 -11.867 -15.008 1 98.88 163 VAL B O 1
ATOM 2736 N N . ASP B 1 164 ? 12.117 -12.805 -15.023 1 98.88 164 ASP B N 1
ATOM 2737 C CA . ASP B 1 164 ? 12.445 -13.844 -15.984 1 98.88 164 ASP B CA 1
ATOM 2738 C C . ASP B 1 164 ? 11.289 -14.094 -16.953 1 98.88 164 ASP B C 1
ATOM 2740 O O . ASP B 1 164 ? 10.305 -14.75 -16.594 1 98.88 164 ASP B O 1
ATOM 2744 N N . GLY B 1 165 ? 11.445 -13.602 -18.266 1 98.31 165 GLY B N 1
ATOM 2745 C CA . GLY B 1 165 ? 10.312 -13.672 -19.172 1 98.31 165 GLY B CA 1
ATOM 2746 C C . GLY B 1 165 ? 9.102 -12.891 -18.688 1 98.31 165 GLY B C 1
ATOM 2747 O O . GLY B 1 165 ? 9.203 -11.695 -18.406 1 98.31 165 GLY B O 1
ATOM 2748 N N . ASN B 1 166 ? 7.953 -13.648 -18.562 1 98.69 166 ASN B N 1
ATOM 2749 C CA . ASN B 1 166 ? 6.723 -12.992 -18.125 1 98.69 166 ASN B CA 1
ATOM 2750 C C . ASN B 1 166 ? 6.57 -13.047 -16.594 1 98.69 166 ASN B C 1
ATOM 2752 O O . ASN B 1 166 ? 5.574 -12.57 -16.062 1 98.69 166 ASN B O 1
ATOM 2756 N N . LEU B 1 167 ? 7.547 -13.539 -15.891 1 98.81 167 LEU B N 1
ATOM 2757 C CA . LEU B 1 167 ? 7.453 -13.734 -14.445 1 98.81 167 LEU B CA 1
ATOM 2758 C C . LEU B 1 167 ? 8.234 -12.656 -13.703 1 98.81 167 LEU B C 1
ATOM 2760 O O . LEU B 1 167 ? 9.391 -12.383 -14.039 1 98.81 167 LEU B O 1
ATOM 2764 N N . VAL B 1 168 ? 7.641 -12 -12.797 1 98.94 168 VAL B N 1
ATOM 2765 C CA . VAL B 1 168 ? 8.273 -11.07 -11.859 1 98.94 168 VAL B CA 1
ATOM 2766 C C . VAL B 1 168 ? 8.086 -11.57 -10.43 1 98.94 168 VAL B C 1
ATOM 2768 O O . VAL B 1 168 ? 6.953 -11.734 -9.969 1 98.94 168 VAL B O 1
ATOM 2771 N N . THR B 1 169 ? 9.133 -11.852 -9.695 1 98.94 169 THR B N 1
ATOM 2772 C CA . THR B 1 169 ? 9.039 -12.367 -8.336 1 98.94 169 THR B CA 1
ATOM 2773 C C . THR B 1 169 ? 9.836 -11.492 -7.367 1 98.94 169 THR B C 1
ATOM 2775 O O . THR B 1 169 ? 10.766 -10.797 -7.777 1 98.94 169 THR B O 1
ATOM 2778 N N . ALA B 1 170 ? 9.477 -11.43 -6.141 1 98.94 170 ALA B N 1
ATOM 2779 C CA . ALA B 1 170 ? 10.141 -10.664 -5.082 1 98.94 170 ALA B CA 1
ATOM 2780 C C . ALA B 1 170 ? 10.047 -11.398 -3.744 1 98.94 170 ALA B C 1
ATOM 2782 O O . ALA B 1 170 ? 9.148 -12.211 -3.535 1 98.94 170 ALA B O 1
ATOM 2783 N N . PRO B 1 171 ? 10.906 -11.094 -2.818 1 98.81 171 PRO B N 1
ATOM 2784 C CA . PRO B 1 171 ? 11.008 -11.906 -1.604 1 98.81 171 PRO B CA 1
ATOM 2785 C C . PRO B 1 171 ? 9.969 -11.539 -0.551 1 98.81 171 PRO B C 1
ATOM 2787 O O . PRO B 1 171 ? 9.531 -12.391 0.217 1 98.81 171 PRO B O 1
ATOM 2790 N N . ALA B 1 172 ? 9.688 -10.227 -0.438 1 98.25 172 ALA B N 1
ATOM 2791 C CA . ALA B 1 172 ? 8.797 -9.734 0.612 1 98.25 172 ALA B CA 1
ATOM 2792 C C . ALA B 1 172 ? 8.344 -8.305 0.325 1 98.25 172 ALA B C 1
ATOM 2794 O O . ALA B 1 172 ? 8.672 -7.742 -0.722 1 98.25 172 ALA B O 1
ATOM 2795 N N . TRP B 1 173 ? 7.551 -7.793 1.212 1 98.38 173 TRP B N 1
ATOM 2796 C CA . TRP B 1 173 ? 6.82 -6.555 0.954 1 98.38 173 TRP B CA 1
ATOM 2797 C C . TRP B 1 173 ? 7.777 -5.379 0.802 1 98.38 173 TRP B C 1
ATOM 2799 O O . TRP B 1 173 ? 7.473 -4.406 0.106 1 98.38 173 TRP B O 1
ATOM 2809 N N . PRO B 1 174 ? 9.023 -5.359 1.377 1 98.44 174 PRO B N 1
ATOM 2810 C CA . PRO B 1 174 ? 9.898 -4.223 1.094 1 98.44 174 PRO B CA 1
ATOM 2811 C C . PRO B 1 174 ? 10.211 -4.074 -0.394 1 98.44 174 PRO B C 1
ATOM 2813 O O . PRO B 1 174 ? 10.617 -2.998 -0.839 1 98.44 174 PRO B O 1
ATOM 2816 N N . ALA B 1 175 ? 9.938 -5.066 -1.155 1 98.81 175 ALA B N 1
ATOM 2817 C CA . ALA B 1 175 ? 10.297 -5.074 -2.57 1 98.81 175 ALA B CA 1
ATOM 2818 C C . ALA B 1 175 ? 9.164 -4.535 -3.432 1 98.81 175 ALA B C 1
ATOM 2820 O O . ALA B 1 175 ? 9.305 -4.414 -4.652 1 98.81 175 ALA B O 1
ATOM 2821 N N . HIS B 1 176 ? 8.055 -4.184 -2.859 1 98.94 176 HIS B N 1
ATOM 2822 C CA . HIS B 1 176 ? 6.863 -3.818 -3.623 1 98.94 176 HIS B CA 1
ATOM 2823 C C . HIS B 1 176 ? 7.191 -2.785 -4.695 1 98.94 176 HIS B C 1
ATOM 2825 O O . HIS B 1 176 ? 6.75 -2.912 -5.84 1 98.94 176 HIS B O 1
ATOM 2831 N N . PRO B 1 177 ? 7.977 -1.728 -4.32 1 98.88 177 PRO B N 1
ATOM 2832 C CA . PRO B 1 177 ? 8.234 -0.712 -5.344 1 98.88 177 PRO B CA 1
ATOM 2833 C C . PRO B 1 177 ? 8.938 -1.282 -6.574 1 98.88 177 PRO B C 1
ATOM 2835 O O . PRO B 1 177 ? 8.469 -1.089 -7.699 1 98.88 177 PRO B O 1
ATOM 2838 N N . ALA B 1 178 ? 9.977 -2.039 -6.402 1 98.81 178 ALA B N 1
ATOM 2839 C CA . ALA B 1 178 ? 10.703 -2.633 -7.523 1 98.81 178 ALA B CA 1
ATOM 2840 C C . ALA B 1 178 ? 9.852 -3.693 -8.219 1 98.81 178 ALA B C 1
ATOM 2842 O O . ALA B 1 178 ? 9.852 -3.787 -9.453 1 98.81 178 ALA B O 1
ATOM 2843 N N . TRP B 1 179 ? 9.172 -4.473 -7.453 1 98.88 179 TRP B N 1
ATOM 2844 C CA . TRP B 1 179 ? 8.344 -5.582 -7.91 1 98.88 179 TRP B CA 1
ATOM 2845 C C . TRP B 1 179 ? 7.234 -5.094 -8.836 1 98.88 179 TRP B C 1
ATOM 2847 O O . TRP B 1 179 ? 7.117 -5.555 -9.977 1 98.88 179 TRP B O 1
ATOM 2857 N N . ILE B 1 180 ? 6.473 -4.082 -8.414 1 98.88 180 ILE B N 1
ATOM 2858 C CA . ILE B 1 180 ? 5.32 -3.613 -9.172 1 98.88 180 ILE B CA 1
ATOM 2859 C C . ILE B 1 180 ? 5.789 -2.709 -10.312 1 98.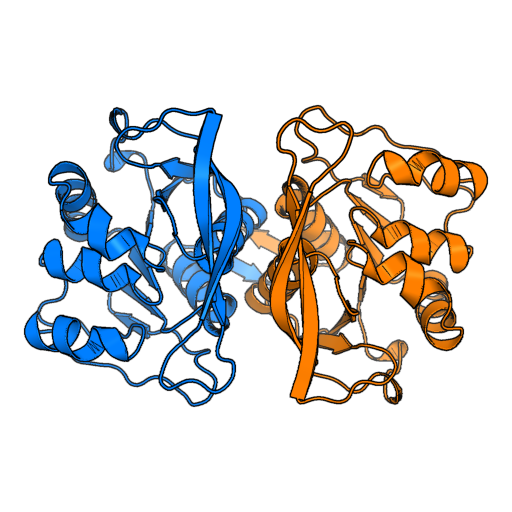88 180 ILE B C 1
ATOM 2861 O O . ILE B 1 180 ? 5.203 -2.713 -11.398 1 98.88 180 ILE B O 1
ATOM 2865 N N . ALA B 1 181 ? 6.902 -1.97 -10.117 1 98.69 181 ALA B N 1
ATOM 2866 C CA . ALA B 1 181 ? 7.465 -1.217 -11.234 1 98.69 181 ALA B CA 1
ATOM 2867 C C . ALA B 1 181 ? 7.836 -2.145 -12.391 1 98.69 181 ALA B C 1
ATOM 2869 O O . ALA B 1 181 ? 7.531 -1.854 -13.547 1 98.69 181 ALA B O 1
ATOM 2870 N N . ALA B 1 182 ? 8.477 -3.24 -12.117 1 98.81 182 ALA B N 1
ATOM 2871 C CA . ALA B 1 182 ? 8.867 -4.211 -13.141 1 98.81 182 ALA B CA 1
ATOM 2872 C C . ALA B 1 182 ? 7.633 -4.824 -13.797 1 98.81 182 ALA B C 1
ATOM 2874 O O . ALA B 1 182 ? 7.617 -5.035 -15.016 1 98.81 182 ALA B O 1
ATOM 2875 N N . PHE B 1 183 ? 6.652 -5.148 -12.992 1 98.94 183 PHE B N 1
ATOM 2876 C CA . PHE B 1 183 ? 5.41 -5.711 -13.5 1 98.94 183 PHE B CA 1
ATOM 2877 C C . PHE B 1 183 ? 4.738 -4.754 -14.477 1 98.94 183 PHE B C 1
ATOM 2879 O O . PHE B 1 183 ? 4.32 -5.16 -15.562 1 98.94 183 PHE B O 1
ATOM 2886 N N . ILE B 1 184 ? 4.648 -3.447 -14.078 1 98.75 184 ILE B N 1
ATOM 2887 C CA . ILE B 1 184 ? 4.039 -2.422 -14.922 1 98.75 184 ILE B CA 1
ATOM 2888 C C . ILE B 1 184 ? 4.82 -2.295 -16.234 1 98.75 184 ILE B C 1
ATOM 2890 O O . ILE B 1 184 ? 4.227 -2.146 -17.297 1 98.75 184 ILE B O 1
ATOM 2894 N N . LYS B 1 185 ? 6.105 -2.383 -16.141 1 98.31 185 LYS B N 1
ATOM 2895 C CA . LYS B 1 185 ? 6.938 -2.34 -17.344 1 98.31 185 LYS B CA 1
ATOM 2896 C C . LYS B 1 185 ? 6.602 -3.488 -18.281 1 98.31 185 LYS B C 1
ATOM 2898 O O . LYS B 1 185 ? 6.469 -3.287 -19.5 1 98.31 185 LYS B O 1
ATOM 2903 N N . LEU B 1 186 ? 6.445 -4.688 -17.766 1 98.5 186 LEU B N 1
ATOM 2904 C CA . LEU B 1 186 ? 6.09 -5.848 -18.562 1 98.5 186 LEU B CA 1
ATOM 2905 C C . LEU B 1 186 ? 4.719 -5.656 -19.219 1 98.5 186 LEU B C 1
ATOM 2907 O O . LEU B 1 186 ? 4.465 -6.18 -20.312 1 98.5 186 LEU B O 1
ATOM 2911 N N . LEU B 1 187 ? 3.902 -4.895 -18.562 1 98.56 187 LEU B N 1
ATOM 2912 C CA . LEU B 1 187 ? 2.551 -4.641 -19.047 1 98.56 187 LEU B CA 1
ATOM 2913 C C . LEU B 1 187 ? 2.551 -3.533 -20.094 1 98.56 187 LEU B C 1
ATOM 2915 O O . LEU B 1 187 ? 1.509 -3.223 -20.672 1 98.56 187 LEU B O 1
ATOM 2919 N N . GLY B 1 188 ? 3.674 -2.891 -20.281 1 97.69 188 GLY B N 1
ATOM 2920 C CA . GLY B 1 188 ? 3.818 -1.856 -21.281 1 97.69 188 GLY B CA 1
ATOM 2921 C C . GLY B 1 188 ? 3.59 -0.457 -20.75 1 97.69 188 GLY B C 1
ATOM 2922 O O . GLY B 1 188 ? 3.438 0.494 -21.516 1 97.69 188 GLY B O 1
ATOM 2923 N N . GLY B 1 189 ? 3.512 -0.4 -19.391 1 96.88 189 GLY B N 1
ATOM 2924 C CA . GLY B 1 189 ? 3.305 0.901 -18.781 1 96.88 189 GLY B CA 1
ATOM 2925 C C . GLY B 1 189 ? 4.551 1.765 -18.766 1 96.88 189 GLY B C 1
ATOM 2926 O O . GLY B 1 189 ? 5.668 1.249 -18.828 1 96.88 189 GLY B O 1
ATOM 2927 N N . LYS B 1 190 ? 4.309 3.137 -18.781 1 96.06 190 LYS B N 1
ATOM 2928 C CA . LYS B 1 190 ? 5.375 4.129 -18.688 1 96.06 190 LYS B CA 1
ATOM 2929 C C . LYS B 1 190 ? 5.102 5.121 -17.562 1 96.06 190 LYS B C 1
ATOM 2931 O O . LYS B 1 190 ? 3.98 5.609 -17.406 1 96.06 190 LYS B O 1
ATOM 2936 N N . ILE B 1 191 ? 6.09 5.293 -16.688 1 94.94 191 ILE B N 1
ATOM 2937 C CA . ILE B 1 191 ? 5.996 6.203 -15.555 1 94.94 191 ILE B CA 1
ATOM 2938 C C . ILE B 1 191 ? 7.18 7.172 -15.57 1 94.94 191 ILE B C 1
ATOM 2940 O O . ILE B 1 191 ? 8.328 6.754 -15.719 1 94.94 191 ILE B O 1
ATOM 2944 N N . SER B 1 192 ? 6.852 8.477 -15.453 1 93.94 192 SER B N 1
ATOM 2945 C CA . SER B 1 192 ? 7.895 9.492 -15.383 1 93.94 192 SER B CA 1
ATOM 2946 C C . SER B 1 192 ? 7.574 10.539 -14.32 1 93.94 192 SER B C 1
ATOM 2948 O O . SER B 1 192 ? 6.465 11.078 -14.281 1 93.94 192 SER B O 1
ATOM 2950 N N . VAL B 1 193 ? 8.609 10.805 -13.398 1 93.75 193 VAL B N 1
ATOM 2951 C CA . VAL B 1 193 ? 8.391 11.82 -12.375 1 93.75 193 VAL B CA 1
ATOM 2952 C C . VAL B 1 193 ? 9.617 12.734 -12.281 1 93.75 193 VAL B C 1
ATOM 2954 O O . VAL B 1 193 ? 10.719 12.336 -12.664 1 93.75 193 VAL B O 1
#

Nearest PDB structures (foldseek):
  4ogg-assembly1_B  TM=9.906E-01  e=2.807E-28  Arabidopsis thaliana
  4ofw-assembly1_C  TM=9.904E-01  e=4.079E-28  Arabidopsis thaliana
  3uk7-assembly1_C  TM=9.907E-01  e=1.606E-27  Arabidopsis thaliana
  7r66-assembly2_C  TM=9.262E-01  e=1.636E-20  Thermococcus thioreducens
  3fse-assembly1_B  TM=9.182E-01  e=1.207E-17  Trichormus variabilis ATCC 29413

pLDDT: mean 98.25, std 1.55, range [82.38, 99.0]